Protein 8BGJ (pdb70)

Solvent-accessible surface area: 29282 Å² total; per-residue (Å²): 70,25,90,75,74,128,123,168,62,78,13,170,16,14,14,65,0,17,66,89,78,2,45,139,40,1,89,83,4,26,79,96,0,42,180,69,12,135,10,6,73,7,0,10,0,83,32,144,82,56,48,30,140,51,0,22,76,48,0,99,85,38,4,42,115,25,54,76,6,12,18,0,2,2,94,88,8,10,51,40,4,64,28,114,90,0,15,53,23,0,40,52,86,3,16,41,49,152,2,11,51,56,0,19,127,10,0,55,26,1,13,62,1,0,60,102,128,4,1,0,56,16,2,31,0,0,32,4,0,0,0,2,1,0,20,84,5,0,36,93,2,94,136,58,178,155,4,91,4,1,0,56,25,40,29,0,0,1,1,7,86,64,74,28,77,97,71,0,52,96,52,0,120,127,29,52,1,74,15,18,126,111,98,38,78,87,3,46,113,43,68,55,5,126,0,39,60,65,91,1,88,60,168,240,202,131,106,44,128,21,107,108,106,63,41,124,80,8,86,90,6,44,81,86,0,36,160,71,12,153,12,8,73,6,0,13,0,85,30,139,83,59,48,35,58,51,0,21,99,49,0,95,88,38,4,42,115,27,55,78,6,7,22,0,16,2,70,70,10,13,34,5,3,18,28,115,81,0,15,68,41,0,116,82,94,6,120,65,98,149,3,15,122,66,0,45,131,4,1,94,63,2,16,120,51,6,117,130,72,4,0,2,37,37,2,25,0,1,29,7,1,0,0,4,4,0,24,113,2,1,30,97,3,100,146,61,80,154,4,92,4,2,0,53,26,42,30,0,0,2,1,7,86,63,71,28,52,52,68,0,19,19,30,1,23,93,23,9,0,18,9,42,122,140,45,21,63,90,4,46,107,41,67,52,7,114,0,53,53,78,86,0,83,62,174,121,14,20,36,17,85,20,36,56,99,68,0,97,87,19,32,87,34,70,105,136,103,35,169,66,17,79,80,9,52,95,106,0,41,154,59,11,154,10,8,74,6,0,12,0,68,34,162,85,50,14,0,33,49,0,0,33,48,0,16,71,38,4,53,122,26,56,74,5,12,20,0,5,2,89,81,9,18,44,38,4,56,26,131,84,0,15,60,26,0,141,141,90,9,116,60,92,168,12,8,108,62,0,40,120,3,0,72,80,0,15,118,115,8,98,144,127,3,1,0,60,24,3,5,0,0,29,4,0,0,1,3,2,0,20,100,4,1,34,98,4,99,135,61,168,150,7,95,4,1,0,7,24,40,30,0,0,1,1,4,87,67,71,28,74,106,73,0,83,88,43,1,64,100,27,47,3,100,16,19,121,112,106,47,69,90,3,48,113,44,67,54,5,79,0,17,4,0,21,0,30,73,171

Radius of gyration: 27.97 Å; Cα contacts (8 Å, |Δi|>4): 991; chains: 3; bounding box: 66×74×68 Å

Structure (mmCIF, N/CA/C/O backbone):
data_8BGJ
#
_entry.id   8BGJ
#
_cell.length_a   96.920
_cell.length_b   96.920
_cell.length_c   65.400
_cell.angle_alpha   90.000
_cell.angle_beta   90.000
_cell.angle_gamma   120.000
#
_symmetry.space_group_name_H-M   'P 32'
#
loop_
_entity.id
_entity.type
_entity.pdbx_description
1 polymer 'RNA-directed DNA polymerase'
2 non-polymer 'MAGNESIUM ION'
3 non-polymer 'PENTAETHYLENE GLYCOL'
4 non-polymer 'SODIUM ION'
5 non-polymer 'L(+)-TARTARIC ACID'
6 water water
#
loop_
_atom_site.group_PDB
_atom_site.id
_atom_site.type_symbol
_atom_site.label_atom_id
_atom_site.label_alt_id
_atom_site.label_comp_id
_atom_site.label_asym_id
_atom_site.label_entity_id
_atom_site.label_seq_id
_atom_site.pdbx_PDB_ins_code
_atom_site.Cartn_x
_atom_site.Cartn_y
_atom_site.Cartn_z
_atom_site.occupancy
_atom_site.B_iso_or_equiv
_atom_site.auth_seq_id
_atom_site.auth_comp_id
_atom_site.auth_asym_id
_atom_site.auth_atom_id
_atom_site.pdbx_PDB_model_num
ATOM 1 N N . MET A 1 21 ? -3.46890 47.79973 7.97500 1.000 90.13418 1 MET A N 1
ATOM 2 C CA . MET A 1 21 ? -4.58245 47.08945 8.59829 1.000 97.62756 1 MET A CA 1
ATOM 3 C C . MET A 1 21 ? -4.40720 45.57953 8.47398 1.000 102.02749 1 MET A C 1
ATOM 4 O O . MET A 1 21 ? -4.39533 45.04431 7.36007 1.000 103.25328 1 MET A O 1
ATOM 6 N N . LYS A 1 22 ? -4.29564 44.90643 9.62606 1.000 108.29774 2 LYS A N 1
ATOM 7 C CA . LYS A 1 22 ? -3.97309 43.48300 9.68578 1.000 110.30379 2 LYS A CA 1
ATOM 8 C C . LYS A 1 22 ? -3.75737 42.98372 11.11541 1.000 117.32531 2 LYS A C 1
ATOM 9 O O . LYS A 1 22 ? -2.65497 43.12452 11.65633 1.000 117.06275 2 LYS A O 1
ATOM 11 N N . LYS A 1 23 ? -4.78149 42.38257 11.73395 1.000 132.61592 3 LYS A N 1
ATOM 12 C CA . LYS A 1 23 ? -4.62198 41.76250 13.05170 1.000 138.89458 3 LYS A CA 1
ATOM 13 C C . LYS A 1 23 ? -4.24591 40.30286 12.96622 1.000 141.63042 3 LYS A C 1
ATOM 14 O O . LYS A 1 23 ? -3.06239 39.94823 13.03512 1.000 144.22244 3 LYS A O 1
ATOM 16 N N . TYR A 1 24 ? -5.27188 39.45572 12.88785 1.000 165.69943 4 TYR A N 1
ATOM 17 C CA . TYR A 1 24 ? -5.05404 38.03973 12.65868 1.000 166.02975 4 TYR A CA 1
ATOM 18 C C . TYR A 1 24 ? -6.38605 37.36758 12.37795 1.000 165.98907 4 TYR A C 1
ATOM 19 O O . TYR A 1 24 ? -7.45310 37.88364 12.72422 1.000 166.59337 4 TYR A O 1
ATOM 28 N N . MET A 1 25 ? -6.29921 36.19402 11.76022 1.000 146.11285 5 MET A N 1
ATOM 29 C CA . MET A 1 25 ? -7.46341 35.35867 11.49206 1.000 142.39666 5 MET A CA 1
ATOM 30 C C . MET A 1 25 ? -6.99253 33.91285 11.55304 1.000 146.68865 5 MET A C 1
ATOM 31 O O . MET A 1 25 ? -6.17082 33.50123 10.72782 1.000 148.03356 5 MET A O 1
ATOM 33 N N . ILE A 1 26 ? -7.48200 33.16321 12.54829 1.000 144.24725 6 ILE A N 1
ATOM 34 C CA . ILE A 1 26 ? -7.15817 31.74409 12.66423 1.000 147.12927 6 ILE A CA 1
ATOM 35 C C . ILE A 1 26 ? -7.43151 31.07089 11.32814 1.000 149.22530 6 ILE A C 1
ATOM 36 O O . ILE A 1 26 ? -8.52246 31.20622 10.76437 1.000 150.19809 6 ILE A O 1
ATOM 41 N N . LYS A 1 27 ? -6.42891 30.37300 10.79638 1.000 148.20234 7 LYS A N 1
ATOM 42 C CA . LYS A 1 27 ? -6.55468 29.68670 9.51111 1.000 144.94641 7 LYS A CA 1
ATOM 43 C C . LYS A 1 27 ? -5.96006 28.29423 9.66645 1.000 145.28761 7 LYS A C 1
ATOM 44 O O . LYS A 1 27 ? -4.74534 28.15857 9.84859 1.000 145.32462 7 LYS A O 1
ATOM 50 N N . ASN A 1 28 ? -6.82029 27.26905 9.62011 1.000 147.91392 8 ASN A N 1
ATOM 51 C CA . ASN A 1 28 ? -6.45650 25.87880 9.89701 1.000 149.21323 8 ASN A CA 1
ATOM 52 C C . ASN A 1 28 ? -6.01288 25.70615 11.34632 1.000 152.35793 8 ASN A C 1
ATOM 53 O O . ASN A 1 28 ? -6.42246 24.75661 12.02445 1.000 146.24347 8 ASN A O 1
ATOM 58 N N . LYS A 1 29 ? -5.16390 26.61704 11.81612 1.000 149.07135 9 LYS A N 1
ATOM 59 C CA . LYS A 1 29 ? -4.73341 26.68440 13.20429 1.000 151.52721 9 LYS A CA 1
ATOM 60 C C . LYS A 1 29 ? -4.21994 28.09116 13.47643 1.000 151.84746 9 LYS A C 1
ATOM 61 O O . LYS A 1 29 ? -4.81487 29.06949 13.01415 1.000 150.61421 9 LYS A O 1
ATOM 63 N N . ASN A 1 30 ? -3.10115 28.20302 14.18263 1.000 156.66324 10 ASN A N 1
ATOM 64 C CA . ASN A 1 30 ? -2.54466 29.47940 14.60433 1.000 156.85004 10 ASN A CA 1
ATOM 65 C C . ASN A 1 30 ? -1.31450 29.81520 13.76093 1.000 153.16035 10 ASN A C 1
ATOM 66 O O . ASN A 1 30 ? -0.96013 29.09251 12.82385 1.000 148.27016 10 ASN A O 1
ATOM 71 N N . LYS A 1 31 ? -0.67510 30.93499 14.10333 1.000 155.57129 11 LYS A N 1
ATOM 72 C CA . LYS A 1 31 ? 0.60117 31.39889 13.55691 1.000 151.75513 11 LYS A CA 1
ATOM 73 C C . LYS A 1 31 ? 0.87764 32.77029 14.16606 1.000 154.85230 11 LYS A C 1
ATOM 74 O O . LYS A 1 31 ? 0.00921 33.36289 14.81442 1.000 154.81199 11 LYS A O 1
ATOM 76 N N . PHE A 1 32 ? 2.09852 33.27770 13.94369 1.000 152.14864 12 PHE A N 1
ATOM 77 C CA . PHE A 1 32 ? 2.56097 34.46528 14.66389 1.000 143.96478 12 PHE A CA 1
ATOM 78 C C . PHE A 1 32 ? 3.45674 35.30674 13.76421 1.000 135.97698 12 PHE A C 1
ATOM 79 O O . PHE A 1 32 ? 4.45246 35.88689 14.20982 1.000 135.91519 12 PHE A O 1
ATOM 87 N N . ARG A 1 33 ? 3.09706 35.37524 12.48688 1.000 125.84162 13 ARG A N 1
ATOM 88 C CA . ARG A 1 33 ? 3.71811 36.12678 11.40699 1.000 117.79623 13 ARG A CA 1
ATOM 89 C C . ARG A 1 33 ? 2.87674 35.82542 10.17710 1.000 124.98643 13 ARG A C 1
ATOM 90 O O . ARG A 1 33 ? 2.21249 34.78652 10.11674 1.000 126.71495 13 ARG A O 1
ATOM 98 N N . GLU A 1 34 ? 2.90335 36.74581 9.20594 1.000 135.66919 14 GLU A N 1
ATOM 99 C CA . GLU A 1 34 ? 1.93385 36.78931 8.11015 1.000 132.88190 14 GLU A CA 1
ATOM 100 C C . GLU A 1 34 ? 0.56275 37.16441 8.66052 1.000 141.17593 14 GLU A C 1
ATOM 101 O O . GLU A 1 34 ? 0.24238 36.83724 9.80886 1.000 146.69487 14 GLU A O 1
ATOM 107 N N . VAL A 1 35 ? -0.25837 37.82861 7.84579 1.000 110.68934 15 VAL A N 1
ATOM 108 C CA . VAL A 1 35 ? -1.59002 38.25713 8.25878 1.000 109.49257 15 VAL A CA 1
ATOM 109 C C . VAL A 1 35 ? -2.28553 38.90809 7.06247 1.000 100.63512 15 VAL A C 1
ATOM 110 O O . VAL A 1 35 ? -2.09512 38.46639 5.92255 1.000 91.55098 15 VAL A O 1
ATOM 114 N N . VAL A 1 36 ? -3.09702 39.94791 7.29464 1.000 99.51073 16 VAL A N 1
ATOM 115 C CA . VAL A 1 36 ? -3.66997 40.75811 6.22376 1.000 95.00170 16 VAL A CA 1
ATOM 116 C C . VAL A 1 36 ? -2.55668 41.64888 5.68126 1.000 83.59653 16 VAL A C 1
ATOM 117 O O . VAL A 1 36 ? -2.79256 42.77053 5.21779 1.000 80.58853 16 VAL A O 1
ATOM 121 N N . VAL A 1 37 ? -1.32166 41.16727 5.80674 1.000 80.10093 17 VAL A N 1
ATOM 122 C CA . VAL A 1 37 ? -0.26286 41.55258 4.88763 1.000 68.38530 17 VAL A CA 1
ATOM 123 C C . VAL A 1 37 ? -0.56347 41.00828 3.49867 1.000 64.91167 17 VAL A C 1
ATOM 124 O O . VAL A 1 37 ? -0.51436 41.73611 2.50239 1.000 62.37584 17 VAL A O 1
ATOM 128 N N . TYR A 1 38 ? -0.91155 39.72749 3.41838 1.000 66.78496 18 TYR A N 1
ATOM 129 C CA . TYR A 1 38 ? -1.28247 39.09676 2.15877 1.000 66.00312 18 TYR A CA 1
ATOM 130 C C . TYR A 1 38 ? -2.78855 39.24687 1.95381 1.000 75.15068 18 TYR A C 1
ATOM 131 O O . TYR A 1 38 ? -3.58123 38.71344 2.73771 1.000 71.25652 18 TYR A O 1
ATOM 140 N N . GLU A 1 39 ? -3.18576 39.96658 0.90274 1.000 79.03731 19 GLU A N 1
ATOM 141 C CA . GLU A 1 39 ? -4.60416 40.25559 0.69915 1.000 83.13284 19 GLU A CA 1
ATOM 142 C C . GLU A 1 39 ? -5.08440 40.16711 -0.74646 1.000 86.69795 19 GLU A C 1
ATOM 143 O O . GLU A 1 39 ? -6.28196 39.93519 -0.94807 1.000 94.94524 19 GLU A O 1
ATOM 149 N N . ASP A 1 40 ? -4.21756 40.33744 -1.75146 1.000 93.62645 20 ASP A N 1
ATOM 150 C CA . ASP A 1 40 ? -4.51165 40.05702 -3.15778 1.000 90.36984 20 ASP A CA 1
ATOM 151 C C . ASP A 1 40 ? -3.26109 40.32831 -3.98508 1.000 83.75299 20 ASP A C 1
ATOM 152 O O . ASP A 1 40 ? -2.15471 40.08753 -3.49745 1.000 83.39468 20 ASP A O 1
ATOM 157 N N . ASP A 1 41 ? -3.42275 40.82659 -5.21853 1.000 86.56980 21 ASP A N 1
ATOM 158 C CA . ASP A 1 41 ? -2.31857 41.18097 -6.11871 1.000 82.49192 21 ASP A CA 1
ATOM 159 C C . ASP A 1 41 ? -1.02998 40.39631 -5.88663 1.000 86.16672 21 ASP A C 1
ATOM 160 O O . ASP A 1 41 ? -0.69927 39.49872 -6.66729 1.000 83.22589 21 ASP A O 1
ATOM 165 N N . GLU A 1 42 ? -0.29276 40.73472 -4.81830 1.000 71.33330 22 GLU A N 1
ATOM 166 C CA . GLU A 1 42 ? 0.88338 39.94930 -4.44361 1.000 68.06750 22 GLU A CA 1
ATOM 167 C C . GLU A 1 42 ? 0.52648 38.47497 -4.33947 1.000 62.93112 22 GLU A C 1
ATOM 168 O O . GLU A 1 42 ? 1.37371 37.60668 -4.57763 1.000 63.36832 22 GLU A O 1
ATOM 174 N N . LEU A 1 43 ? -0.73268 38.17770 -3.99588 1.000 66.35067 23 LEU A N 1
ATOM 175 C CA . LEU A 1 43 ? -1.22589 36.80855 -4.03584 1.000 57.28123 23 LEU A CA 1
ATOM 176 C C . LEU A 1 43 ? -1.26820 36.27719 -5.46316 1.000 60.09994 23 LEU A C 1
ATOM 177 O O . LEU A 1 43 ? -0.90964 35.11967 -5.70662 1.000 56.51340 23 LEU A O 1
ATOM 182 N N . ARG A 1 44 ? -1.71770 37.10513 -6.41286 1.000 61.50055 24 ARG A N 1
ATOM 183 C CA . ARG A 1 44 ? -1.76199 36.69746 -7.81576 1.000 61.36137 24 ARG A CA 1
ATOM 184 C C . ARG A 1 44 ? -0.38292 36.32406 -8.32411 1.000 57.39620 24 ARG A C 1
ATOM 185 O O . ARG A 1 44 ? -0.19469 35.26178 -8.92836 1.000 57.04102 24 ARG A O 1
ATOM 193 N N . LEU A 1 45 ? 0.58885 37.21014 -8.13048 1.000 56.93217 25 LEU A N 1
ATOM 194 C CA . LEU A 1 45 ? 1.91856 36.92088 -8.64088 1.000 58.46820 25 LEU A CA 1
ATOM 195 C C . LEU A 1 45 ? 2.46071 35.66063 -7.98200 1.000 56.30045 25 LEU A C 1
ATOM 196 O O . LEU A 1 45 ? 3.04701 34.80030 -8.65078 1.000 50.70374 25 LEU A O 1
ATOM 201 N N . ARG A 1 46 ? 2.15852 35.47911 -6.69250 1.000 53.73031 26 ARG A N 1
ATOM 202 C CA . ARG A 1 46 ? 2.53853 34.25502 -5.99834 1.000 49.89620 26 ARG A CA 1
ATOM 203 C C . ARG A 1 46 ? 1.73311 33.06200 -6.49902 1.000 49.59105 26 ARG A C 1
ATOM 204 O O . ARG A 1 46 ? 2.24714 31.93723 -6.57067 1.000 43.29272 26 ARG A O 1
ATOM 212 N N . LYS A 1 47 ? 0.46614 33.28069 -6.84642 1.000 51.05056 27 LYS A N 1
ATOM 213 C CA . LYS A 1 47 ? -0.34138 32.16795 -7.32382 1.000 50.02816 27 LYS A CA 1
ATOM 214 C C . LYS A 1 47 ? 0.07913 31.77791 -8.73500 1.000 47.55014 27 LYS A C 1
ATOM 215 O O . LYS A 1 47 ? 0.09082 30.59181 -9.08253 1.000 46.27122 27 LYS A O 1
ATOM 221 N N . GLU A 1 48 ? 0.46740 32.76437 -9.54398 1.000 49.02098 28 GLU A N 1
ATOM 222 C CA . GLU A 1 48 ? 0.97281 32.48702 -10.88417 1.000 51.17737 28 GLU A CA 1
ATOM 223 C C . GLU A 1 48 ? 2.29266 31.73373 -10.82686 1.000 47.47728 28 GLU A C 1
ATOM 224 O O . GLU A 1 48 ? 2.49788 30.76258 -11.56645 1.000 43.13119 28 GLU A O 1
ATOM 230 N N . LEU A 1 49 ? 3.20906 32.17505 -9.96099 1.000 44.40427 29 LEU A N 1
ATOM 231 C CA . LEU A 1 49 ? 4.47093 31.46066 -9.82004 1.000 40.67053 29 LEU A CA 1
ATOM 232 C C . LEU A 1 49 ? 4.25208 30.05723 -9.27667 1.000 41.50864 29 LEU A C 1
ATOM 233 O O . LEU A 1 49 ? 4.93802 29.11933 -9.69841 1.000 39.92799 29 LEU A O 1
ATOM 238 N N . LYS A 1 50 ? 3.29808 29.88431 -8.35072 1.000 38.89229 30 LYS A N 1
ATOM 239 C CA . LYS A 1 50 ? 3.01897 28.54848 -7.84330 1.000 37.47232 30 LYS A CA 1
ATOM 240 C C . LYS A 1 50 ? 2.56578 27.62408 -8.96395 1.000 38.10471 30 LYS A C 1
ATOM 241 O O . LYS A 1 50 ? 3.03562 26.48799 -9.06609 1.000 38.06378 30 LYS A O 1
ATOM 247 N N . GLU A 1 51 ? 1.66099 28.09560 -9.82912 1.000 37.30659 31 GLU A N 1
ATOM 248 C CA . GLU A 1 51 ? 1.21273 27.24095 -10.92391 1.000 41.08051 31 GLU A CA 1
ATOM 249 C C . GLU A 1 51 ? 2.34326 26.96328 -11.90221 1.000 40.71652 31 GLU A C 1
ATOM 250 O O . GLU A 1 51 ? 2.44423 25.85882 -12.44859 1.000 40.18254 31 GLU A O 1
ATOM 256 N N . LYS A 1 52 ? 3.19007 27.95773 -12.15143 1.000 37.32711 32 LYS A N 1
ATOM 257 C CA . LYS A 1 52 ? 4.35153 27.72735 -12.99717 1.000 40.54703 32 LYS A CA 1
ATOM 258 C C . LYS A 1 52 ? 5.27683 26.71432 -12.34049 1.000 38.30259 32 LYS A C 1
ATOM 259 O O . LYS A 1 52 ? 5.82065 25.82464 -13.00433 1.000 37.56877 32 LYS A O 1
ATOM 265 N N . LEU A 1 53 ? 5.40822 26.78875 -11.01715 1.000 33.58510 33 LEU A N 1
ATOM 266 C CA . LEU A 1 53 ? 6.39308 25.95624 -10.35096 1.000 33.93112 33 LEU A CA 1
ATOM 267 C C . LEU A 1 53 ? 5.92469 24.51226 -10.28612 1.000 33.73423 33 LEU A C 1
ATOM 268 O O . LEU A 1 53 ? 6.74788 23.59552 -10.33413 1.000 34.91246 33 LEU A O 1
ATOM 273 N N . GLU A 1 54 ? 4.60397 24.29179 -10.24257 1.000 30.87451 34 GLU A N 1
ATOM 274 C CA . GLU A 1 54 ? 4.05687 22.93723 -10.27657 1.000 32.54868 34 GLU A CA 1
ATOM 275 C C . GLU A 1 54 ? 4.51323 22.17110 -11.51480 1.000 33.96525 34 GLU A C 1
ATOM 276 O O . GLU A 1 54 ? 4.60430 20.93845 -11.48408 1.000 38.36964 34 GLU A O 1
ATOM 282 N N . LYS A 1 55 ? 4.79902 22.86796 -12.60445 1.000 34.30599 35 LYS A N 1
ATOM 283 C CA . LYS A 1 55 ? 5.21245 22.18381 -13.82702 1.000 36.28934 35 LYS A CA 1
ATOM 284 C C . LYS A 1 55 ? 6.64885 21.68048 -13.76580 1.000 39.32530 35 LYS A C 1
ATOM 285 O O . LYS A 1 55 ? 7.04813 20.89079 -14.62764 1.000 35.86538 35 LYS A O 1
ATOM 291 N N . TYR A 1 56 ? 7.43076 22.11015 -12.77742 1.000 31.06866 36 TYR A N 1
ATOM 292 C CA . TYR A 1 56 ? 8.82038 21.70202 -12.66431 1.000 32.29690 36 TYR A CA 1
ATOM 293 C C . TYR A 1 56 ? 9.00425 20.51372 -11.74692 1.000 33.25324 36 TYR A C 1
ATOM 294 O O . TYR A 1 56 ? 10.08471 19.91452 -11.73549 1.000 34.51022 36 TYR A O 1
ATOM 303 N N . PHE A 1 57 ? 7.99488 20.18291 -10.95947 1.000 31.82530 37 PHE A N 1
ATOM 304 C CA . PHE A 1 57 ? 8.12968 19.15603 -9.94786 1.000 31.56488 37 PHE A CA 1
ATOM 305 C C . PHE A 1 57 ? 7.05100 18.11334 -10.15726 1.000 34.80968 37 PHE A C 1
ATOM 306 O O . PHE A 1 57 ? 5.92851 18.43858 -10.55731 1.000 33.25815 37 PHE A O 1
ATOM 314 N N . ILE A 1 58 ? 7.41362 16.85695 -9.94682 1.000 26.68371 38 ILE A N 1
ATOM 315 C CA . ILE A 1 58 ? 6.43914 15.81777 -9.69019 1.000 28.95572 38 ILE A CA 1
ATOM 316 C C . ILE A 1 58 ? 6.86368 15.22283 -8.35602 1.000 25.67098 38 ILE A C 1
ATOM 317 O O . ILE A 1 58 ? 7.82022 14.43956 -8.29835 1.000 26.57758 38 ILE A O 1
ATOM 322 N N . PHE A 1 59 ? 6.20163 15.63349 -7.28696 1.000 23.26367 39 PHE A N 1
ATOM 323 C CA . PHE A 1 59 ? 6.55131 15.13724 -5.96327 1.000 18.31825 39 PHE A CA 1
ATOM 324 C C . PHE A 1 59 ? 6.19934 13.65402 -5.83683 1.000 22.90002 39 PHE A C 1
ATOM 325 O O . PHE A 1 59 ? 5.26231 13.17466 -6.48841 1.000 21.27439 39 PHE A O 1
ATOM 333 N N . PRO A 1 60 ? 6.93118 12.90366 -5.01106 1.000 22.70938 40 PRO A N 1
ATOM 334 C CA . PRO A 1 60 ? 6.66323 11.46964 -4.90959 1.000 19.52353 40 PRO A CA 1
ATOM 335 C C . PRO A 1 60 ? 5.24665 11.21257 -4.44733 1.000 17.55014 40 PRO A C 1
ATOM 336 O O . PRO A 1 60 ? 4.64416 12.03571 -3.73270 1.000 17.00205 40 PRO A O 1
ATOM 340 N N . PRO A 1 61 ? 4.64809 10.09240 -4.86769 1.000 19.42280 41 PRO A N 1
ATOM 341 C CA . PRO A 1 61 ? 3.20027 9.92906 -4.69549 1.000 17.08098 41 PRO A CA 1
ATOM 342 C C . PRO A 1 61 ? 2.76154 9.61993 -3.27946 1.000 18.48068 41 PRO A C 1
ATOM 343 O O . PRO A 1 61 ? 1.55970 9.47727 -3.06897 1.000 21.41065 41 PRO A O 1
ATOM 347 N N . CYS A 1 62 ? 3.70048 9.50604 -2.32644 1.000 20.40755 42 CYS A N 1
ATOM 348 C CA . CYS A 1 62 ? 3.45330 9.36226 -0.89526 1.000 18.58676 42 CYS A CA 1
ATOM 349 C C . CYS A 1 62 ? 3.15564 10.69189 -0.20748 1.000 20.22176 42 CYS A C 1
ATOM 350 O O . CYS A 1 62 ? 2.90821 10.69869 1.00383 1.000 19.56590 42 CYS A O 1
ATOM 353 N N . VAL A 1 63 ? 3.17276 11.80307 -0.94932 1.000 16.11986 43 VAL A N 1
ATOM 354 C CA . VAL A 1 63 ? 2.95315 13.15186 -0.42715 1.000 17.83593 43 VAL A CA 1
ATOM 355 C C . VAL A 1 63 ? 1.59172 13.62871 -0.90134 1.000 18.55009 43 VAL A C 1
ATOM 356 O O . VAL A 1 63 ? 1.32448 13.64391 -2.10317 1.000 18.15747 43 VAL A O 1
ATOM 360 N N . PHE A 1 64 ? 0.74796 14.07057 0.03728 1.000 18.44741 44 PHE A N 1
ATOM 361 C CA . PHE A 1 64 ? -0.64409 14.30156 -0.31020 1.000 20.63737 44 PHE A CA 1
ATOM 362 C C . PHE A 1 64 ? -1.12780 15.71247 -0.06831 1.000 19.67510 44 PHE A C 1
ATOM 363 O O . PHE A 1 64 ? -2.29616 15.99176 -0.32874 1.000 21.69454 44 PHE A O 1
ATOM 371 N N . SER A 1 65 ? -0.27174 16.62022 0.38603 1.000 17.33502 45 SER A N 1
ATOM 372 C CA . SER A 1 65 ? -0.71633 17.97359 0.68118 1.000 21.28121 45 SER A CA 1
ATOM 373 C C . SER A 1 65 ? -0.30046 18.94049 -0.41814 1.000 20.65985 45 SER A C 1
ATOM 374 O O . SER A 1 65 ? 0.81693 18.86415 -0.92226 1.000 19.39770 45 SER A O 1
ATOM 377 N N . PHE A 1 66 ? -1.20757 19.85515 -0.77652 1.000 20.61622 46 PHE A N 1
ATOM 378 C CA . PHE A 1 66 ? -0.91750 21.00170 -1.64485 1.000 23.76012 46 PHE A CA 1
ATOM 379 C C . PHE A 1 66 ? -0.62105 20.61454 -3.08914 1.000 23.91556 46 PHE A C 1
ATOM 380 O O . PHE A 1 66 ? 0.04312 21.37585 -3.80666 1.000 21.88896 46 PHE A O 1
ATOM 388 N N . ILE A 1 67 ? -1.11610 19.46555 -3.54067 1.000 21.57636 47 ILE A N 1
ATOM 389 C CA . ILE A 1 67 ? -0.81597 18.92874 -4.86729 1.000 21.60806 47 ILE A CA 1
ATOM 390 C C . ILE A 1 67 ? -2.12635 18.60733 -5.57990 1.000 24.11202 47 ILE A C 1
ATOM 391 O O . ILE A 1 67 ? -2.96837 17.88675 -5.03357 1.000 22.54469 47 ILE A O 1
ATOM 396 N N . LYS A 1 68 ? -2.29709 19.11549 -6.80699 1.000 22.52104 48 LYS A N 1
ATOM 397 C CA . LYS A 1 68 ? -3.53038 18.81260 -7.52699 1.000 22.85094 48 LYS A CA 1
ATOM 398 C C . LYS A 1 68 ? -3.64911 17.31154 -7.75270 1.000 26.59218 48 LYS A C 1
ATOM 399 O O . LYS A 1 68 ? -2.66847 16.63395 -8.07925 1.000 24.78508 48 LYS A O 1
ATOM 405 N N . GLY A 1 69 ? -4.85836 16.78972 -7.55612 1.000 25.07935 49 GLY A N 1
ATOM 406 C CA . GLY A 1 69 ? -5.12017 15.37772 -7.74908 1.000 24.50371 49 GLY A CA 1
ATOM 407 C C . GLY A 1 69 ? -4.82534 14.48973 -6.56452 1.000 24.74086 49 GLY A C 1
ATOM 408 O O . GLY A 1 69 ? -4.93342 13.26699 -6.69018 1.000 24.35713 49 GLY A O 1
ATOM 409 N N . ARG A 1 70 ? -4.45540 15.05846 -5.41512 1.000 21.10977 50 ARG A N 1
ATOM 410 C CA . ARG A 1 70 ? -4.15742 14.27350 -4.23335 1.000 17.99335 50 ARG A CA 1
ATOM 411 C C . ARG A 1 70 ? -4.88366 14.91350 -3.06406 1.000 21.95393 50 ARG A C 1
ATOM 412 O O . ARG A 1 70 ? -5.20669 16.10415 -3.09593 1.000 21.42223 50 ARG A O 1
ATOM 420 N N . SER A 1 71 ? -5.14747 14.12828 -2.02950 1.000 23.01757 51 SER A N 1
ATOM 421 C CA . SER A 1 71 ? -5.85213 14.68981 -0.88698 1.000 21.41144 51 SER A CA 1
ATOM 422 C C . SER A 1 71 ? -5.50810 13.90063 0.36043 1.000 23.01079 51 SER A C 1
ATOM 423 O O . SER A 1 71 ? -4.91396 12.82493 0.29961 1.000 21.30018 51 SER A O 1
ATOM 426 N N . ALA A 1 72 ? -5.87506 14.46588 1.50982 1.000 22.13277 52 ALA A N 1
ATOM 427 C CA . ALA A 1 72 ? -5.68556 13.72507 2.74502 1.000 21.60730 52 ALA A CA 1
ATOM 428 C C . ALA A 1 72 ? -6.46540 12.42144 2.71112 1.000 21.01538 52 ALA A C 1
ATOM 429 O O . ALA A 1 72 ? -6.00517 11.41398 3.25160 1.000 25.11057 52 ALA A O 1
ATOM 431 N N . LYS A 1 73 ? -7.65039 12.41406 2.08323 1.000 21.30277 53 LYS A N 1
ATOM 432 C CA A LYS A 1 73 ? -8.43197 11.17995 2.02438 0.533 23.87957 53 LYS A CA 1
ATOM 433 C CA B LYS A 1 73 ? -8.42526 11.17829 2.03980 0.467 23.87901 53 LYS A CA 1
ATOM 434 C C . LYS A 1 73 ? -7.62757 10.05099 1.39445 1.000 23.06732 53 LYS A C 1
ATOM 435 O O . LYS A 1 73 ? -7.71762 8.89739 1.83241 1.000 22.54484 53 LYS A O 1
ATOM 446 N N . ASP A 1 74 ? -6.82131 10.36254 0.35912 1.000 21.76579 54 ASP A N 1
ATOM 447 C CA . ASP A 1 74 ? -6.02357 9.30839 -0.27102 1.000 21.39619 54 ASP A CA 1
ATOM 448 C C . ASP A 1 74 ? -5.00383 8.74178 0.70589 1.000 21.22285 54 ASP A C 1
ATOM 449 O O . ASP A 1 74 ? -4.78754 7.52516 0.75115 1.000 19.77157 54 ASP A O 1
ATOM 454 N N . ALA A 1 75 ? -4.33150 9.61555 1.45936 1.000 19.49632 55 ALA A N 1
ATOM 455 C CA . ALA A 1 75 ? -3.35129 9.16271 2.43913 1.000 17.48597 55 ALA A CA 1
ATOM 456 C C . ALA A 1 75 ? -3.99040 8.25142 3.47776 1.000 20.11831 55 ALA A C 1
ATOM 457 O O . ALA A 1 75 ? -3.37490 7.28151 3.94948 1.000 19.75244 55 ALA A O 1
ATOM 459 N N . ILE A 1 76 ? -5.21065 8.56842 3.87263 1.000 18.88111 56 ILE A N 1
ATOM 460 C CA . ILE A 1 76 ? -5.88032 7.74916 4.88082 1.000 20.38156 56 ILE A CA 1
ATOM 461 C C . ILE A 1 76 ? -6.20452 6.37990 4.30383 1.000 20.03911 56 ILE A C 1
ATOM 462 O O . ILE A 1 76 ? -6.01678 5.35245 4.95845 1.000 20.27560 56 ILE A O 1
ATOM 467 N N . ILE A 1 77 ? -6.62032 6.33436 3.04106 1.000 21.24058 57 ILE A N 1
ATOM 468 C CA . ILE A 1 77 ? -6.91226 5.04331 2.42814 1.000 21.87833 57 ILE A CA 1
ATOM 469 C C . ILE A 1 77 ? -5.65324 4.19246 2.34792 1.000 19.91714 57 ILE A C 1
ATOM 470 O O . ILE A 1 77 ? -5.67990 2.99366 2.64575 1.000 22.45421 57 ILE A O 1
ATOM 475 N N . LEU A 1 78 ? -4.53255 4.78832 1.93422 1.000 17.57704 58 LEU A N 1
ATOM 476 C CA . LEU A 1 78 ? -3.28872 4.03242 1.88621 1.000 17.27089 58 LEU A CA 1
ATOM 477 C C . LEU A 1 78 ? -2.85518 3.59238 3.27387 1.000 18.64077 58 LEU A C 1
ATOM 478 O O . LEU A 1 78 ? -2.39248 2.46022 3.44902 1.000 18.76255 58 LEU A O 1
ATOM 483 N N . ALA A 1 79 ? -3.01274 4.46373 4.28446 1.000 17.99219 59 ALA A N 1
ATOM 484 C CA . ALA A 1 79 ? -2.60977 4.07605 5.63588 1.000 17.19899 59 ALA A CA 1
ATOM 485 C C . ALA A 1 79 ? -3.41181 2.87815 6.12462 1.000 16.93297 59 ALA A C 1
ATOM 486 O O . ALA A 1 79 ? -2.85762 1.97270 6.76308 1.000 20.48127 59 ALA A O 1
ATOM 488 N N . LYS A 1 80 ? -4.71088 2.85081 5.81124 1.000 18.29591 60 LYS A N 1
ATOM 489 C CA A LYS A 1 80 ? -5.58565 1.75456 6.22167 0.369 20.14915 60 LYS A CA 1
ATOM 490 C CA B LYS A 1 80 ? -5.58044 1.75124 6.22674 0.631 20.12126 60 LYS A CA 1
ATOM 491 C C . LYS A 1 80 ? -5.19599 0.44303 5.55651 1.000 24.91419 60 LYS A C 1
ATOM 492 O O . LYS A 1 80 ? -5.49088 -0.63649 6.09355 1.000 21.48491 60 LYS A O 1
ATOM 503 N N . GLU A 1 81 ? -4.56857 0.51631 4.37158 1.000 20.08967 61 GLU A N 1
ATOM 504 C CA . GLU A 1 81 ? -4.04639 -0.66636 3.69864 1.000 22.22428 61 GLU A CA 1
ATOM 505 C C . GLU A 1 81 ? -2.67878 -1.07013 4.24115 1.000 21.25934 61 GLU A C 1
ATOM 506 O O . GLU A 1 81 ? -2.42707 -2.25565 4.47816 1.000 24.91750 61 GLU A O 1
ATOM 512 N N . TYR A 1 82 ? -1.78528 -0.09852 4.42415 1.000 16.50622 62 TYR A N 1
ATOM 513 C CA . TYR A 1 82 ? -0.40906 -0.41614 4.79011 1.000 16.48026 62 TYR A CA 1
ATOM 514 C C . TYR A 1 82 ? -0.29557 -0.92310 6.21620 1.000 19.43867 62 TYR A C 1
ATOM 515 O O . TYR A 1 82 ? 0.63050 -1.67002 6.53208 1.000 19.96864 62 TYR A O 1
ATOM 524 N N . ILE A 1 83 ? -1.19314 -0.49667 7.09346 1.000 17.33936 63 ILE A N 1
ATOM 525 C CA . ILE A 1 83 ? -1.06725 -0.90802 8.48676 1.000 18.45477 63 ILE A CA 1
ATOM 526 C C . ILE A 1 83 ? -1.17849 -2.42158 8.64667 1.000 19.70500 63 ILE A C 1
ATOM 527 O O . ILE A 1 83 ? -0.68021 -2.98379 9.63206 1.000 21.68543 63 ILE A O 1
ATOM 532 N N . ASN A 1 84 ? -1.81424 -3.09525 7.70355 1.000 21.07377 64 ASN A N 1
ATOM 533 C CA . ASN A 1 84 ? -1.96318 -4.53986 7.79310 1.000 24.15906 64 ASN A CA 1
ATOM 534 C C . ASN A 1 84 ? -0.72937 -5.28479 7.32063 1.000 28.21626 64 ASN A C 1
ATOM 535 O O . ASN A 1 84 ? -0.69631 -6.51701 7.40169 1.000 29.69175 64 ASN A O 1
ATOM 540 N N . GLN A 1 85 ? 0.26408 -4.57720 6.80201 1.000 22.72377 65 GLN A N 1
ATOM 541 C CA . GLN A 1 85 ? 1.32777 -5.20109 6.03059 1.000 22.23703 65 GLN A CA 1
ATOM 542 C C . GLN A 1 85 ? 2.69782 -5.09496 6.68048 1.000 23.62361 65 GLN A C 1
ATOM 543 O O . GLN A 1 85 ? 3.66660 -5.62059 6.11621 1.000 21.45048 65 GLN A O 1
ATOM 549 N N . TYR A 1 86 ? 2.80899 -4.45918 7.85477 1.000 19.74433 66 TYR A N 1
ATOM 550 C CA . TYR A 1 86 ? 4.10539 -4.20550 8.48394 1.000 18.74040 66 TYR A CA 1
ATOM 551 C C . TYR A 1 86 ? 4.06814 -4.47553 9.98730 1.000 21.09923 66 TYR A C 1
ATOM 552 O O . TYR A 1 86 ? 3.02794 -4.35779 10.63435 1.000 20.82306 66 TYR A O 1
ATOM 561 N N . ASP A 1 87 ? 5.23989 -4.80582 10.55070 1.000 20.83717 67 ASP A N 1
ATOM 562 C CA . ASP A 1 87 ? 5.26601 -5.12399 11.97786 1.000 18.65136 67 ASP A CA 1
ATOM 563 C C . ASP A 1 87 ? 5.24455 -3.90209 12.87351 1.000 20.13447 67 ASP A C 1
ATOM 564 O O . ASP A 1 87 ? 4.86294 -4.03454 14.03287 1.000 18.99006 67 ASP A O 1
ATOM 569 N N . TYR A 1 88 ? 5.63255 -2.73134 12.37807 1.000 19.50562 68 TYR A N 1
ATOM 570 C CA . TYR A 1 88 ? 5.69841 -1.53612 13.20025 1.000 18.01081 68 TYR A CA 1
ATOM 571 C C . TYR A 1 88 ? 5.18617 -0.35340 12.40943 1.000 19.17117 68 TYR A C 1
ATOM 572 O O . TYR A 1 88 ? 5.22041 -0.34426 11.17612 1.000 15.98617 68 TYR A O 1
ATOM 581 N N . PHE A 1 89 ? 4.71315 0.64908 13.13040 1.000 19.43965 69 PHE A N 1
ATOM 582 C CA . PHE A 1 89 ? 4.42115 1.92881 12.50514 1.000 17.23865 69 PHE A CA 1
ATOM 583 C C . PHE A 1 89 ? 4.88010 3.02271 13.44798 1.000 18.05195 69 PHE A C 1
ATOM 584 O O . PHE A 1 89 ? 4.95367 2.83466 14.66038 1.000 20.22411 69 PHE A O 1
ATOM 592 N N . PHE A 1 90 ? 5.22477 4.15831 12.86546 1.000 16.74105 70 PHE A N 1
ATOM 593 C CA . PHE A 1 90 ? 5.69868 5.30569 13.62274 1.000 19.43852 70 PHE A CA 1
ATOM 594 C C . PHE A 1 90 ? 4.99658 6.51660 13.03379 1.000 20.28791 70 PHE A C 1
ATOM 595 O O . PHE A 1 90 ? 5.16364 6.79445 11.84826 1.000 18.45730 70 PHE A O 1
ATOM 603 N N . LYS A 1 91 ? 4.18519 7.18958 13.83857 1.000 18.75879 71 LYS A N 1
ATOM 604 C CA . LYS A 1 91 ? 3.45119 8.38669 13.43542 1.000 18.11836 71 LYS A CA 1
ATOM 605 C C . LYS A 1 91 ? 4.07213 9.57780 14.13914 1.000 23.08000 71 LYS A C 1
ATOM 606 O O . LYS A 1 91 ? 4.28467 9.53656 15.35854 1.000 22.97935 71 LYS A O 1
ATOM 612 N N . CYS A 1 92 ? 4.32844 10.64528 13.39362 1.000 19.85095 72 CYS A N 1
ATOM 613 C CA . CYS A 1 92 ? 5.00576 11.78346 13.99312 1.000 24.47143 72 CYS A CA 1
ATOM 614 C C . CYS A 1 92 ? 4.62093 13.04094 13.23458 1.000 27.00419 72 CYS A C 1
ATOM 615 O O . CYS A 1 92 ? 3.91681 12.99800 12.22598 1.000 21.97791 72 CYS A O 1
ATOM 618 N N . ASP A 1 93 ? 5.05584 14.17725 13.75147 1.000 26.71450 73 ASP A N 1
ATOM 619 C CA . ASP A 1 93 ? 4.77738 15.39628 13.01684 1.000 31.48517 73 ASP A CA 1
ATOM 620 C C . ASP A 1 93 ? 5.90879 16.37475 13.24898 1.000 32.80988 73 ASP A C 1
ATOM 621 O O . ASP A 1 93 ? 6.43244 16.48051 14.36595 1.000 30.33193 73 ASP A O 1
ATOM 626 N N . ILE A 1 94 ? 6.27202 17.08898 12.18639 1.000 26.20238 74 ILE A N 1
ATOM 627 C CA . ILE A 1 94 ? 7.30200 18.12225 12.27484 1.000 32.65240 74 ILE A CA 1
ATOM 628 C C . ILE A 1 94 ? 6.81852 19.28366 13.13773 1.000 34.36695 74 ILE A C 1
ATOM 629 O O . ILE A 1 94 ? 5.67988 19.75755 13.00842 1.000 33.50255 74 ILE A O 1
ATOM 634 N N . LYS A 1 95 ? 7.68333 19.73485 14.05000 1.000 32.83607 75 LYS A N 1
ATOM 635 C CA . LYS A 1 95 ? 7.39054 20.86933 14.90755 1.000 34.58566 75 LYS A CA 1
ATOM 636 C C . LYS A 1 95 ? 7.68360 22.16587 14.16664 1.000 32.01111 75 LYS A C 1
ATOM 637 O O . LYS A 1 95 ? 8.76848 22.31867 13.59822 1.000 33.30104 75 LYS A O 1
ATOM 643 N N . ASP A 1 96 ? 6.72974 23.09998 14.19033 1.000 31.99737 76 ASP A N 1
ATOM 644 C CA . ASP A 1 96 ? 6.89327 24.42799 13.59636 1.000 30.84583 76 ASP A CA 1
ATOM 645 C C . ASP A 1 96 ? 7.52851 24.33476 12.21014 1.000 33.17878 76 ASP A C 1
ATOM 646 O O . ASP A 1 96 ? 8.57848 24.91423 11.93758 1.000 31.16606 76 ASP A O 1
ATOM 651 N N . PHE A 1 97 ? 6.87670 23.56175 1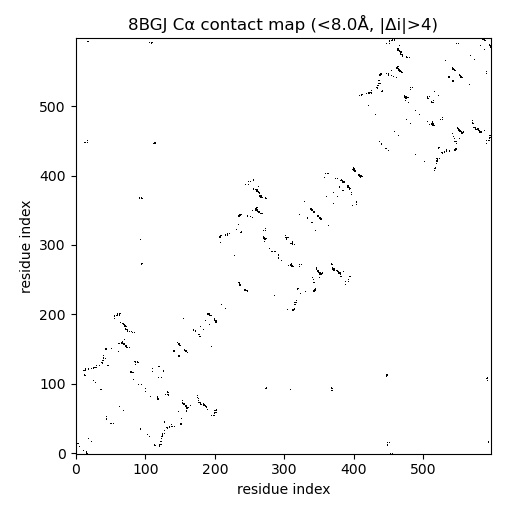1.34322 1.000 27.06873 77 PHE A N 1
ATOM 652 C CA . PHE A 1 97 ? 7.41794 23.22315 10.02850 1.000 26.41881 77 PHE A CA 1
ATOM 653 C C . PHE A 1 97 ? 7.73022 24.46454 9.18480 1.000 27.86887 77 PHE A C 1
ATOM 654 O O . PHE A 1 97 ? 8.89692 24.74084 8.88232 1.000 27.52325 77 PHE A O 1
ATOM 662 N N . PHE A 1 98 ? 6.70737 25.21796 8.78995 1.000 27.96704 78 PHE A N 1
ATOM 663 C CA . PHE A 1 98 ? 6.94449 26.37020 7.91886 1.000 28.39749 78 PHE A CA 1
ATOM 664 C C . PHE A 1 98 ? 7.91676 27.38561 8.52207 1.000 31.27558 78 PHE A C 1
ATOM 665 O O . PHE A 1 98 ? 8.85083 27.80699 7.81562 1.000 27.35432 78 PHE A O 1
ATOM 673 N N . PRO A 1 99 ? 7.80771 27.78679 9.79553 1.000 33.12836 79 PRO A N 1
ATOM 674 C CA . PRO A 1 99 ? 8.81224 28.72218 10.32991 1.000 33.83386 79 PRO A CA 1
ATOM 675 C C . PRO A 1 99 ? 10.22206 28.15223 10.36046 1.000 32.73566 79 PRO A C 1
ATOM 676 O O . PRO A 1 99 ? 11.18462 28.91999 10.47763 1.000 32.83588 79 PRO A O 1
ATOM 680 N N . SER A 1 100 ? 10.37791 26.84045 10.24154 1.000 29.89299 80 SER A N 1
ATOM 681 C CA . SER A 1 100 ? 11.66465 26.18610 10.43324 1.000 30.16058 80 SER A CA 1
ATOM 682 C C . SER A 1 100 ? 12.41823 25.98155 9.12842 1.000 30.70073 80 SER A C 1
ATOM 683 O O . SER A 1 100 ? 13.56556 25.51968 9.15077 1.000 30.22822 80 SER A O 1
ATOM 686 N N . ILE A 1 101 ? 11.79209 26.29166 7.99926 1.000 28.86891 81 ILE A N 1
ATOM 687 C CA . ILE A 1 101 ? 12.38834 26.04513 6.69293 1.000 27.85829 81 ILE A CA 1
ATOM 688 C C . ILE A 1 101 ? 13.59423 26.95758 6.51807 1.000 30.31350 81 ILE A C 1
ATOM 689 O O . ILE A 1 101 ? 13.49268 28.18455 6.64598 1.000 31.80730 81 ILE A O 1
ATOM 694 N N . ASN A 1 102 ? 14.75189 26.36042 6.24494 1.000 29.01720 82 ASN A N 1
ATOM 695 C CA . ASN A 1 102 ? 15.97238 27.11807 5.98735 1.000 32.40307 82 ASN A CA 1
ATOM 696 C C . ASN A 1 102 ? 15.99607 27.67358 4.56244 1.000 30.85746 82 ASN A C 1
ATOM 697 O O . ASN A 1 102 ? 16.01690 26.90706 3.59651 1.000 32.96288 82 ASN A O 1
ATOM 702 N N . ILE A 1 103 ? 16.06567 29.00775 4.43213 1.000 33.38538 83 ILE A N 1
ATOM 703 C CA . ILE A 1 103 ? 15.93840 29.62842 3.10818 1.000 31.36665 83 ILE A CA 1
ATOM 704 C C . ILE A 1 103 ? 17.12579 29.27390 2.22086 1.000 34.41863 83 ILE A C 1
ATOM 705 O O . ILE A 1 103 ? 16.96239 29.00456 1.02291 1.000 35.73671 83 ILE A O 1
ATOM 710 N N . GLU A 1 104 ? 18.33595 29.27976 2.77813 1.000 34.48106 84 GLU A N 1
ATOM 711 C CA . GLU A 1 104 ? 19.49797 28.94926 1.96337 1.000 35.81616 84 GLU A CA 1
ATOM 712 C C . GLU A 1 104 ? 19.40134 27.52618 1.43201 1.000 35.95631 84 GLU A C 1
ATOM 713 O O . GLU A 1 104 ? 19.69950 27.27209 0.25710 1.000 35.95558 84 GLU A O 1
ATOM 719 N N . LYS A 1 105 ? 18.97093 26.58311 2.27638 1.000 35.40785 85 LYS A N 1
ATOM 720 C CA A LYS A 1 105 ? 18.79869 25.22176 1.78966 0.546 35.40606 85 LYS A CA 1
ATOM 721 C CA B LYS A 1 105 ? 18.77159 25.21121 1.81574 0.454 35.40002 85 LYS A CA 1
ATOM 722 C C . LYS A 1 105 ? 17.66766 25.14145 0.77387 1.000 32.36069 85 LYS A C 1
ATOM 723 O O . LYS A 1 105 ? 17.78850 24.43163 -0.22776 1.000 32.60862 85 LYS A O 1
ATOM 734 N N . LEU A 1 106 ? 16.57340 25.87436 0.99821 1.000 28.84823 86 LEU A N 1
ATOM 735 C CA . LEU A 1 106 ? 15.46818 25.84266 0.04828 1.000 27.97828 86 LEU A CA 1
ATOM 736 C C . LEU A 1 106 ? 15.90237 26.37569 -1.31365 1.000 30.58715 86 LEU A C 1
ATOM 737 O O . LEU A 1 106 ? 15.56167 25.80269 -2.35509 1.000 33.37997 86 LEU A O 1
ATOM 742 N N . LEU A 1 107 ? 16.65567 27.47344 -1.32904 1.000 33.87664 87 LEU A N 1
ATOM 743 C CA . LEU A 1 107 ? 17.07783 28.04280 -2.60759 1.000 35.20498 87 LEU A CA 1
ATOM 744 C C . LEU A 1 107 ? 18.07626 27.14206 -3.33036 1.000 37.22077 87 LEU A C 1
ATOM 745 O O . LEU A 1 107 ? 18.06552 27.08499 -4.56718 1.000 39.10266 87 LEU A O 1
ATOM 750 N N . ASN A 1 108 ? 18.90802 26.39391 -2.58959 1.000 36.68163 88 ASN A N 1
ATOM 751 C CA . ASN A 1 108 ? 19.78010 25.40592 -3.22747 1.000 38.13476 88 ASN A CA 1
ATOM 752 C C . ASN A 1 108 ? 18.98622 24.26514 -3.85008 1.000 39.37887 88 ASN A C 1
ATOM 753 O O . ASN A 1 108 ? 19.38624 23.73013 -4.88959 1.000 39.59189 88 ASN A O 1
ATOM 758 N N . LEU A 1 109 ? 17.88326 23.85402 -3.21501 1.000 36.81000 89 LEU A N 1
ATOM 759 C CA . LEU A 1 109 ? 17.05955 22.78245 -3.76816 1.000 33.87038 89 LEU A CA 1
ATOM 760 C C . LEU A 1 109 ? 16.31193 23.25412 -5.01161 1.000 36.31719 89 LEU A C 1
ATOM 761 O O . LEU A 1 109 ? 16.16877 22.50081 -5.98573 1.000 39.26745 89 LEU A O 1
ATOM 766 N N . LEU A 1 110 ? 15.80761 24.49015 -4.98343 1.000 31.85714 90 LEU A N 1
ATOM 767 C CA . LEU A 1 110 ? 15.10017 25.03522 -6.13942 1.000 35.81716 90 LEU A CA 1
ATOM 768 C C . LEU A 1 110 ? 15.99239 25.10627 -7.36634 1.000 41.60085 90 LEU A C 1
ATOM 769 O O . LEU A 1 110 ? 15.57291 24.72500 -8.46793 1.000 43.61345 90 LEU A O 1
ATOM 774 N N . ARG A 1 111 ? 17.22148 25.59803 -7.20139 1.000 40.13105 91 ARG A N 1
ATOM 775 C CA . ARG A 1 111 ? 18.07087 25.85313 -8.35542 1.000 45.71334 91 ARG A CA 1
ATOM 776 C C . ARG A 1 111 ? 18.48504 24.56982 -9.06005 1.000 44.56886 91 ARG A C 1
ATOM 777 O O . ARG A 1 111 ? 18.86795 24.61967 -10.23172 1.000 47.28610 91 ARG A O 1
ATOM 785 N N . LYS A 1 112 ? 18.41266 23.42265 -8.38693 1.000 48.43040 92 LYS A N 1
ATOM 786 C CA . LYS A 1 112 ? 18.71738 22.17248 -9.06836 1.000 50.40091 92 LYS A CA 1
ATOM 787 C C . LYS A 1 112 ? 17.65117 21.79330 -10.08662 1.000 52.17382 92 LYS A C 1
ATOM 788 O O . LYS A 1 112 ? 17.95424 21.05335 -11.02468 1.000 51.42569 92 LYS A O 1
ATOM 794 N N . ARG A 1 113 ? 16.41333 22.27399 -9.93399 1.000 40.88198 93 ARG A N 1
ATOM 795 C CA A ARG A 1 113 ? 15.33816 21.91478 -10.85148 0.370 43.09380 93 ARG A CA 1
ATOM 796 C CA B ARG A 1 113 ? 15.34008 21.91787 -10.85519 0.630 43.06121 93 ARG A CA 1
ATOM 797 C C . ARG A 1 113 ? 14.82102 23.07795 -11.68169 1.000 43.16887 93 ARG A C 1
ATOM 798 O O . ARG A 1 113 ? 14.39864 22.86924 -12.82514 1.000 41.31668 93 ARG A O 1
ATOM 813 N N . VAL A 1 114 ? 14.82771 24.28890 -11.14147 1.000 40.37374 94 VAL A N 1
ATOM 814 C CA . VAL A 1 114 ? 14.32751 25.44162 -11.88024 1.000 39.33669 94 VAL A CA 1
ATOM 815 C C . VAL A 1 114 ? 15.53520 26.02211 -12.60246 1.000 44.66937 94 VAL A C 1
ATOM 816 O O . VAL A 1 114 ? 16.14721 27.00769 -12.18581 1.000 43.00802 94 VAL A O 1
ATOM 820 N N A ASN A 1 115 ? 15.89197 25.38234 -13.71928 0.340 41.16836 95 ASN A N 1
ATOM 821 N N B ASN A 1 115 ? 15.89788 25.38278 -13.71754 0.660 41.20134 95 ASN A N 1
ATOM 822 C CA A ASN A 1 115 ? 17.00427 25.79751 -14.56547 0.340 40.16992 95 ASN A CA 1
ATOM 823 C CA B ASN A 1 115 ? 17.01662 25.83044 -14.54033 0.660 40.06287 95 ASN A CA 1
ATOM 824 C C A ASN A 1 115 ? 16.61212 26.86304 -15.57858 0.340 42.39457 95 ASN A C 1
ATOM 825 C C B ASN A 1 115 ? 16.58747 26.82723 -15.60028 0.660 42.47003 95 ASN A C 1
ATOM 826 O O A ASN A 1 115 ? 17.33781 27.07281 -16.55787 0.340 40.68491 95 ASN A O 1
ATOM 827 O O B ASN A 1 115 ? 17.23903 26.92226 -16.64871 0.660 40.78924 95 ASN A O 1
ATOM 836 N N . ASP A 1 116 ? 15.47676 27.52269 -15.37819 1.000 41.01726 96 ASP A N 1
ATOM 837 C CA . ASP A 1 116 ? 15.08896 28.69489 -16.15388 1.000 43.97793 96 ASP A CA 1
ATOM 838 C C . ASP A 1 116 ? 15.49396 29.88540 -15.28930 1.000 44.74376 96 ASP A C 1
ATOM 839 O O . ASP A 1 116 ? 14.86568 30.14721 -14.26056 1.000 41.46444 96 ASP A O 1
ATOM 844 N N . VAL A 1 117 ? 16.57202 30.57700 -15.67764 1.000 44.90993 97 VAL A N 1
ATOM 845 C CA . VAL A 1 117 ? 17.15488 31.58677 -14.79310 1.000 44.30298 97 VAL A CA 1
ATOM 846 C C . VAL A 1 117 ? 16.17886 32.72666 -14.53141 1.000 42.43539 97 VAL A C 1
ATOM 847 O O . VAL A 1 117 ? 16.17363 33.30575 -13.43656 1.000 41.17844 97 VAL A O 1
ATOM 851 N N . LYS A 1 118 ? 15.34091 33.07323 -15.51392 1.000 42.29723 98 LYS A N 1
ATOM 852 C CA . LYS A 1 118 ? 14.39746 34.16386 -15.30079 1.000 39.21192 98 LYS A CA 1
ATOM 853 C C . LYS A 1 118 ? 13.34780 33.76848 -14.27569 1.000 42.71498 98 LYS A C 1
ATOM 854 O O . LYS A 1 118 ? 13.01151 34.55858 -13.38891 1.000 42.91922 98 LYS A O 1
ATOM 860 N N . PHE A 1 119 ? 12.84462 32.53570 -14.36958 1.000 41.67986 99 PHE A N 1
ATOM 861 C CA . PHE A 1 119 ? 11.87361 32.03886 -13.40243 1.000 40.94190 99 PHE A CA 1
ATOM 862 C C . PHE A 1 119 ? 12.50863 31.82736 -12.03124 1.000 41.37927 99 PHE A C 1
ATOM 863 O O . PHE A 1 119 ? 11.88789 32.12769 -11.00117 1.000 37.70700 99 PHE A O 1
ATOM 871 N N . PHE A 1 120 ? 13.74308 31.31757 -11.98855 1.000 38.41469 100 PHE A N 1
ATOM 872 C CA . PHE A 1 120 ? 14.41584 31.18762 -10.70021 1.000 35.89145 100 PHE A CA 1
ATOM 873 C C . PHE A 1 120 ? 14.62747 32.54383 -10.03842 1.000 37.58815 100 PHE A C 1
ATOM 874 O O . PHE A 1 120 ? 14.44132 32.68004 -8.82010 1.000 37.23735 100 PHE A O 1
ATOM 882 N N . LYS A 1 121 ? 15.04683 33.54839 -10.81573 1.000 35.45193 101 LYS A N 1
ATOM 883 C CA . LYS A 1 121 ? 15.25653 34.88007 -10.25414 1.000 36.25819 101 LYS A CA 1
ATOM 884 C C . LYS A 1 121 ? 13.98206 35.42454 -9.61001 1.000 36.97663 101 LYS A C 1
ATOM 885 O O . LYS A 1 121 ? 14.02032 35.94674 -8.49056 1.000 38.97856 101 LYS A O 1
ATOM 887 N N . GLU A 1 122 ? 12.84434 35.32635 -10.31235 1.000 37.46362 102 GLU A N 1
ATOM 888 C CA . GLU A 1 122 ? 11.56710 35.79893 -9.76494 1.000 37.54236 102 GLU A CA 1
ATOM 889 C C . GLU A 1 122 ? 11.19453 35.05401 -8.49230 1.000 35.93692 102 GLU A C 1
ATOM 890 O O . GLU A 1 122 ? 10.71266 35.65144 -7.52153 1.000 30.90439 102 GLU A O 1
ATOM 896 N N . LEU A 1 123 ? 11.34895 33.72993 -8.50795 1.000 33.79613 103 LEU A N 1
ATOM 897 C CA . LEU A 1 123 ? 11.05346 32.92459 -7.32803 1.000 37.77418 103 LEU A CA 1
ATOM 898 C C . LEU A 1 123 ? 11.93511 33.32590 -6.14706 1.000 33.80231 103 LEU A C 1
ATOM 899 O O . LEU A 1 123 ? 11.45361 33.49145 -5.01669 1.000 32.71369 103 LEU A O 1
ATOM 904 N N . GLU A 1 124 ? 13.23937 33.47033 -6.38896 1.000 34.68949 104 GLU A N 1
ATOM 905 C CA . GLU A 1 124 ? 14.15885 33.82091 -5.31283 1.000 33.99898 104 GLU A CA 1
ATOM 906 C C . GLU A 1 124 ? 13.78617 35.15934 -4.69819 1.000 34.02427 104 GLU A C 1
ATOM 907 O O . GLU A 1 124 ? 13.74988 35.29964 -3.46994 1.000 32.21901 104 GLU A O 1
ATOM 913 N N . LYS A 1 125 ? 13.46698 36.14526 -5.54013 1.000 30.65249 105 LYS A N 1
ATOM 914 C CA . LYS A 1 125 ? 13.09831 37.45835 -5.02915 1.000 33.10227 105 LYS A CA 1
ATOM 915 C C . LYS A 1 125 ? 11.87284 37.36960 -4.12623 1.000 33.76672 105 LYS A C 1
ATOM 916 O O . LYS A 1 125 ? 11.85088 37.95183 -3.03576 1.000 32.48536 105 LYS A O 1
ATOM 922 N N . LEU A 1 126 ? 10.85801 36.61475 -4.54260 1.000 33.32127 106 LEU A N 1
ATOM 923 C CA . LEU A 1 126 ? 9.66037 36.50054 -3.71882 1.000 31.37953 106 LEU A CA 1
ATOM 924 C C . LEU A 1 126 ? 9.90911 35.72819 -2.44174 1.000 30.96226 106 LEU A C 1
ATOM 925 O O . LEU A 1 126 ? 9.29610 36.02155 -1.41162 1.000 30.24447 106 LEU A O 1
ATOM 930 N N . ILE A 1 127 ? 10.69610 34.65944 -2.52130 1.000 28.57177 107 ILE A N 1
ATOM 931 C CA . ILE A 1 127 ? 10.98791 33.88015 -1.32380 1.000 28.69006 107 ILE A CA 1
ATOM 932 C C . ILE A 1 127 ? 11.69642 34.74242 -0.29486 1.000 29.48904 107 ILE A C 1
ATOM 933 O O . ILE A 1 127 ? 11.39236 34.67830 0.90378 1.000 33.56460 107 ILE A O 1
ATOM 938 N N . ILE A 1 128 ? 12.64681 35.56686 -0.74467 1.000 26.43466 108 ILE A N 1
ATOM 939 C CA . ILE A 1 128 ? 13.36645 36.44494 0.17428 1.000 32.00505 108 ILE A CA 1
ATOM 940 C C . ILE A 1 128 ? 12.42650 37.50116 0.75134 1.000 31.16122 108 ILE A C 1
ATOM 941 O O . ILE A 1 128 ? 12.51263 37.84814 1.93670 1.000 32.85218 108 ILE A O 1
ATOM 946 N N . GLU A 1 129 ? 11.50904 38.01892 -0.06660 1.000 29.74057 109 GLU A N 1
ATOM 947 C CA . GLU A 1 129 ? 10.50337 38.94843 0.43925 1.000 30.36577 109 GLU A CA 1
ATOM 948 C C . GLU A 1 129 ? 9.58991 38.27264 1.45419 1.000 31.05670 109 GLU A C 1
ATOM 949 O O . GLU A 1 129 ? 9.28066 38.85515 2.49687 1.000 27.61923 109 GLU A O 1
ATOM 955 N N . ASP A 1 130 ? 9.11798 37.06149 1.13872 1.000 27.65426 110 ASP A N 1
ATOM 956 C CA . ASP A 1 130 ? 8.25585 36.31555 2.06002 1.000 29.08410 110 ASP A CA 1
ATOM 957 C C . ASP A 1 130 ? 8.97247 36.02048 3.37008 1.000 31.32446 110 ASP A C 1
ATOM 958 O O . ASP A 1 130 ? 8.38036 36.12093 4.45257 1.000 27.87755 110 ASP A O 1
ATOM 963 N N . ASN A 1 131 ? 10.24230 35.61552 3.28255 1.000 30.04486 111 ASN A N 1
ATOM 964 C CA . ASN A 1 131 ? 11.02614 35.33528 4.48108 1.000 29.20727 111 ASN A CA 1
ATOM 965 C C . ASN A 1 131 ? 11.18228 36.58205 5.34485 1.000 33.49664 111 ASN A C 1
ATOM 966 O O . ASN A 1 131 ? 11.12758 36.50234 6.57861 1.000 31.66254 111 ASN A O 1
ATOM 971 N N . LYS A 1 132 ? 11.36743 37.74994 4.72294 1.000 29.98605 112 LYS A N 1
ATOM 972 C CA . LYS A 1 132 ? 11.44962 38.98033 5.50974 1.000 29.41986 112 LYS A CA 1
ATOM 973 C C . LYS A 1 132 ? 10.13953 39.24985 6.24023 1.000 30.14359 112 LYS A C 1
ATOM 974 O O . LYS A 1 132 ? 10.13969 39.69466 7.39676 1.000 32.85628 112 LYS A O 1
ATOM 980 N N . ILE A 1 133 ? 9.01341 39.03260 5.55441 1.000 31.71691 113 ILE A N 1
ATOM 981 C CA . ILE A 1 133 ? 7.69525 39.20594 6.15919 1.000 33.37637 113 ILE A CA 1
ATOM 982 C C . ILE A 1 133 ? 7.51001 38.23102 7.30918 1.000 35.28502 113 ILE A C 1
ATOM 983 O O . ILE A 1 133 ? 6.88027 38.55880 8.31886 1.000 33.51310 113 ILE A O 1
ATOM 988 N N . ALA A 1 134 ? 8.07525 37.04102 7.19182 1.000 29.98702 114 ALA A N 1
ATOM 989 C CA . ALA A 1 134 ? 8.07352 36.06293 8.27350 1.000 36.79444 114 ALA A CA 1
ATOM 990 C C . ALA A 1 134 ? 9.09289 36.37731 9.35704 1.000 38.34452 114 ALA A C 1
ATOM 991 O O . ALA A 1 134 ? 9.34692 35.51608 10.20961 1.000 42.11111 114 ALA A O 1
ATOM 993 N N . ASP A 1 135 ? 9.66489 37.58730 9.35780 1.000 32.81006 115 ASP A N 1
ATOM 994 C CA . ASP A 1 135 ? 10.71507 37.96995 10.30700 1.000 37.00973 115 ASP A CA 1
ATOM 995 C C . ASP A 1 135 ? 11.88123 36.98313 10.26696 1.000 39.81062 115 ASP A C 1
ATOM 996 O O . ASP A 1 135 ? 12.45651 36.62208 11.30052 1.000 37.79246 115 ASP A O 1
ATOM 1001 N N . PHE A 1 136 ? 12.20825 36.52340 9.05832 1.000 34.97837 116 PHE A N 1
ATOM 1002 C CA . PHE A 1 136 ? 13.33242 35.64704 8.74271 1.000 39.07727 116 PHE A CA 1
ATOM 1003 C C . PHE A 1 136 ? 13.16771 34.25081 9.32630 1.000 37.29227 116 PHE A C 1
ATOM 1004 O O . PHE A 1 136 ? 14.12765 33.46669 9.33122 1.000 42.92707 116 PHE A O 1
ATOM 1012 N N . LYS A 1 137 ? 11.96378 33.90073 9.77626 1.000 36.33733 117 LYS A N 1
ATOM 1013 C CA . LYS A 1 137 ? 11.66671 32.57544 10.31225 1.000 35.00978 117 LYS A CA 1
ATOM 1014 C C . LYS A 1 137 ? 10.93402 31.78118 9.23289 1.000 35.34782 117 LYS A C 1
ATOM 1015 O O . LYS A 1 137 ? 9.70498 31.69486 9.20452 1.000 31.42502 117 LYS A O 1
ATOM 1021 N N . GLY A 1 138 ? 11.71285 31.19371 8.32711 1.000 33.96171 118 GLY A N 1
ATOM 1022 C CA . GLY A 1 138 ? 11.13697 30.26779 7.36939 1.000 32.05948 118 GLY A CA 1
ATOM 1023 C C . GLY A 1 138 ? 10.17412 30.95103 6.41970 1.000 31.48136 118 GLY A C 1
ATOM 1024 O O . GLY A 1 138 ? 10.41922 32.06292 5.93772 1.000 27.98366 118 GLY A O 1
ATOM 1025 N N . LEU A 1 139 ? 9.05512 30.28087 6.15038 1.000 32.37950 119 LEU A N 1
ATOM 1026 C CA . LEU A 1 139 ? 8.08637 30.73454 5.15690 1.000 28.88606 119 LEU A CA 1
ATOM 1027 C C . LEU A 1 139 ? 6.77251 31.12058 5.82309 1.000 35.95651 119 LEU A C 1
ATOM 1028 O O . LEU A 1 139 ? 6.30494 30.40617 6.71666 1.000 29.81311 119 LEU A O 1
ATOM 1033 N N . PRO A 1 140 ? 6.14686 32.22315 5.40125 1.000 36.06454 120 PRO A N 1
ATOM 1034 C CA . PRO A 1 140 ? 4.88119 32.64580 6.02004 1.000 36.88350 120 PRO A CA 1
ATOM 1035 C C . PRO A 1 140 ? 3.70514 31.79813 5.55808 1.000 42.60288 120 PRO A C 1
ATOM 1036 O O . PRO A 1 140 ? 3.62105 31.39797 4.39494 1.000 36.54696 120 PRO A O 1
ATOM 1040 N N . LEU A 1 141 ? 2.78118 31.51933 6.48939 1.000 44.70657 121 LEU A N 1
ATOM 1041 C CA . LEU A 1 141 ? 1.63386 30.68294 6.14705 1.000 44.91289 121 LEU A CA 1
ATOM 1042 C C . LEU A 1 141 ? 0.67604 31.35484 5.16790 1.000 48.97805 121 LEU A C 1
ATOM 1043 O O . LEU A 1 141 ? -0.09769 30.65941 4.50317 1.000 49.46745 121 LEU A O 1
ATOM 1048 N N . GLY A 1 142 ? 0.71497 32.67165 5.04433 1.000 49.63749 122 GLY A N 1
ATOM 1049 C CA . GLY A 1 142 ? -0.21373 33.35928 4.17326 1.000 51.24820 122 GLY A CA 1
ATOM 1050 C C . GLY A 1 142 ? 0.22731 33.49563 2.74202 1.000 42.93117 122 GLY A C 1
ATOM 1051 O O . GLY A 1 142 ? -0.53014 34.00055 1.91213 1.000 44.18254 122 GLY A O 1
ATOM 1052 N N . SER A 1 143 ? 1.40948 33.05757 2.42361 1.000 37.62447 123 SER A N 1
ATOM 1053 C CA . SER A 1 143 ? 1.85461 33.18480 1.04597 1.000 39.02567 123 SER A CA 1
ATOM 1054 C C . SER A 1 143 ? 1.39585 31.98295 0.23021 1.000 34.92213 123 SER A C 1
ATOM 1055 O O . SER A 1 143 ? 1.59172 30.84106 0.65722 1.000 31.25774 123 SER A O 1
ATOM 1058 N N . PRO A 1 144 ? 0.79083 32.20129 -0.93751 1.000 34.44691 124 PRO A N 1
ATOM 1059 C CA . PRO A 1 144 ? 0.43813 31.06959 -1.80351 1.000 35.62549 124 PRO A CA 1
ATOM 1060 C C . PRO A 1 144 ? 1.62676 30.21712 -2.20660 1.000 28.75795 124 PRO A C 1
ATOM 1061 O O . PRO A 1 144 ? 1.42786 29.07099 -2.61946 1.000 31.52819 124 PRO A O 1
ATOM 1065 N N . LEU A 1 145 ? 2.85026 30.74562 -2.14580 1.000 29.85223 125 LEU A N 1
ATOM 1066 C CA . LEU A 1 145 ? 4.00994 29.94461 -2.51393 1.000 27.55128 125 LEU A CA 1
ATOM 1067 C C . LEU A 1 145 ? 4.45169 28.99657 -1.41617 1.000 27.52153 125 LEU A C 1
ATOM 1068 O O . LEU A 1 145 ? 5.07977 27.97841 -1.71347 1.000 24.67541 125 LEU A O 1
ATOM 1073 N N . SER A 1 146 ? 4.17883 29.32182 -0.15810 1.000 23.70791 126 SER A N 1
ATOM 1074 C CA . SER A 1 146 ? 4.76223 28.52367 0.91920 1.000 23.86347 126 SER A CA 1
ATOM 1075 C C . SER A 1 146 ? 4.41106 27.04838 0.82670 1.000 22.45902 126 SER A C 1
ATOM 1076 O O . SER A 1 146 ? 5.32240 26.21607 0.96452 1.000 22.23510 126 SER A O 1
ATOM 1079 N N . PRO A 1 147 ? 3.15113 26.64771 0.63954 1.000 24.15736 127 PRO A N 1
ATOM 1080 C CA . PRO A 1 147 ? 2.86419 25.20402 0.61449 1.000 23.08163 127 PRO A CA 1
ATOM 1081 C C . PRO A 1 147 ? 3.66235 24.43716 -0.42796 1.000 22.96185 127 PRO A C 1
ATOM 1082 O O . PRO A 1 147 ? 4.29322 23.42713 -0.08464 1.000 21.37456 127 PRO A O 1
ATOM 1086 N N . ILE A 1 148 ? 3.68004 24.88337 -1.69267 1.000 22.06845 128 ILE A N 1
ATOM 1087 C CA . ILE A 1 148 ? 4.44675 24.09919 -2.65867 1.000 21.40256 128 ILE A CA 1
ATOM 1088 C C . ILE A 1 148 ? 5.93214 24.13605 -2.32696 1.000 20.54371 128 ILE A C 1
ATOM 1089 O O . ILE A 1 148 ? 6.63044 23.13079 -2.49481 1.000 20.68721 128 ILE A O 1
ATOM 1094 N N . LEU A 1 149 ? 6.43266 25.24886 -1.79607 1.000 21.20202 129 LEU A N 1
ATOM 1095 C CA . LEU A 1 149 ? 7.84207 25.29577 -1.42385 1.000 18.17300 129 LEU A CA 1
ATOM 1096 C C . LEU A 1 149 ? 8.15858 24.33106 -0.28893 1.000 20.90990 129 LEU A C 1
ATOM 1097 O O . LEU A 1 149 ? 9.28654 23.83228 -0.19837 1.000 20.82471 129 LEU A O 1
ATOM 1102 N N . SER A 1 150 ? 7.19447 24.06499 0.59312 1.000 19.20503 130 SER A N 1
ATOM 1103 C CA . SER A 1 150 ? 7.43999 23.07051 1.63169 1.000 20.38606 130 SER A CA 1
ATOM 1104 C C . SER A 1 150 ? 7.62285 21.68024 1.03661 1.000 19.83818 130 SER A C 1
ATOM 1105 O O . SER A 1 150 ? 8.39967 20.87845 1.56922 1.000 20.85943 130 SER A O 1
ATOM 1108 N N . ASN A 1 151 ? 6.94107 21.38484 -0.07225 1.000 19.08044 131 ASN A N 1
ATOM 1109 C CA . ASN A 1 151 ? 7.13038 20.11066 -0.76488 1.000 20.05685 131 ASN A CA 1
ATOM 1110 C C . ASN A 1 151 ? 8.47978 20.05791 -1.47146 1.000 20.84322 131 ASN A C 1
ATOM 1111 O O . ASN A 1 151 ? 9.12430 18.99941 -1.52229 1.000 22.02765 131 ASN A O 1
ATOM 1116 N N . VAL A 1 152 ? 8.90262 21.17337 -2.07537 1.000 20.98323 132 VAL A N 1
ATOM 1117 C CA . VAL A 1 152 ? 10.26080 21.25271 -2.61057 1.000 19.26733 132 VAL A CA 1
ATOM 1118 C C . VAL A 1 152 ? 11.26899 20.96500 -1.51144 1.000 23.32955 132 VAL A C 1
ATOM 1119 O O . VAL A 1 152 ? 12.24321 20.22721 -1.70708 1.000 26.19713 132 VAL A O 1
ATOM 1123 N N . TYR A 1 153 ? 11.04230 21.54924 -0.33445 1.000 20.82980 133 TYR A N 1
ATOM 1124 C CA . TYR A 1 153 ? 12.01142 21.45354 0.75211 1.000 19.53848 133 TYR A CA 1
ATOM 1125 C C . TYR A 1 153 ? 12.19029 20.01839 1.22124 1.000 19.95064 133 TYR A C 1
ATOM 1126 O O . TYR A 1 153 ? 13.30626 19.60071 1.56664 1.000 21.36927 133 TYR A O 1
ATOM 1135 N N . LEU A 1 154 ? 11.10659 19.25423 1.26042 1.000 18.39898 134 LEU A N 1
ATOM 1136 C CA . LEU A 1 154 ? 11.16126 17.88488 1.74565 1.000 18.20396 134 LEU A CA 1
ATOM 1137 C C . LEU A 1 154 ? 11.27306 16.86131 0.62925 1.000 20.95281 134 LEU A C 1
ATOM 1138 O O . LEU A 1 154 ? 11.25676 15.66721 0.91193 1.000 22.60150 134 LEU A O 1
ATOM 1143 N N . GLU A 1 155 ? 11.38987 17.29219 -0.62365 1.000 23.67618 135 GLU A N 1
ATOM 1144 C CA . GLU A 1 155 ? 11.35962 16.33423 -1.72619 1.000 19.18783 135 GLU A CA 1
ATOM 1145 C C . GLU A 1 155 ? 12.42353 15.25391 -1.57811 1.000 22.07399 135 GLU A C 1
ATOM 1146 O O . GLU A 1 155 ? 12.13580 14.06887 -1.77046 1.000 24.83934 135 GLU A O 1
ATOM 1152 N N . GLU A 1 156 ? 13.67195 15.63053 -1.27004 1.000 24.05803 136 GLU A N 1
ATOM 1153 C CA . GLU A 1 156 ? 14.69066 14.58347 -1.16689 1.000 24.39662 136 GLU A CA 1
ATOM 1154 C C . GLU A 1 156 ? 14.43782 13.69242 0.04505 1.000 23.62753 136 GLU A C 1
ATOM 1155 O O . GLU A 1 156 ? 14.65479 12.47341 -0.01155 1.000 22.31566 136 GLU A O 1
ATOM 1161 N N . PHE A 1 157 ? 14.01646 14.28828 1.15636 1.000 21.25963 137 PHE A N 1
ATOM 1162 C CA . PHE A 1 157 ? 13.59736 13.49891 2.31792 1.000 20.65169 137 PHE A CA 1
ATOM 1163 C C . PHE A 1 157 ? 12.49442 12.51674 1.94275 1.000 20.67902 137 PHE A C 1
ATOM 1164 O O . PHE A 1 157 ? 12.58713 11.31863 2.23331 1.000 20.83723 137 PHE A O 1
ATOM 1172 N N . ASP A 1 158 ? 11.45211 13.00955 1.26193 1.000 17.21144 138 ASP A N 1
ATOM 1173 C CA . ASP A 1 158 ? 10.31857 12.17103 0.89493 1.000 21.41728 138 ASP A CA 1
ATOM 1174 C C . ASP A 1 158 ? 10.75796 11.02988 -0.00821 1.000 20.22964 138 ASP A C 1
ATOM 1175 O O . ASP A 1 158 ? 10.37176 9.87230 0.19504 1.000 18.63908 138 ASP A O 1
ATOM 1180 N N . ASN A 1 159 ? 11.55501 11.34376 -1.03124 1.000 18.98645 139 ASN A N 1
ATOM 1181 C CA . ASN A 1 159 ? 11.99588 10.28422 -1.94209 1.000 18.78298 139 ASN A CA 1
ATOM 1182 C C . ASN A 1 159 ? 12.86778 9.26085 -1.23940 1.000 20.71662 139 ASN A C 1
ATOM 1183 O O . ASN A 1 159 ? 12.82268 8.07150 -1.56833 1.000 20.86764 139 ASN A O 1
ATOM 1188 N N . TYR A 1 160 ? 13.65455 9.69766 -0.26475 1.000 19.22747 140 TYR A N 1
ATOM 1189 C CA . TYR A 1 160 ? 14.52015 8.77408 0.45468 1.000 24.34963 140 TYR A CA 1
ATOM 1190 C C . TYR A 1 160 ? 13.70626 7.66892 1.11703 1.000 24.48038 140 TYR A C 1
ATOM 1191 O O . TYR A 1 160 ? 14.04173 6.47648 1.02348 1.000 23.92162 140 TYR A O 1
ATOM 1200 N N . PHE A 1 161 ? 12.62180 8.04762 1.78463 1.000 18.62805 141 PHE A N 1
ATOM 1201 C CA . PHE A 1 161 ? 11.79074 7.05282 2.44246 1.000 20.26135 141 PHE A CA 1
ATOM 1202 C C . PHE A 1 161 ? 10.82280 6.39370 1.47969 1.000 19.38859 141 PHE A C 1
ATOM 1203 O O . PHE A 1 161 ? 10.53783 5.21234 1.62634 1.000 20.61627 141 PHE A O 1
ATOM 1211 N N . TYR A 1 162 ? 10.34652 7.13449 0.47415 1.000 18.03578 142 TYR A N 1
ATOM 1212 C CA . TYR A 1 162 ? 9.46194 6.55160 -0.53421 1.000 19.26554 142 TYR A CA 1
ATOM 1213 C C . TYR A 1 162 ? 10.12754 5.40020 -1.28762 1.000 19.69903 142 TYR A C 1
ATOM 1214 O O . TYR A 1 162 ? 9.53144 4.33011 -1.47257 1.000 19.83632 142 TYR A O 1
ATOM 1223 N N . LYS A 1 163 ? 11.34112 5.61252 -1.78465 1.000 20.58186 143 LYS A N 1
ATOM 1224 C CA . LYS A 1 163 ? 11.97260 4.62979 -2.65326 1.000 20.81916 143 LYS A CA 1
ATOM 1225 C C . LYS A 1 163 ? 12.52499 3.42454 -1.90385 1.000 23.82812 143 LYS A C 1
ATOM 1226 O O . LYS A 1 163 ? 12.94385 2.45048 -2.54352 1.000 22.52479 143 LYS A O 1
ATOM 1232 N N . ASN A 1 164 ? 12.55459 3.47299 -0.58035 1.000 22.18366 144 ASN A N 1
ATOM 1233 C CA . ASN A 1 164 ? 12.92980 2.30645 0.20301 1.000 22.16089 144 ASN A CA 1
ATOM 1234 C C . ASN A 1 164 ? 11.86668 1.22232 0.04309 1.000 22.56804 144 ASN A C 1
ATOM 1235 O O . ASN A 1 164 ? 10.71160 1.42235 0.41278 1.000 21.63904 144 ASN A O 1
ATOM 1240 N N . LYS A 1 165 ? 12.25762 0.07452 -0.51435 1.000 24.22299 145 LYS A N 1
ATOM 1241 C CA . LYS A 1 165 ? 11.30059 -0.98613 -0.79996 1.000 24.24672 145 LYS A CA 1
ATOM 1242 C C . LYS A 1 165 ? 10.84864 -1.73447 0.44992 1.000 24.86586 145 LYS A C 1
ATOM 1243 O O . LYS A 1 165 ? 9.87073 -2.47882 0.37377 1.000 27.60415 145 LYS A O 1
ATOM 1249 N N . LYS A 1 166 ? 11.51847 -1.54465 1.58908 1.000 23.47261 146 LYS A N 1
ATOM 1250 C CA A LYS A 1 166 ? 11.25331 -2.30438 2.80412 0.401 26.07503 146 LYS A CA 1
ATOM 1251 C CA B LYS A 1 166 ? 11.21855 -2.32248 2.78617 0.599 26.09639 146 LYS A CA 1
ATOM 1252 C C . LYS A 1 166 ? 10.25023 -1.63165 3.72903 1.000 22.85639 146 LYS A C 1
ATOM 1253 O O . LYS A 1 166 ? 9.91110 -2.20734 4.76459 1.000 22.30180 146 LYS A O 1
ATOM 1264 N N . ILE A 1 167 ? 9.78917 -0.42747 3.39084 1.000 18.74007 147 ILE A N 1
ATOM 1265 C CA . ILE A 1 167 ? 8.93573 0.37678 4.24856 1.000 17.00216 147 ILE A CA 1
ATOM 1266 C C . ILE A 1 167 ? 7.86155 1.03035 3.39440 1.000 20.02498 147 ILE A C 1
ATOM 1267 O O . ILE A 1 167 ? 7.91599 1.01579 2.16303 1.000 16.80726 147 ILE A O 1
ATOM 1272 N N . ARG A 1 168 ? 6.87878 1.61571 4.07391 1.000 17.25363 148 ARG A N 1
ATOM 1273 C CA . ARG A 1 168 ? 5.95226 2.53919 3.44873 1.000 13.54355 148 ARG A CA 1
ATOM 1274 C C . ARG A 1 168 ? 5.93412 3.81605 4.27852 1.000 17.71837 148 ARG A C 1
ATOM 1275 O O . ARG A 1 168 ? 6.30193 3.83878 5.45422 1.000 16.76008 148 ARG A O 1
ATOM 1283 N N . TYR A 1 169 ? 5.50815 4.89346 3.64178 1.000 15.24412 149 TYR A N 1
ATOM 1284 C CA . TYR A 1 169 ? 5.67181 6.21786 4.22152 1.000 16.45446 149 TYR A CA 1
ATOM 1285 C C . TYR A 1 169 ? 4.60937 7.09173 3.59305 1.000 19.05766 149 TYR A C 1
ATOM 1286 O O . TYR A 1 169 ? 4.37475 6.98227 2.39864 1.000 18.01845 149 TYR A O 1
ATOM 1295 N N . LEU A 1 170 ? 3.93944 7.91794 4.39810 1.000 15.24425 150 LEU A N 1
ATOM 1296 C CA . LEU A 1 170 ? 2.92120 8.83062 3.90468 1.000 16.00552 150 LEU A CA 1
ATOM 1297 C C . LEU A 1 170 ? 3.12140 10.15665 4.59873 1.000 18.31380 150 LEU A C 1
ATOM 1298 O O . LEU A 1 170 ? 3.41081 10.18778 5.79742 1.000 16.63475 150 LEU A O 1
ATOM 1303 N N . ARG A 1 171 ? 2.93114 11.24623 3.86061 1.000 15.67014 151 ARG A N 1
ATOM 1304 C CA . ARG A 1 171 ? 3.05125 12.56553 4.46674 1.000 16.94645 151 ARG A CA 1
ATOM 1305 C C . ARG A 1 171 ? 1.93064 13.45993 3.98737 1.000 20.73863 151 ARG A C 1
ATOM 1306 O O . ARG A 1 171 ? 1.60086 13.47948 2.79760 1.000 18.99104 151 ARG A O 1
ATOM 1314 N N . PHE A 1 172 ? 1.36087 14.21879 4.92668 1.000 16.28976 152 PHE A N 1
ATOM 1315 C CA . PHE A 1 172 ? 0.44242 15.29713 4.61060 1.000 19.53477 152 PHE A CA 1
ATOM 1316 C C . PHE A 1 172 ? 0.87319 16.49570 5.43655 1.000 23.43875 152 PHE A C 1
ATOM 1317 O O . PHE A 1 172 ? 0.64277 16.53044 6.64966 1.000 21.79749 152 PHE A O 1
ATOM 1325 N N . CYS A 1 173 ? 1.45520 17.48204 4.76171 1.000 17.94938 153 CYS A N 1
ATOM 1326 C CA . CYS A 1 173 ? 2.02841 18.67078 5.38802 1.000 20.74879 153 CYS A CA 1
ATOM 1327 C C . CYS A 1 173 ? 3.03700 18.21851 6.43250 1.000 23.70915 153 CYS A C 1
ATOM 1328 O O . CYS A 1 173 ? 4.02183 17.56245 6.08912 1.000 21.00478 153 CYS A O 1
ATOM 1331 N N . ASP A 1 174 ? 2.82393 18.56310 7.69825 1.000 21.12993 154 ASP A N 1
ATOM 1332 C CA . ASP A 1 174 ? 3.78958 18.20528 8.72740 1.000 20.71026 154 ASP A CA 1
ATOM 1333 C C . ASP A 1 174 ? 3.53718 16.83973 9.34608 1.000 24.34247 154 ASP A C 1
ATOM 1334 O O . ASP A 1 174 ? 4.34986 16.39731 10.16584 1.000 24.98175 154 ASP A O 1
ATOM 1339 N N . ASP A 1 175 ? 2.47258 16.14605 8.96017 1.000 21.15168 155 ASP A N 1
ATOM 1340 C CA . ASP A 1 175 ? 2.09466 14.87234 9.57031 1.000 20.47455 155 ASP A CA 1
ATOM 1341 C C . ASP A 1 175 ? 2.61900 13.70279 8.73452 1.000 20.66373 155 ASP A C 1
ATOM 1342 O O . ASP A 1 175 ? 2.35239 13.63187 7.53459 1.000 21.06219 155 ASP A O 1
ATOM 1347 N N . MET A 1 176 ? 3.32521 12.75669 9.36644 1.000 17.66365 156 MET A N 1
ATOM 1348 C CA . MET A 1 176 ? 3.92131 11.62057 8.66055 1.000 18.33786 156 MET A CA 1
ATOM 1349 C C . MET A 1 176 ? 3.57941 10.31351 9.36757 1.000 20.06623 156 MET A C 1
ATOM 1350 O O . MET A 1 176 ? 3.41114 10.26615 10.59370 1.000 18.10204 156 MET A O 1
ATOM 1355 N N . ILE A 1 177 ? 3.53088 9.23541 8.59885 1.000 17.30604 157 ILE A N 1
ATOM 1356 C CA . ILE A 1 177 ? 3.48732 7.90846 9.21337 1.000 15.93332 157 ILE A CA 1
ATOM 1357 C C . ILE A 1 177 ? 4.36487 6.98095 8.39724 1.000 17.88984 157 ILE A C 1
ATOM 1358 O O . ILE A 1 177 ? 4.40017 7.06871 7.16323 1.000 16.11991 157 ILE A O 1
ATOM 1363 N N . PHE A 1 178 ? 5.10667 6.12795 9.09451 1.000 16.14618 158 PHE A N 1
ATOM 1364 C CA . PHE A 1 178 ? 6.05057 5.18228 8.51652 1.000 16.68140 158 PHE A CA 1
ATOM 1365 C C . PHE A 1 178 ? 5.64359 3.78739 8.95635 1.000 19.38177 158 PHE A C 1
ATOM 1366 O O . PHE A 1 178 ? 5.35134 3.57358 10.13947 1.000 17.80737 158 PHE A O 1
ATOM 1374 N N . PHE A 1 179 ? 5.62316 2.84530 8.01608 1.000 16.95770 159 PHE A N 1
ATOM 1375 C CA . PHE A 1 179 ? 5.30203 1.45036 8.29212 1.000 19.89171 159 PHE A CA 1
ATOM 1376 C C . PHE A 1 179 ? 6.54976 0.65088 7.96043 1.000 19.17598 159 PHE A C 1
ATOM 1377 O O . PHE A 1 179 ? 7.08466 0.77079 6.86420 1.000 17.36063 159 PHE A O 1
ATOM 1385 N N A SER A 1 180 ? 7.03472 -0.14508 8.90741 0.109 17.17202 160 SER A N 1
ATOM 1386 N N B SER A 1 180 ? 7.01188 -0.17287 8.89279 0.891 17.77316 160 SER A N 1
ATOM 1387 C CA A SER A 1 180 ? 8.30052 -0.83028 8.69009 0.109 18.37651 160 SER A CA 1
ATOM 1388 C CA B SER A 1 180 ? 8.27202 -0.85098 8.65893 0.891 17.78228 160 SER A CA 1
ATOM 1389 C C A SER A 1 180 ? 8.32384 -2.11701 9.49709 0.109 19.23509 160 SER A C 1
ATOM 1390 C C B SER A 1 180 ? 8.29283 -2.14569 9.45567 0.891 19.18939 160 SER A C 1
ATOM 1391 O O A SER A 1 180 ? 7.49237 -2.33694 10.38091 0.109 19.17201 160 SER A O 1
ATOM 1392 O O B SER A 1 180 ? 7.43313 -2.39082 10.29836 0.891 18.79805 160 SER A O 1
ATOM 1397 N N . ASN A 1 181 ? 9.28701 -2.97753 9.17517 1.000 18.08380 161 ASN A N 1
ATOM 1398 C CA . ASN A 1 181 ? 9.49713 -4.19753 9.95129 1.000 22.14238 161 ASN A CA 1
ATOM 1399 C C . ASN A 1 181 ? 10.67586 -4.08007 10.88234 1.000 21.41620 161 ASN A C 1
ATOM 1400 O O . ASN A 1 181 ? 10.97449 -5.01556 11.64120 1.000 24.48986 161 ASN A O 1
ATOM 1405 N N . ALA A 1 182 ? 11.34089 -2.94340 10.84334 1.000 21.33723 162 ALA A N 1
ATOM 1406 C CA . ALA A 1 182 ? 12.43986 -2.58397 11.69997 1.000 20.43087 162 ALA A CA 1
ATOM 1407 C C . ALA A 1 182 ? 12.18512 -1.14427 12.09608 1.000 22.45892 162 ALA A C 1
ATOM 1408 O O . ALA A 1 182 ? 11.70139 -0.34922 11.28597 1.000 23.43771 162 ALA A O 1
ATOM 1410 N N . ASN A 1 183 ? 12.49897 -0.79280 13.33381 1.000 26.23959 163 ASN A N 1
ATOM 1411 C CA . ASN A 1 183 ? 12.19319 0.56671 13.76017 1.000 26.43258 163 ASN A CA 1
ATOM 1412 C C . ASN A 1 183 ? 13.24049 1.52390 13.21080 1.000 29.05483 163 ASN A C 1
ATOM 1413 O O . ASN A 1 183 ? 14.43349 1.21030 13.19814 1.000 28.99856 163 ASN A O 1
ATOM 1418 N N . ILE A 1 184 ? 12.76944 2.64792 12.66587 1.000 25.59930 164 ILE A N 1
ATOM 1419 C CA . ILE A 1 184 ? 13.59654 3.56914 11.89245 1.000 31.39884 164 ILE A CA 1
ATOM 1420 C C . ILE A 1 184 ? 13.44773 5.00053 12.39590 1.000 32.09240 164 ILE A C 1
ATOM 1421 O O . ILE A 1 184 ? 13.91030 5.94410 11.73754 1.000 29.68088 164 ILE A O 1
ATOM 1426 N N . TYR A 1 185 ? 12.80017 5.19215 13.55399 1.000 28.91771 165 TYR A N 1
ATOM 1427 C CA . TYR A 1 185 ? 12.53586 6.57104 13.97106 1.000 28.04543 165 TYR A CA 1
ATOM 1428 C C . TYR A 1 185 ? 13.82515 7.32327 14.26783 1.000 30.29045 165 TYR A C 1
ATOM 1429 O O . TYR A 1 185 ? 13.88070 8.54391 14.07257 1.000 31.76294 165 TYR A O 1
ATOM 1438 N N . ASP A 1 186 ? 14.88446 6.62295 14.68277 1.000 33.16215 166 ASP A N 1
ATOM 1439 C CA . ASP A 1 186 ? 16.16313 7.30094 14.88147 1.000 34.31042 166 ASP A CA 1
ATOM 1440 C C . ASP A 1 186 ? 16.70324 7.84534 13.55867 1.000 35.27096 166 ASP A C 1
ATOM 1441 O O . ASP A 1 186 ? 17.21604 8.96806 13.50492 1.000 36.05766 166 ASP A O 1
ATOM 1446 N N . GLU A 1 187 ? 16.55303 7.08479 12.46998 1.000 35.49369 167 GLU A N 1
ATOM 1447 C CA . GLU A 1 187 ? 16.94427 7.58148 11.14983 1.000 32.88668 167 GLU A CA 1
ATOM 1448 C C . GLU A 1 187 ? 16.04554 8.72449 10.67484 1.000 29.29447 167 GLU A C 1
ATOM 1449 O O . GLU A 1 187 ? 16.50489 9.64277 9.97891 1.000 32.47825 167 GLU A O 1
ATOM 1455 N N . ILE A 1 188 ? 14.75384 8.66612 10.99173 1.000 26.12021 168 ILE A N 1
ATOM 1456 C CA . ILE A 1 188 ? 13.86003 9.76423 10.62933 1.000 24.14363 168 ILE A CA 1
ATOM 1457 C C . ILE A 1 188 ? 14.29814 11.04993 11.31919 1.000 30.76873 168 ILE A C 1
ATOM 1458 O O . ILE A 1 188 ? 14.41539 12.10881 10.69481 1.000 26.64324 168 ILE A O 1
ATOM 1463 N N . ILE A 1 189 ? 14.51352 10.97358 12.62793 1.000 30.00645 169 ILE A N 1
ATOM 1464 C CA . ILE A 1 189 ? 14.89903 12.15207 13.40012 1.000 33.02987 169 ILE A CA 1
ATOM 1465 C C . ILE A 1 189 ? 16.19068 12.73984 12.85498 1.000 35.79034 169 ILE A C 1
ATOM 1466 O O . ILE A 1 189 ? 16.34440 13.96334 12.76011 1.000 37.89328 169 ILE A O 1
ATOM 1471 N N . ASN A 1 190 ? 17.13442 11.88014 12.46914 1.000 32.98250 170 ASN A N 1
ATOM 1472 C CA . ASN A 1 190 ? 18.40555 12.37786 11.95305 1.000 38.00780 170 ASN A CA 1
ATOM 1473 C C . ASN A 1 190 ? 18.24602 13.03029 10.58486 1.000 37.34063 170 ASN A C 1
ATOM 1474 O O . ASN A 1 190 ? 18.82158 14.09622 10.33919 1.000 40.54162 170 ASN A O 1
ATOM 1479 N N . LYS A 1 191 ? 17.48148 12.41406 9.67617 1.000 36.08896 171 LYS A N 1
ATOM 1480 C CA . LYS A 1 191 ? 17.30101 13.01034 8.35197 1.000 32.97421 171 LYS A CA 1
ATOM 1481 C C . LYS A 1 191 ? 16.57572 14.34734 8.44630 1.000 35.46358 171 LYS A C 1
ATOM 1482 O O . LYS A 1 191 ? 16.80662 15.25008 7.62743 1.000 32.91898 171 LYS A O 1
ATOM 1488 N N . LEU A 1 192 ? 15.67709 14.47792 9.42225 1.000 32.37581 172 LEU A N 1
ATOM 1489 C CA . LEU A 1 192 ? 15.00483 15.74920 9.64772 1.000 31.17107 172 LEU A CA 1
ATOM 1490 C C . LEU A 1 192 ? 15.99656 16.78716 10.14815 1.000 37.71824 172 LEU A C 1
ATOM 1491 O O . LEU A 1 192 ? 15.97165 17.94073 9.70565 1.000 39.08273 172 LEU A O 1
ATOM 1496 N N . LYS A 1 193 ? 16.90446 16.38068 11.04868 1.000 36.70447 173 LYS A N 1
ATOM 1497 C CA . LYS A 1 193 ? 17.90834 17.30567 11.57462 1.000 37.77578 173 LYS A CA 1
ATOM 1498 C C . LYS A 1 193 ? 18.77842 17.87685 10.46721 1.000 39.20400 173 LYS A C 1
ATOM 1499 O O . LYS A 1 193 ? 19.20993 19.03309 10.54967 1.000 40.82976 173 LYS A O 1
ATOM 1505 N N . GLU A 1 194 ? 19.04193 17.08912 9.42027 1.000 37.60296 174 GLU A N 1
ATOM 1506 C CA . GLU A 1 194 ? 19.81257 17.58389 8.28354 1.000 39.37274 174 GLU A CA 1
ATOM 1507 C C . GLU A 1 194 ? 19.11943 18.74407 7.58431 1.000 41.15392 174 GLU A C 1
ATOM 1508 O O . GLU A 1 194 ? 19.77567 19.51548 6.87439 1.000 43.02626 174 GLU A O 1
ATOM 1514 N N . LEU A 1 195 ? 17.80599 18.87647 7.75721 1.000 41.10215 175 LEU A N 1
ATOM 1515 C CA . LEU A 1 195 ? 17.04132 19.95838 7.16038 1.000 36.39681 175 LEU A CA 1
ATOM 1516 C C . LEU A 1 195 ? 16.69053 21.04966 8.16731 1.000 36.20500 175 LEU A C 1
ATOM 1517 O O . LEU A 1 195 ? 15.93172 21.96745 7.83171 1.000 34.71884 175 LEU A O 1
ATOM 1522 N N . GLY A 1 196 ? 17.23068 20.98180 9.38427 1.000 37.83857 176 GLY A N 1
ATOM 1523 C CA . GLY A 1 196 ? 16.89708 21.95935 10.40457 1.000 37.44259 176 GLY A CA 1
ATOM 1524 C C . GLY A 1 196 ? 15.59007 21.68985 11.11105 1.000 38.68794 176 GLY A C 1
ATOM 1525 O O . GLY A 1 196 ? 15.07017 22.57878 11.79784 1.000 37.23396 176 GLY A O 1
ATOM 1526 N N . LEU A 1 197 ? 15.05263 20.48061 10.98460 1.000 31.33609 177 LEU A N 1
ATOM 1527 C CA . LEU A 1 197 ? 13.69516 20.17513 11.40119 1.000 37.09719 177 LEU A CA 1
ATOM 1528 C C . LEU A 1 197 ? 13.68686 19.24910 12.61628 1.000 37.45314 177 LEU A C 1
ATOM 1529 O O . LEU A 1 197 ? 14.61299 18.46611 12.82722 1.000 45.00177 177 LEU A O 1
ATOM 1534 N N . ASN A 1 198 ? 12.62246 19.35524 13.41231 1.000 37.59226 178 ASN A N 1
ATOM 1535 C CA . ASN A 1 198 ? 12.43026 18.57674 14.62884 1.000 43.18557 178 ASN A CA 1
ATOM 1536 C C . ASN A 1 198 ? 11.01291 18.02896 14.66894 1.000 38.16808 178 ASN A C 1
ATOM 1537 O O . ASN A 1 198 ? 10.09600 18.58578 14.06381 1.000 36.20358 178 ASN A O 1
ATOM 1542 N N . LEU A 1 199 ? 10.83949 16.95157 15.42840 1.000 41.38654 179 LEU A N 1
ATOM 1543 C CA . LEU A 1 199 ? 9.52972 16.37010 15.67309 1.000 39.32416 179 LEU A CA 1
ATOM 1544 C C . LEU A 1 199 ? 8.87027 17.01191 16.89299 1.000 40.55497 179 LEU A C 1
ATOM 1545 O O . LEU A 1 199 ? 9.54411 17.48574 17.81321 1.000 43.43639 179 LEU A O 1
ATOM 1550 N N . ASN A 1 200 ? 7.53832 17.02344 16.89313 1.000 39.60850 180 ASN A N 1
ATOM 1551 C CA . ASN A 1 200 ? 6.75664 17.34308 18.09187 1.000 45.55718 180 ASN A CA 1
ATOM 1552 C C . ASN A 1 200 ? 6.70467 16.10965 18.98617 1.000 52.12605 180 ASN A C 1
ATOM 1553 O O . ASN A 1 200 ? 5.86244 15.22941 18.80164 1.000 45.25375 180 ASN A O 1
ATOM 1558 N N . GLU A 1 201 ? 7.59674 16.05970 19.97862 1.000 65.62685 181 GLU A N 1
ATOM 1559 C CA . GLU A 1 201 ? 7.76772 14.85222 20.78117 1.000 65.12792 181 GLU A CA 1
ATOM 1560 C C . GLU A 1 201 ? 6.48469 14.42365 21.47698 1.000 66.85454 181 GLU A C 1
ATOM 1561 O O . GLU A 1 201 ? 6.34710 13.24679 21.82499 1.000 70.75988 181 GLU A O 1
ATOM 1567 N N . THR A 1 202 ? 5.53307 15.33929 21.65425 1.000 65.34971 182 THR A N 1
ATOM 1568 C CA . THR A 1 202 ? 4.29411 15.00246 22.34520 1.000 65.68728 182 THR A CA 1
ATOM 1569 C C . THR A 1 202 ? 3.34786 14.18986 21.46990 1.000 66.40552 182 THR A C 1
ATOM 1570 O O . THR A 1 202 ? 2.53585 13.42059 21.99490 1.000 69.83954 182 THR A O 1
ATOM 1574 N N . LYS A 1 203 ? 3.43124 14.33409 20.14737 1.000 48.63985 183 LYS A N 1
ATOM 1575 C CA . LYS A 1 203 ? 2.46207 13.72657 19.24855 1.000 48.88172 183 LYS A CA 1
ATOM 1576 C C . LYS A 1 203 ? 3.01349 12.48072 18.57190 1.000 33.07336 183 LYS A C 1
ATOM 1577 O O . LYS A 1 203 ? 2.39951 11.96664 17.63428 1.000 38.96593 183 LYS A O 1
ATOM 1583 N N . THR A 1 204 ? 4.15183 11.98613 19.03949 1.000 33.54259 184 THR A N 1
ATOM 1584 C CA . THR A 1 204 ? 4.79862 10.83144 18.42343 1.000 31.16126 184 THR A CA 1
ATOM 1585 C C . THR A 1 204 ? 4.16598 9.54091 18.93888 1.000 30.58767 184 THR A C 1
ATOM 1586 O O . THR A 1 204 ? 3.91276 9.40314 20.14310 1.000 28.82022 184 THR A O 1
ATOM 1590 N N . ILE A 1 205 ? 3.89866 8.60135 18.02986 1.000 25.76901 185 ILE A N 1
ATOM 1591 C CA . ILE A 1 205 ? 3.22490 7.34636 18.34910 1.000 25.79207 185 ILE A CA 1
ATOM 1592 C C . ILE A 1 205 ? 4.00471 6.20700 17.70655 1.000 22.50500 185 ILE A C 1
ATOM 1593 O O . ILE A 1 205 ? 4.24337 6.23053 16.49640 1.000 21.20130 185 ILE A O 1
ATOM 1598 N N . LEU A 1 206 ? 4.39586 5.21134 18.50607 1.000 21.90616 186 LEU A N 1
ATOM 1599 C CA . LEU A 1 206 ? 4.94587 3.97439 17.97377 1.000 21.23116 186 LEU A CA 1
ATOM 1600 C C . LEU A 1 206 ? 3.90020 2.88321 18.14713 1.000 22.48485 186 LEU A C 1
ATOM 1601 O O . LEU A 1 206 ? 3.18918 2.85263 19.15455 1.000 21.51720 186 LEU A O 1
ATOM 1606 N N . GLY A 1 207 ? 3.80193 1.98529 17.19175 1.000 19.82934 187 GLY A N 1
ATOM 1607 C CA . GLY A 1 207 ? 2.89332 0.87031 17.33429 1.000 20.55696 187 GLY A CA 1
ATOM 1608 C C . GLY A 1 207 ? 3.49979 -0.39319 16.78117 1.000 19.50249 187 GLY A C 1
ATOM 1609 O O . GLY A 1 207 ? 4.33787 -0.36117 15.87467 1.000 19.35748 187 GLY A O 1
ATOM 1610 N N . ALA A 1 208 ? 3.03993 -1.51478 17.31945 1.000 19.86794 188 ALA A N 1
ATOM 1611 C CA . ALA A 1 208 ? 3.35186 -2.82741 16.76237 1.000 20.06118 188 ALA A CA 1
ATOM 1612 C C . ALA A 1 208 ? 2.12263 -3.35906 16.03783 1.000 20.78052 188 ALA A C 1
ATOM 1613 O O . ALA A 1 208 ? 0.99949 -2.98921 16.36419 1.000 20.53376 188 ALA A O 1
ATOM 1615 N N . LYS A 1 209 ? 2.35215 -4.25243 15.07069 1.000 19.69999 189 LYS A N 1
ATOM 1616 C CA . LYS A 1 209 ? 1.26094 -4.85718 14.30157 1.000 21.46277 189 LYS A CA 1
ATOM 1617 C C . LYS A 1 209 ? 0.13020 -5.31282 15.20781 1.000 20.14216 189 LYS A C 1
ATOM 1618 O O . LYS A 1 209 ? 0.35190 -6.04036 16.17442 1.000 20.11137 189 LYS A O 1
ATOM 1624 N N . GLY A 1 210 ? -1.08369 -4.87379 14.89309 1.000 18.94106 190 GLY A N 1
ATOM 1625 C CA . GLY A 1 210 ? -2.25057 -5.08810 15.71577 1.000 20.76254 190 GLY A CA 1
ATOM 1626 C C . GLY A 1 210 ? -2.73153 -3.82791 16.38072 1.000 23.56924 190 GLY A C 1
ATOM 1627 O O . GLY A 1 210 ? -3.91928 -3.72195 16.69779 1.000 21.91715 190 GLY A O 1
ATOM 1628 N N . ASP A 1 211 ? -1.84495 -2.85086 16.55692 1.000 19.42639 191 ASP A N 1
ATOM 1629 C CA . ASP A 1 211 ? -2.21951 -1.60553 17.19420 1.000 20.79281 191 ASP A CA 1
ATOM 1630 C C . ASP A 1 211 ? -2.88601 -0.67687 16.19775 1.000 21.20720 191 ASP A C 1
ATOM 1631 O O . ASP A 1 211 ? -2.61472 -0.70696 14.99379 1.000 20.22074 191 ASP A O 1
ATOM 1636 N N . SER A 1 212 ? -3.72935 0.17887 16.73184 1.000 22.63692 192 SER A N 1
ATOM 1637 C CA . SER A 1 212 ? -4.37744 1.22106 15.96194 1.000 21.68789 192 SER A CA 1
ATOM 1638 C C . SER A 1 212 ? -3.58835 2.51351 16.09895 1.000 24.03820 192 SER A C 1
ATOM 1639 O O . SER A 1 212 ? -2.81461 2.69699 17.03380 1.000 24.21066 192 SER A O 1
ATOM 1642 N N . VAL A 1 213 ? -3.84233 3.44412 15.18514 1.000 23.97229 193 VAL A N 1
ATOM 1643 C CA . VAL A 1 213 ? -3.16401 4.72968 15.20165 1.000 24.90753 193 VAL A CA 1
ATOM 1644 C C . VAL A 1 213 ? -4.13498 5.78914 14.71721 1.000 23.26652 193 VAL A C 1
ATOM 1645 O O . VAL A 1 213 ? -5.01247 5.51421 13.89967 1.000 25.31091 193 VAL A O 1
ATOM 1649 N N . LYS A 1 214 ? -4.00532 6.99436 15.26170 1.000 24.36477 194 LYS A N 1
ATOM 1650 C CA . LYS A 1 214 ? -4.72939 8.14436 14.75141 1.000 23.06111 194 LYS A CA 1
ATOM 1651 C C . LYS A 1 214 ? -3.83431 8.85557 13.73935 1.000 25.86793 194 LYS A C 1
ATOM 1652 O O . LYS A 1 214 ? -2.68507 9.18630 14.03890 1.000 26.61478 194 LYS A O 1
ATOM 1658 N N . PHE A 1 215 ? -4.33630 9.03474 12.52153 1.000 22.91594 195 PHE A N 1
ATOM 1659 C CA . PHE A 1 215 ? -3.54516 9.65907 11.46679 1.000 22.72901 195 PHE A CA 1
ATOM 1660 C C . PHE A 1 215 ? -4.45177 10.61740 10.72482 1.000 21.69611 195 PHE A C 1
ATOM 1661 O O . PHE A 1 215 ? -5.50743 10.20891 10.23086 1.000 22.46953 195 PHE A O 1
ATOM 1669 N N . LEU A 1 216 ? -4.07105 11.89690 10.70405 1.000 22.42589 196 LEU A N 1
ATOM 1670 C CA . LEU A 1 216 ? -4.87171 12.94912 10.08748 1.000 24.26802 196 LEU A CA 1
ATOM 1671 C C . LEU A 1 216 ? -6.27542 12.99333 10.68848 1.000 28.09602 196 LEU A C 1
ATOM 1672 O O . LEU A 1 216 ? -7.26247 13.27739 9.99987 1.000 30.55742 196 LEU A O 1
ATOM 1677 N N . GLY A 1 217 ? -6.37400 12.71062 11.98429 1.000 28.83119 197 GLY A N 1
ATOM 1678 C CA . GLY A 1 217 ? -7.63913 12.75071 12.68428 1.000 30.37009 197 GLY A CA 1
ATOM 1679 C C . GLY A 1 217 ? -8.47249 11.48707 12.61579 1.000 30.25663 197 GLY A C 1
ATOM 1680 O O . GLY A 1 217 ? -9.52422 11.42873 13.26275 1.000 30.63729 197 GLY A O 1
ATOM 1681 N N . ILE A 1 218 ? -8.04746 10.47683 11.86404 1.000 25.68725 198 ILE A N 1
ATOM 1682 C CA . ILE A 1 218 ? -8.81215 9.24944 11.65221 1.000 25.46867 198 ILE A CA 1
ATOM 1683 C C . ILE A 1 218 ? -8.14945 8.12970 12.42839 1.000 24.01964 198 ILE A C 1
ATOM 1684 O O . ILE A 1 218 ? -6.92963 7.97867 12.37127 1.000 24.33264 198 ILE A O 1
ATOM 1689 N N . ILE A 1 219 ? -8.94437 7.32038 13.12133 1.000 24.60220 199 ILE A N 1
ATOM 1690 C CA . ILE A 1 219 ? -8.39825 6.12203 13.74573 1.000 23.38801 199 ILE A CA 1
ATOM 1691 C C . ILE A 1 219 ? -8.26816 5.04363 12.67885 1.000 25.02453 199 ILE A C 1
ATOM 1692 O O . ILE A 1 219 ? -9.25048 4.67237 12.02339 1.000 26.96202 199 ILE A O 1
ATOM 1697 N N . ILE A 1 220 ? -7.06415 4.52311 12.52467 1.000 22.03257 200 ILE A N 1
ATOM 1698 C CA . ILE A 1 220 ? -6.77655 3.47059 11.56554 1.000 22.03887 200 ILE A CA 1
ATOM 1699 C C . ILE A 1 220 ? -6.51145 2.19273 12.34356 1.000 22.47456 200 ILE A C 1
ATOM 1700 O O . ILE A 1 220 ? -5.65525 2.16096 13.23593 1.000 21.78147 200 ILE A O 1
ATOM 1705 N N . ASN A 1 221 ? -7.30590 1.16078 12.06083 1.000 24.05190 201 ASN A N 1
ATOM 1706 C CA . ASN A 1 221 ? -7.26689 -0.09762 12.79163 1.000 23.66045 201 ASN A CA 1
ATOM 1707 C C . ASN A 1 221 ? -6.60735 -1.18466 11.95290 1.000 25.06553 201 ASN A C 1
ATOM 1708 O O . ASN A 1 221 ? -6.74693 -1.21255 10.72289 1.000 25.53017 201 ASN A O 1
ATOM 1713 N N . PHE A 1 222 ? -5.90569 -2.08238 12.64003 1.000 23.54870 202 PHE A N 1
ATOM 1714 C CA . PHE A 1 222 ? -5.40671 -3.31268 12.03814 1.000 26.04262 202 PHE A CA 1
ATOM 1715 C C . PHE A 1 222 ? -6.58771 -4.20146 11.66662 1.000 32.28896 202 PHE A C 1
ATOM 1716 O O . PHE A 1 222 ? -7.48646 -4.43438 12.48598 1.000 32.98236 202 PHE A O 1
ATOM 1724 N N . LYS A 1 223 ? -6.57012 -4.70224 10.43731 1.000 30.53342 203 LYS A N 1
ATOM 1725 C CA . LYS A 1 223 ? -7.66196 -5.46888 9.83468 1.000 41.01733 203 LYS A CA 1
ATOM 1726 C C . LYS A 1 223 ? -8.96594 -4.68169 9.75612 1.000 45.86518 203 LYS A C 1
ATOM 1727 O O . LYS A 1 223 ? -9.76913 -4.69924 10.68632 1.000 55.76154 203 LYS A O 1
ATOM 1733 N N . PHE B 1 32 ? 25.31993 6.64671 -5.68752 1.000 117.34890 12 PHE B N 1
ATOM 1734 C CA . PHE B 1 32 ? 23.97778 6.36575 -6.18332 1.000 118.36323 12 PHE B CA 1
ATOM 1735 C C . PHE B 1 32 ? 23.81786 6.87680 -7.61149 1.000 118.42987 12 PHE B C 1
ATOM 1736 O O . PHE B 1 32 ? 22.70696 7.17818 -8.04790 1.000 118.19557 12 PHE B O 1
ATOM 1744 N N . ARG B 1 33 ? 24.93997 6.97630 -8.32573 1.000 133.93946 13 ARG B N 1
ATOM 1745 C CA . ARG B 1 33 ? 24.92825 7.44987 -9.70598 1.000 135.10895 13 ARG B CA 1
ATOM 1746 C C . ARG B 1 33 ? 24.09730 6.51543 -10.58067 1.000 131.10708 13 ARG B C 1
ATOM 1747 O O . ARG B 1 33 ? 24.09156 5.29651 -10.38355 1.000 132.31647 13 ARG B O 1
ATOM 1755 N N . GLU B 1 34 ? 23.38800 7.09149 -11.55365 1.000 123.78496 14 GLU B N 1
ATOM 1756 C CA . GLU B 1 34 ? 22.39408 6.36080 -12.34404 1.000 118.64981 14 GLU B CA 1
ATOM 1757 C C . GLU B 1 34 ? 22.71935 6.46129 -13.83389 1.000 105.39827 14 GLU B C 1
ATOM 1758 O O . GLU B 1 34 ? 22.36955 7.44955 -14.48739 1.000 98.37649 14 GLU B O 1
ATOM 1764 N N . VAL B 1 35 ? 23.38073 5.43039 -14.36849 1.000 93.83408 15 VAL B N 1
ATOM 1765 C CA . VAL B 1 35 ? 23.50841 5.24940 -15.80906 1.000 85.85219 15 VAL B CA 1
ATOM 1766 C C . VAL B 1 35 ? 22.37753 4.33187 -16.26992 1.000 86.74777 15 VAL B C 1
ATOM 1767 O O . VAL B 1 35 ? 21.82085 3.55532 -15.48851 1.000 88.24152 15 VAL B O 1
ATOM 1771 N N . VAL B 1 36 ? 22.01570 4.42398 -17.55073 1.000 84.17343 16 VAL B N 1
ATOM 1772 C CA . VAL B 1 36 ? 20.76412 3.85115 -18.04008 1.000 82.75553 16 VAL B CA 1
ATOM 1773 C C . VAL B 1 36 ? 21.02173 2.59526 -18.86609 1.000 83.73899 16 VAL B C 1
ATOM 1774 O O . VAL B 1 36 ? 22.01300 2.49447 -19.59972 1.000 82.49870 16 VAL B O 1
ATOM 1778 N N . VAL B 1 37 ? 20.09728 1.64087 -18.75739 1.000 83.22025 17 VAL B N 1
ATOM 1779 C CA . VAL B 1 37 ? 20.09967 0.44871 -19.60128 1.000 80.16526 17 VAL B CA 1
ATOM 1780 C C . VAL B 1 37 ? 19.44749 0.77508 -20.94277 1.000 75.07651 17 VAL B C 1
ATOM 1781 O O . VAL B 1 37 ? 18.30932 1.25738 -20.99941 1.000 76.60299 17 VAL B O 1
ATOM 1785 N N . TYR B 1 38 ? 20.17741 0.52540 -22.02777 1.000 62.90977 18 TYR B N 1
ATOM 1786 C CA . TYR B 1 38 ? 19.67904 0.74503 -23.37702 1.000 54.67195 18 TYR B CA 1
ATOM 1787 C C . TYR B 1 38 ? 19.94398 -0.49551 -24.21250 1.000 53.20778 18 TYR B C 1
ATOM 1788 O O . TYR B 1 38 ? 21.03966 -1.06154 -24.15888 1.000 54.34932 18 TYR B O 1
ATOM 1797 N N . GLU B 1 39 ? 18.95110 -0.90710 -24.99873 1.000 48.24951 19 GLU B N 1
ATOM 1798 C CA A GLU B 1 39 ? 19.15277 -2.00024 -25.93926 0.475 48.06568 19 GLU B CA 1
ATOM 1799 C CA B GLU B 1 39 ? 19.15944 -2.00416 -25.93085 0.525 48.06932 19 GLU B CA 1
ATOM 1800 C C . GLU B 1 39 ? 20.06391 -1.55064 -27.07806 1.000 45.21126 19 GLU B C 1
ATOM 1801 O O . GLU B 1 39 ? 20.22150 -0.35684 -27.34921 1.000 43.02919 19 GLU B O 1
ATOM 1812 N N . ASP B 1 40 ? 20.68089 -2.52538 -27.75043 1.000 46.68646 20 ASP B N 1
ATOM 1813 C CA . ASP B 1 40 ? 21.63890 -2.16895 -28.79486 1.000 47.59991 20 ASP B CA 1
ATOM 1814 C C . ASP B 1 40 ? 20.99291 -1.37625 -29.92397 1.000 42.74675 20 ASP B C 1
ATOM 1815 O O . ASP B 1 40 ? 21.62925 -0.48152 -30.48912 1.000 40.58149 20 ASP B O 1
ATOM 1820 N N . ASP B 1 41 ? 19.73499 -1.67181 -30.26052 1.000 42.12980 21 ASP B N 1
ATOM 1821 C CA . ASP B 1 41 ? 19.06766 -0.90321 -31.30446 1.000 40.46034 21 ASP B CA 1
ATOM 1822 C C . ASP B 1 41 ? 18.81202 0.53251 -30.86039 1.000 37.06405 21 ASP B C 1
ATOM 1823 O O . ASP B 1 41 ? 18.94272 1.46165 -31.66384 1.000 35.52770 21 ASP B O 1
ATOM 1828 N N . GLU B 1 42 ? 18.44714 0.73981 -29.58882 1.000 36.29556 22 GLU B N 1
ATOM 1829 C CA . GLU B 1 42 ? 18.27067 2.10708 -29.09441 1.000 33.68639 22 GLU B CA 1
ATOM 1830 C C . GLU B 1 42 ? 19.58998 2.86344 -29.06617 1.000 32.77136 22 GLU B C 1
ATOM 1831 O O . GLU B 1 42 ? 19.61841 4.08070 -29.28743 1.000 31.26219 22 GLU B O 1
ATOM 1837 N N . LEU B 1 43 ? 20.68109 2.17591 -28.73143 1.000 34.54114 23 LEU B N 1
ATOM 1838 C CA . LEU B 1 43 ? 21.98838 2.82083 -28.76366 1.000 34.34017 23 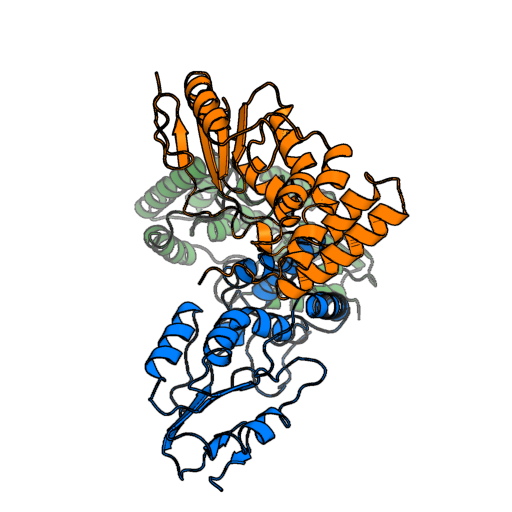LEU B CA 1
ATOM 1839 C C . LEU B 1 43 ? 22.37639 3.17724 -30.19096 1.000 35.55532 23 LEU B C 1
ATOM 1840 O O . LEU B 1 43 ? 22.88391 4.27117 -30.44780 1.000 32.63855 23 LEU B O 1
ATOM 1845 N N . ARG B 1 44 ? 22.13261 2.26390 -31.13655 1.000 35.51379 24 ARG B N 1
ATOM 1846 C CA . ARG B 1 44 ? 22.46163 2.52503 -32.53423 1.000 35.84212 24 ARG B CA 1
ATOM 1847 C C . ARG B 1 44 ? 21.73505 3.76106 -33.04965 1.000 33.34552 24 ARG B C 1
ATOM 1848 O O . ARG B 1 44 ? 22.33025 4.60675 -33.72698 1.000 34.45848 24 ARG B O 1
ATOM 1856 N N . LEU B 1 45 ? 20.43710 3.87183 -32.74919 1.000 32.96572 25 LEU B N 1
ATOM 1857 C CA . LEU B 1 45 ? 19.67207 5.05336 -33.13752 1.000 32.96368 25 LEU B CA 1
ATOM 1858 C C . LEU B 1 45 ? 20.30339 6.33109 -32.60513 1.000 31.09157 25 LEU B C 1
ATOM 1859 O O . LEU B 1 45 ? 20.46454 7.31292 -33.33924 1.000 31.19283 25 LEU B O 1
ATOM 1864 N N . ARG B 1 46 ? 20.65479 6.33988 -31.32397 1.000 28.23779 26 ARG B N 1
ATOM 1865 C CA . ARG B 1 46 ? 21.21936 7.54587 -30.72130 1.000 31.58220 26 ARG B CA 1
ATOM 1866 C C . ARG B 1 46 ? 22.60374 7.86021 -31.28662 1.000 31.15227 26 ARG B C 1
ATOM 1867 O O . ARG B 1 46 ? 22.95097 9.03375 -31.47942 1.000 28.96346 26 ARG B O 1
ATOM 1875 N N . LYS B 1 47 ? 23.41004 6.83427 -31.56268 1.000 29.71293 27 LYS B N 1
ATOM 1876 C CA A LYS B 1 47 ? 24.68533 7.07110 -32.23523 0.360 31.13021 27 LYS B CA 1
ATOM 1877 C CA B LYS B 1 47 ? 24.68478 7.07013 -32.23355 0.640 31.08405 27 LYS B CA 1
ATOM 1878 C C . LYS B 1 47 ? 24.47377 7.64039 -33.63235 1.000 33.55440 27 LYS B C 1
ATOM 1879 O O . LYS B 1 47 ? 25.18797 8.55451 -34.05022 1.000 32.32173 27 LYS B O 1
ATOM 1890 N N . GLU B 1 48 ? 23.50093 7.11051 -34.37501 1.000 30.61359 28 GLU B N 1
ATOM 1891 C CA . GLU B 1 48 ? 23.23190 7.63576 -35.71133 1.000 31.87495 28 GLU B CA 1
ATOM 1892 C C . GLU B 1 48 ? 22.85196 9.11390 -35.66637 1.000 31.30990 28 GLU B C 1
ATOM 1893 O O . GLU B 1 48 ? 23.33498 9.90796 -36.47779 1.000 33.78371 28 GLU B O 1
ATOM 1899 N N . LEU B 1 49 ? 21.96692 9.50654 -34.74240 1.000 30.31085 29 LEU B N 1
ATOM 1900 C CA . LEU B 1 49 ? 21.57859 10.91564 -34.69836 1.000 29.98293 29 LEU B CA 1
ATOM 1901 C C . LEU B 1 49 ? 22.72664 11.78781 -34.22533 1.000 30.31486 29 LEU B C 1
ATOM 1902 O O . LEU B 1 49 ? 22.86132 12.93333 -34.67252 1.000 29.56104 29 LEU B O 1
ATOM 1907 N N . LYS B 1 50 ? 23.52983 11.28462 -33.28126 1.000 28.79147 30 LYS B N 1
ATOM 1908 C CA . LYS B 1 50 ? 24.73879 11.99026 -32.86649 1.000 31.16340 30 LYS B CA 1
ATOM 1909 C C . LYS B 1 50 ? 25.64249 12.29150 -34.05660 1.000 30.77153 30 LYS B C 1
ATOM 1910 O O . LYS B 1 50 ? 26.07169 13.43569 -34.25356 1.000 29.39088 30 LYS B O 1
ATOM 1916 N N . GLU B 1 51 ? 25.95011 11.27149 -34.85793 1.000 31.57282 31 GLU B N 1
ATOM 1917 C CA . GLU B 1 51 ? 26.79667 11.48145 -36.02798 1.000 32.28501 31 GLU B CA 1
ATOM 1918 C C . GLU B 1 51 ? 26.18381 12.47022 -37.01456 1.000 30.67255 31 GLU B C 1
ATOM 1919 O O . GLU B 1 51 ? 26.90288 13.27955 -37.60813 1.000 36.80551 31 GLU B O 1
ATOM 1925 N N . LYS B 1 52 ? 24.86776 12.42249 -37.22374 1.000 32.03236 32 LYS B N 1
ATOM 1926 C CA . LYS B 1 52 ? 24.26442 13.45444 -38.06318 1.000 33.47246 32 LYS B CA 1
ATOM 1927 C C . LYS B 1 52 ? 24.35957 14.82544 -37.40114 1.000 30.61651 32 LYS B C 1
ATOM 1928 O O . LYS B 1 52 ? 24.67487 15.81719 -38.06554 1.000 32.84689 32 LYS B O 1
ATOM 1934 N N . LEU B 1 53 ? 24.17117 14.89837 -36.08409 1.000 28.91434 33 LEU B N 1
ATOM 1935 C CA . LEU B 1 53 ? 24.23617 16.19759 -35.42647 1.000 28.85003 33 LEU B CA 1
ATOM 1936 C C . LEU B 1 53 ? 25.64366 16.78592 -35.46386 1.000 32.06515 33 LEU B C 1
ATOM 1937 O O . LEU B 1 53 ? 25.79778 18.01360 -35.53307 1.000 30.76133 33 LEU B O 1
ATOM 1942 N N . GLU B 1 54 ? 26.68230 15.93239 -35.44459 1.000 29.92693 34 GLU B N 1
ATOM 1943 C CA . GLU B 1 54 ? 28.05789 16.42169 -35.45496 1.000 34.53966 34 GLU B CA 1
ATOM 1944 C C . GLU B 1 54 ? 28.34383 17.28808 -36.66594 1.000 32.32065 34 GLU B C 1
ATOM 1945 O O . GLU B 1 54 ? 29.21287 18.16197 -36.60693 1.000 33.90165 34 GLU B O 1
ATOM 1951 N N . LYS B 1 55 ? 27.62483 17.07238 -37.75943 1.000 32.00936 35 LYS B N 1
ATOM 1952 C CA . LYS B 1 55 ? 27.85829 17.84720 -38.96998 1.000 37.40554 35 LYS B CA 1
ATOM 1953 C C . LYS B 1 55 ? 27.37637 19.29184 -38.84969 1.000 33.03973 35 LYS B C 1
ATOM 1954 O O . LYS B 1 55 ? 27.76500 20.12585 -39.67362 1.000 34.76952 35 LYS B O 1
ATOM 1960 N N . TYR B 1 56 ? 26.57731 19.61444 -37.83500 1.000 31.15784 36 TYR B N 1
ATOM 1961 C CA . TYR B 1 56 ? 26.05894 20.96324 -37.66153 1.000 31.07384 36 TYR B CA 1
ATOM 1962 C C . TYR B 1 56 ? 26.88549 21.81683 -36.71370 1.000 32.14174 36 TYR B C 1
ATOM 1963 O O . TYR B 1 56 ? 26.61728 23.01736 -36.59639 1.000 32.77825 36 TYR B O 1
ATOM 1972 N N . PHE B 1 57 ? 27.86949 21.24462 -36.03150 1.000 28.50322 37 PHE B N 1
ATOM 1973 C CA . PHE B 1 57 ? 28.56199 21.97072 -34.97726 1.000 28.91041 37 PHE B CA 1
ATOM 1974 C C . PHE B 1 57 ? 30.06039 21.79041 -35.10518 1.000 28.82683 37 PHE B C 1
ATOM 1975 O O . PHE B 1 57 ? 30.54070 20.71851 -35.47327 1.000 29.27088 37 PHE B O 1
ATOM 1983 N N . ILE B 1 58 ? 30.79513 22.85494 -34.82429 1.000 28.07787 38 ILE B N 1
ATOM 1984 C CA . ILE B 1 58 ? 32.22112 22.76588 -34.57287 1.000 27.04561 38 ILE B CA 1
ATOM 1985 C C . ILE B 1 58 ? 32.42372 23.52748 -33.27996 1.000 24.99478 38 ILE B C 1
ATOM 1986 O O . ILE B 1 58 ? 32.39892 24.76055 -33.26708 1.000 25.28488 38 ILE B O 1
ATOM 1991 N N . PHE B 1 59 ? 32.57148 22.79872 -32.19009 1.000 22.52511 39 PHE B N 1
ATOM 1992 C CA . PHE B 1 59 ? 32.69465 23.42009 -30.88105 1.000 18.28095 39 PHE B CA 1
ATOM 1993 C C . PHE B 1 59 ? 34.06765 24.06183 -30.73266 1.000 19.27162 39 PHE B C 1
ATOM 1994 O O . PHE B 1 59 ? 35.02191 23.65661 -31.40172 1.000 21.04995 39 PHE B O 1
ATOM 2002 N N . PRO B 1 60 ? 34.18891 25.08416 -29.88757 1.000 19.38786 40 PRO B N 1
ATOM 2003 C CA . PRO B 1 60 ? 35.44438 25.79889 -29.80350 1.000 19.06103 40 PRO B CA 1
ATOM 2004 C C . PRO B 1 60 ? 36.55347 24.88440 -29.31247 1.000 19.57337 40 PRO B C 1
ATOM 2005 O O . PRO B 1 60 ? 36.29600 23.87046 -28.64326 1.000 18.40731 40 PRO B O 1
ATOM 2009 N N . PRO B 1 61 ? 37.80182 25.19089 -29.66911 1.000 18.83017 41 PRO B N 1
ATOM 2010 C CA . PRO B 1 61 ? 38.90792 24.25207 -29.43511 1.000 20.00405 41 PRO B CA 1
ATOM 2011 C C . PRO B 1 61 ? 39.28903 24.08453 -27.96879 1.000 20.45356 41 PRO B C 1
ATOM 2012 O O . PRO B 1 61 ? 40.14399 23.23161 -27.67763 1.000 22.56683 41 PRO B O 1
ATOM 2016 N N . CYS B 1 62 ? 38.70520 24.86968 -27.05951 1.000 21.27823 42 CYS B N 1
ATOM 2017 C CA . CYS B 1 62 ? 38.94032 24.76442 -25.62033 1.000 19.91233 42 CYS B CA 1
ATOM 2018 C C . CYS B 1 62 ? 38.16291 23.61568 -24.98580 1.000 18.05068 42 CYS B C 1
ATOM 2019 O O . CYS B 1 62 ? 38.38470 23.31438 -23.80844 1.000 18.07185 42 CYS B O 1
ATOM 2022 N N . VAL B 1 63 ? 37.30808 22.93113 -25.74959 1.000 17.05724 43 VAL B N 1
ATOM 2023 C CA . VAL B 1 63 ? 36.45801 21.83929 -25.26829 1.000 18.45674 43 VAL B CA 1
ATOM 2024 C C . VAL B 1 63 ? 37.03231 20.51089 -25.72211 1.000 17.21289 43 VAL B C 1
ATOM 2025 O O . VAL B 1 63 ? 37.21500 20.28507 -26.92757 1.000 17.71465 43 VAL B O 1
ATOM 2029 N N . PHE B 1 64 ? 37.26801 19.59445 -24.77228 1.000 19.38381 44 PHE B N 1
ATOM 2030 C CA . PHE B 1 64 ? 37.97709 18.36806 -25.11791 1.000 18.75499 44 PHE B CA 1
ATOM 2031 C C . PHE B 1 64 ? 37.21251 17.08546 -24.86662 1.000 20.28672 44 PHE B C 1
ATOM 2032 O O . PHE B 1 64 ? 37.76257 16.00991 -25.12485 1.000 21.31935 44 PHE B O 1
ATOM 2040 N N . SER B 1 65 ? 35.95161 17.15876 -24.45342 1.000 18.31237 45 SER B N 1
ATOM 2041 C CA . SER B 1 65 ? 35.15347 15.96793 -24.18084 1.000 20.45951 45 SER B CA 1
ATOM 2042 C C . SER B 1 65 ? 34.15794 15.70928 -25.30408 1.000 21.24344 45 SER B C 1
ATOM 2043 O O . SER B 1 65 ? 33.50159 16.63541 -25.78517 1.000 20.58228 45 SER B O 1
ATOM 2046 N N . PHE B 1 66 ? 34.05315 14.43914 -25.70501 1.000 19.97062 46 PHE B N 1
ATOM 2047 C CA . PHE B 1 66 ? 33.00640 13.92969 -26.59517 1.000 21.45394 46 PHE B CA 1
ATOM 2048 C C . PHE B 1 66 ? 33.12718 14.42916 -28.03329 1.000 24.81879 46 PHE B C 1
ATOM 2049 O O . PHE B 1 66 ? 32.12994 14.45076 -28.76219 1.000 20.17718 46 PHE B O 1
ATOM 2057 N N . ILE B 1 67 ? 34.33459 14.78128 -28.47430 1.000 21.58563 47 ILE B N 1
ATOM 2058 C CA . ILE B 1 67 ? 34.55971 15.35929 -29.79845 1.000 22.77975 47 ILE B CA 1
ATOM 2059 C C . ILE B 1 67 ? 35.63513 14.56230 -30.52519 1.000 21.52898 47 ILE B C 1
ATOM 2060 O O . ILE B 1 67 ? 36.73311 14.37224 -29.99805 1.000 21.08304 47 ILE B O 1
ATOM 2065 N N . LYS B 1 68 ? 35.31890 14.09063 -31.73275 1.000 22.00845 48 LYS B N 1
ATOM 2066 C CA . LYS B 1 68 ? 36.30594 13.35411 -32.51310 1.000 24.55387 48 LYS B CA 1
ATOM 2067 C C . LYS B 1 68 ? 37.56226 14.19106 -32.72436 1.000 25.72672 48 LYS B C 1
ATOM 2068 O O . LYS B 1 68 ? 37.48974 15.38272 -33.05505 1.000 25.11095 48 LYS B O 1
ATOM 2074 N N . GLY B 1 69 ? 38.71878 13.56141 -32.50936 1.000 23.45168 49 GLY B N 1
ATOM 2075 C CA . GLY B 1 69 ? 39.99638 14.21921 -32.65633 1.000 23.87169 49 GLY B CA 1
ATOM 2076 C C . GLY B 1 69 ? 40.47173 14.98674 -31.44534 1.000 21.27786 49 GLY B C 1
ATOM 2077 O O . GLY B 1 69 ? 41.51158 15.64670 -31.52154 1.000 23.51784 49 GLY B O 1
ATOM 2078 N N . ARG B 1 70 ? 39.74157 14.95626 -30.32993 1.000 20.29557 50 ARG B N 1
ATOM 2079 C CA . ARG B 1 70 ? 40.15850 15.66349 -29.12495 1.000 18.79575 50 ARG B CA 1
ATOM 2080 C C . ARG B 1 70 ? 40.16114 14.68818 -27.96011 1.000 22.03905 50 ARG B C 1
ATOM 2081 O O . ARG B 1 70 ? 39.46529 13.67359 -27.98900 1.000 21.37731 50 ARG B O 1
ATOM 2089 N N . SER B 1 71 ? 40.96385 14.98082 -26.94172 1.000 22.70203 51 SER B N 1
ATOM 2090 C CA . SER B 1 71 ? 41.03640 14.02818 -25.84455 1.000 23.00958 51 SER B CA 1
ATOM 2091 C C . SER B 1 71 ? 41.38704 14.74727 -24.54712 1.000 20.10696 51 SER B C 1
ATOM 2092 O O . SER B 1 71 ? 41.88443 15.87623 -24.54381 1.000 19.46455 51 SER B O 1
ATOM 2095 N N . ALA B 1 72 ? 41.07266 14.09129 -23.43037 1.000 21.59702 52 ALA B N 1
ATOM 2096 C CA . ALA B 1 72 ? 41.47144 14.63039 -22.13539 1.000 22.80759 52 ALA B CA 1
ATOM 2097 C C . ALA B 1 72 ? 42.96078 14.91396 -22.09663 1.000 20.85505 52 ALA B C 1
ATOM 2098 O O . ALA B 1 72 ? 43.39782 15.88441 -21.46387 1.000 20.88570 52 ALA B O 1
ATOM 2100 N N . LYS B 1 73 ? 43.76282 14.06491 -22.75405 1.000 20.14020 53 LYS B N 1
ATOM 2101 C CA . LYS B 1 73 ? 45.20635 14.26812 -22.73539 1.000 23.63472 53 LYS B CA 1
ATOM 2102 C C . LYS B 1 73 ? 45.57979 15.59888 -23.36331 1.000 21.26195 53 LYS B C 1
ATOM 2103 O O . LYS B 1 73 ? 46.52606 16.24627 -22.90306 1.000 19.18986 53 LYS B O 1
ATOM 2105 N N . ASP B 1 74 ? 44.85329 16.03201 -24.40876 1.000 20.94923 54 ASP B N 1
ATOM 2106 C CA . ASP B 1 74 ? 45.15600 17.32947 -25.01780 1.000 21.71985 54 ASP B CA 1
ATOM 2107 C C . ASP B 1 74 ? 44.92613 18.46336 -24.02618 1.000 19.64905 54 ASP B C 1
ATOM 2108 O O . ASP B 1 74 ? 45.73882 19.39085 -23.92180 1.000 21.42002 54 ASP B O 1
ATOM 2113 N N . ALA B 1 75 ? 43.83330 18.39517 -23.25766 1.000 19.37093 55 ALA B N 1
ATOM 2114 C CA . ALA B 1 75 ? 43.58006 19.44413 -22.27129 1.000 20.37767 55 ALA B CA 1
ATOM 2115 C C . ALA B 1 75 ? 44.67335 19.47764 -21.20498 1.000 19.74525 55 ALA B C 1
ATOM 2116 O O . ALA B 1 75 ? 45.06431 20.55411 -20.73515 1.000 20.55279 55 ALA B O 1
ATOM 2118 N N . ILE B 1 76 ? 45.16529 18.30804 -20.80196 1.000 20.58107 56 ILE B N 1
ATOM 2119 C CA . ILE B 1 76 ? 46.22612 18.25212 -19.78865 1.000 20.94365 56 ILE B CA 1
ATOM 2120 C C . ILE B 1 76 ? 47.48759 18.91678 -20.31431 1.000 20.20157 56 ILE B C 1
ATOM 2121 O O . ILE B 1 76 ? 48.13089 19.71295 -19.62382 1.000 20.18860 56 ILE B O 1
ATOM 2126 N N . ILE B 1 77 ? 47.84049 18.62678 -21.56503 1.000 19.61294 57 ILE B N 1
ATOM 2127 C CA . ILE B 1 77 ? 49.03023 19.22337 -22.16328 1.000 20.53916 57 ILE B CA 1
ATOM 2128 C C . ILE B 1 77 ? 48.88550 20.73934 -22.24461 1.000 21.20771 57 ILE B C 1
ATOM 2129 O O . ILE B 1 77 ? 49.81615 21.47963 -21.92368 1.000 21.92856 57 ILE B O 1
ATOM 2134 N N . LEU B 1 78 ? 47.71929 21.23213 -22.69959 1.000 20.00404 58 LEU B N 1
ATOM 2135 C CA . LEU B 1 78 ? 47.53829 22.68368 -22.75889 1.000 18.72191 58 LEU B CA 1
ATOM 2136 C C . LEU B 1 78 ? 47.56960 23.30712 -21.36228 1.000 18.13696 58 LEU B C 1
ATOM 2137 O O . LEU B 1 78 ? 48.14874 24.38586 -21.16632 1.000 18.42058 58 LEU B O 1
ATOM 2142 N N . ALA B 1 79 ? 46.93395 22.65656 -20.37588 1.000 19.86559 59 ALA B N 1
ATOM 2143 C CA . ALA B 1 79 ? 46.97131 23.20251 -19.01953 1.000 19.41939 59 ALA B CA 1
ATOM 2144 C C . ALA B 1 79 ? 48.40616 23.34560 -18.52497 1.000 20.25888 59 ALA B C 1
ATOM 2145 O O . ALA B 1 79 ? 48.75905 24.36415 -17.92769 1.000 21.84278 59 ALA B O 1
ATOM 2147 N N . LYS B 1 80 ? 49.24864 22.33779 -18.77962 1.000 19.87254 60 LYS B N 1
ATOM 2148 C CA . LYS B 1 80 ? 50.64567 22.40056 -18.35665 1.000 20.90531 60 LYS B CA 1
ATOM 2149 C C . LYS B 1 80 ? 51.40958 23.50449 -19.06955 1.000 21.65138 60 LYS B C 1
ATOM 2150 O O . LYS B 1 80 ? 52.39916 24.01964 -18.54260 1.000 22.81114 60 LYS B O 1
ATOM 2156 N N . GLU B 1 81 ? 50.98780 23.87420 -20.27529 1.000 19.46261 61 GLU B N 1
ATOM 2157 C CA . GLU B 1 81 ? 51.59071 25.02658 -20.92853 1.000 19.72923 61 GLU B CA 1
ATOM 2158 C C . GLU B 1 81 ? 51.01438 26.35113 -20.42285 1.000 21.87219 61 GLU B C 1
ATOM 2159 O O . GLU B 1 81 ? 51.76371 27.30526 -20.17416 1.000 25.63698 61 GLU B O 1
ATOM 2165 N N . TYR B 1 82 ? 49.70004 26.43000 -20.23633 1.000 22.97935 62 TYR B N 1
ATOM 2166 C CA . TYR B 1 82 ? 49.09664 27.71070 -19.87767 1.000 20.51922 62 TYR B CA 1
ATOM 2167 C C . TYR B 1 82 ? 49.42317 28.12624 -18.44929 1.000 21.73308 62 TYR B C 1
ATOM 2168 O O . TYR B 1 82 ? 49.46638 29.32673 -18.14788 1.000 22.34786 62 TYR B O 1
ATOM 2177 N N . ILE B 1 83 ? 49.63656 27.16277 -17.55743 1.000 20.33359 63 ILE B N 1
ATOM 2178 C CA . ILE B 1 83 ? 49.79176 27.51032 -16.15123 1.000 21.81033 63 ILE B CA 1
ATOM 2179 C C . ILE B 1 83 ? 50.99721 28.41682 -15.93525 1.000 21.77248 63 ILE B C 1
ATOM 2180 O O . ILE B 1 83 ? 51.05560 29.15244 -14.93770 1.000 26.84022 63 ILE B O 1
ATOM 2185 N N . ASN B 1 84 ? 51.94461 28.39934 -16.85855 1.000 25.34345 64 ASN B N 1
ATOM 2186 C CA . ASN B 1 84 ? 53.15985 29.17942 -16.72088 1.000 29.44902 64 ASN B CA 1
ATOM 2187 C C . ASN B 1 84 ? 52.99533 30.60818 -17.20039 1.000 27.00453 64 ASN B C 1
ATOM 2188 O O . ASN B 1 84 ? 53.90113 31.41860 -16.99043 1.000 31.28994 64 ASN B O 1
ATOM 2193 N N . GLN B 1 85 ? 51.86890 30.93971 -17.82140 1.000 24.71080 65 GLN B N 1
ATOM 2194 C CA A GLN B 1 85 ? 51.74523 32.20878 -18.52486 0.504 26.54399 65 GLN B CA 1
ATOM 2195 C CA B GLN B 1 85 ? 51.70753 32.18729 -18.55186 0.496 26.55034 65 GLN B CA 1
ATOM 2196 C C . GLN B 1 85 ? 50.73168 33.15689 -17.90456 1.000 26.77402 65 GLN B C 1
ATOM 2197 O O . GLN B 1 85 ? 50.50292 34.23516 -18.45995 1.000 24.71436 65 GLN B O 1
ATOM 2208 N N . TYR B 1 86 ? 50.14195 32.81006 -16.75855 1.000 23.05033 66 TYR B N 1
ATOM 2209 C CA . TYR B 1 86 ? 49.11347 33.65528 -16.16845 1.000 20.96907 66 TYR B CA 1
ATOM 2210 C C . TYR B 1 86 ? 49.32276 33.77231 -14.66997 1.000 22.19258 66 TYR B C 1
ATOM 2211 O O . TYR B 1 86 ? 49.85486 32.86534 -14.03215 1.000 21.18262 66 TYR B O 1
ATOM 2220 N N . ASP B 1 87 ? 48.87936 34.90130 -14.11173 1.000 22.06165 67 ASP B N 1
ATOM 2221 C CA . ASP B 1 87 ? 49.07938 35.11155 -12.68202 1.000 18.28124 67 ASP B CA 1
ATOM 2222 C C . ASP B 1 87 ? 48.11215 34.34102 -11.80943 1.000 20.14082 67 ASP B C 1
ATOM 2223 O O . ASP B 1 87 ? 48.41066 34.14250 -10.62573 1.000 21.29666 67 ASP B O 1
ATOM 2228 N N . TYR B 1 88 ? 46.93853 33.98253 -12.32636 1.000 20.30898 68 TYR B N 1
ATOM 2229 C CA . TYR B 1 88 ? 45.93974 33.27988 -11.53585 1.000 16.84535 68 TYR B CA 1
ATOM 2230 C C . TYR B 1 88 ? 45.36760 32.11150 -12.31280 1.000 19.37947 68 TYR B C 1
ATOM 2231 O O . TYR B 1 88 ? 45.38702 32.08942 -13.54073 1.000 19.94961 68 TYR B O 1
ATOM 2240 N N . PHE B 1 89 ? 44.83065 31.14476 -11.56858 1.000 19.84550 69 PHE B N 1
ATOM 2241 C CA . PHE B 1 89 ? 44.02619 30.10251 -12.18706 1.000 16.64915 69 PHE B CA 1
ATOM 2242 C C . PHE B 1 89 ? 42.88209 29.75134 -11.25116 1.000 18.78930 69 PHE B C 1
ATOM 2243 O O . PHE B 1 89 ? 42.93781 29.96704 -10.03722 1.000 18.70817 69 PHE B O 1
ATOM 2251 N N . PHE B 1 90 ? 41.82073 29.23349 -11.85070 1.000 19.99348 70 PHE B N 1
ATOM 2252 C CA . PHE B 1 90 ? 40.62069 28.86174 -11.11290 1.000 17.56568 70 PHE B CA 1
ATOM 2253 C C . PHE B 1 90 ? 40.13140 27.55985 -11.71338 1.000 20.23382 70 PHE B C 1
ATOM 2254 O O . PHE B 1 90 ? 39.86464 27.49402 -12.91619 1.000 18.96927 70 PHE B O 1
ATOM 2262 N N . LYS B 1 91 ? 40.05740 26.51789 -10.89609 1.000 20.10129 71 LYS B N 1
ATOM 2263 C CA . LYS B 1 91 ? 39.61398 25.20171 -11.33303 1.000 20.63776 71 LYS B CA 1
ATOM 2264 C C . LYS B 1 91 ? 38.27320 24.93672 -10.66942 1.000 22.57158 71 LYS B C 1
ATOM 2265 O O . LYS B 1 91 ? 38.13389 25.12738 -9.46136 1.000 22.47683 71 LYS B O 1
ATOM 2271 N N . CYS B 1 92 ? 37.27690 24.53051 -11.44966 1.000 21.00206 72 CYS B N 1
ATOM 2272 C CA . CYS B 1 92 ? 35.96971 24.29828 -10.85450 1.000 21.22135 72 CYS B CA 1
ATOM 2273 C C . CYS B 1 92 ? 35.27715 23.18389 -11.62916 1.000 21.71682 72 CYS B C 1
ATOM 2274 O O . CYS B 1 92 ? 35.80186 22.66795 -12.61831 1.000 22.17196 72 CYS B O 1
ATOM 2277 N N . ASP B 1 93 ? 34.10657 22.78342 -11.15247 1.000 22.09986 73 ASP B N 1
ATOM 2278 C CA . ASP B 1 93 ? 33.32277 21.83248 -11.92821 1.000 25.39082 73 ASP B CA 1
ATOM 2279 C C . ASP B 1 93 ? 31.84809 22.14191 -11.76297 1.000 28.78788 73 ASP B C 1
ATOM 2280 O O . ASP B 1 93 ? 31.40450 22.58833 -10.70277 1.000 29.77103 73 ASP B O 1
ATOM 2285 N N . ILE B 1 94 ? 31.09928 21.91881 -12.84088 1.000 26.02832 74 ILE B N 1
ATOM 2286 C CA . ILE B 1 94 ? 29.64900 22.07173 -12.80712 1.000 28.84453 74 ILE B CA 1
ATOM 2287 C C . ILE B 1 94 ? 29.04816 20.97572 -11.94081 1.000 30.16571 74 ILE B C 1
ATOM 2288 O O . ILE B 1 94 ? 29.41696 19.80162 -12.05238 1.000 28.83994 74 ILE B O 1
ATOM 2293 N N . LYS B 1 95 ? 28.11914 21.35882 -11.06567 1.000 29.05196 75 LYS B N 1
ATOM 2294 C CA . LYS B 1 95 ? 27.38895 20.40652 -10.23894 1.000 33.31120 75 LYS B CA 1
ATOM 2295 C C . LYS B 1 95 ? 26.27213 19.73928 -11.03476 1.000 30.18504 75 LYS B C 1
ATOM 2296 O O . LYS B 1 95 ? 25.46349 20.42754 -11.66437 1.000 32.77066 75 LYS B O 1
ATOM 2302 N N . ASP B 1 96 ? 26.21680 18.40697 -10.97886 1.000 27.98362 76 ASP B N 1
ATOM 2303 C CA . ASP B 1 96 ? 25.16053 17.60483 -11.60754 1.000 29.48597 76 ASP B CA 1
ATOM 2304 C C . ASP B 1 96 ? 24.83587 18.12689 -13.00083 1.000 27.77658 76 ASP B C 1
ATOM 2305 O O . ASP B 1 96 ? 23.71283 18.52585 -13.30656 1.000 27.01571 76 ASP B O 1
ATOM 2310 N N . PHE B 1 97 ? 25.86790 18.13234 -13.84199 1.000 25.58620 77 PHE B N 1
ATOM 2311 C CA . PHE B 1 97 ? 25.79560 18.80950 -15.13231 1.000 27.11255 77 PHE B CA 1
ATOM 2312 C C . PHE B 1 97 ? 24.66884 18.24875 -16.00995 1.000 25.82104 77 PHE B C 1
ATOM 2313 O O . PHE B 1 97 ? 23.72439 18.96773 -16.35142 1.000 24.84384 77 PHE B O 1
ATOM 2321 N N . PHE B 1 98 ? 24.74544 16.97698 -16.39872 1.000 26.88071 78 PHE B N 1
ATOM 2322 C CA . PHE B 1 98 ? 23.71566 16.44666 -17.29879 1.000 23.90015 78 PHE B CA 1
ATOM 2323 C C . PHE B 1 98 ? 22.30923 16.53457 -16.70003 1.000 23.84266 78 PHE B C 1
ATOM 2324 O O . PHE B 1 98 ? 21.37627 16.92750 -17.42503 1.000 26.58964 78 PHE B O 1
ATOM 2332 N N . PRO B 1 99 ? 22.08284 16.21322 -15.42550 1.000 26.63712 79 PRO B N 1
ATOM 2333 C CA . PRO B 1 99 ? 20.74156 16.40350 -14.84903 1.000 26.93517 79 PRO B CA 1
ATOM 2334 C C . PRO B 1 99 ? 20.23205 17.83572 -14.87608 1.000 26.01919 79 PRO B C 1
ATOM 2335 O O . PRO B 1 99 ? 19.01381 18.04564 -14.79981 1.000 31.68603 79 PRO B O 1
ATOM 2339 N N . SER B 1 100 ? 21.11166 18.82607 -14.91813 1.000 25.10450 80 SER B N 1
ATOM 2340 C CA . SER B 1 100 ? 20.68161 20.21285 -14.79336 1.000 30.34010 80 SER B CA 1
ATOM 2341 C C . SER B 1 100 ? 20.37604 20.88039 -16.12784 1.000 29.98682 80 SER B C 1
ATOM 2342 O O . SER B 1 100 ? 19.91268 22.02058 -16.13491 1.000 28.76788 80 SER B O 1
ATOM 2345 N N . ILE B 1 101 ? 20.61028 20.20147 -17.24995 1.000 24.85247 81 ILE B N 1
ATOM 2346 C CA . ILE B 1 101 ? 20.37952 20.82407 -18.55202 1.000 27.67080 81 ILE B CA 1
ATOM 2347 C C . ILE B 1 101 ? 18.90036 21.11578 -18.75099 1.000 30.49282 81 ILE B C 1
ATOM 2348 O O . ILE B 1 101 ? 18.03858 20.24205 -18.58193 1.000 26.04624 81 ILE B O 1
ATOM 2353 N N . ASN B 1 102 ? 18.59682 22.35795 -19.12018 1.000 26.98362 82 ASN B N 1
ATOM 2354 C CA . ASN B 1 102 ? 17.21785 22.75702 -19.35825 1.000 29.50181 82 ASN B CA 1
ATOM 2355 C C . ASN B 1 102 ? 16.81571 22.34014 -20.76783 1.000 29.01215 82 ASN B C 1
ATOM 2356 O O . ASN B 1 102 ? 17.39337 22.82468 -21.75150 1.000 29.22771 82 ASN B O 1
ATOM 2361 N N . ILE B 1 103 ? 15.80951 21.46705 -20.86950 1.000 27.87312 83 ILE B N 1
ATOM 2362 C CA . ILE B 1 103 ? 15.44999 20.88939 -22.16587 1.000 27.90983 83 ILE B CA 1
ATOM 2363 C C . ILE B 1 103 ? 14.85159 21.93861 -23.08470 1.000 29.27618 83 ILE B C 1
ATOM 2364 O O . ILE B 1 103 ? 15.15039 21.96815 -24.28368 1.000 28.00894 83 ILE B O 1
ATOM 2369 N N . GLU B 1 104 ? 13.98620 22.80165 -22.55616 1.000 27.75741 84 GLU B N 1
ATOM 2370 C CA . GLU B 1 104 ? 13.36200 23.80553 -23.41095 1.000 33.33294 84 GLU B CA 1
ATOM 2371 C C . GLU B 1 104 ? 14.41881 24.66884 -24.07988 1.000 32.26834 84 GLU B C 1
ATOM 2372 O O . GLU B 1 104 ? 14.36244 24.91769 -25.29036 1.000 32.50726 84 GLU B O 1
ATOM 2378 N N . LYS B 1 105 ? 15.40778 25.11312 -23.30037 1.000 28.10473 85 LYS B N 1
ATOM 2379 C CA . LYS B 1 105 ? 16.48663 25.93377 -23.83902 1.000 29.99492 85 LYS B CA 1
ATOM 2380 C C . LYS B 1 105 ? 17.31294 25.14523 -24.84939 1.000 31.96522 85 LYS B C 1
ATOM 2381 O O . LYS B 1 105 ? 17.62025 25.64372 -25.94061 1.000 30.77986 85 LYS B O 1
ATOM 2387 N N . LEU B 1 106 ? 17.67333 23.90203 -24.50651 1.000 26.62581 86 LEU B N 1
ATOM 2388 C CA . LEU B 1 106 ? 18.44004 23.06546 -25.43485 1.000 26.86036 86 LEU B CA 1
ATOM 2389 C C . LEU B 1 106 ? 17.72602 22.93117 -26.77349 1.000 28.76789 86 LEU B C 1
ATOM 2390 O O . LEU B 1 106 ? 18.33856 23.07065 -27.84173 1.000 29.83803 86 LEU B O 1
ATOM 2395 N N . LEU B 1 107 ? 16.42670 22.63601 -26.73475 1.000 24.45850 87 LEU B N 1
ATOM 2396 C CA . LEU B 1 107 ? 15.67366 22.48328 -27.97573 1.000 31.49365 87 LEU B CA 1
ATOM 2397 C C . LEU B 1 107 ? 15.63301 23.78674 -28.76382 1.000 32.80373 87 LEU B C 1
ATOM 2398 O O . LEU B 1 107 ? 15.64235 23.76754 -29.99852 1.000 35.97703 87 LEU B O 1
ATOM 2403 N N . ASN B 1 108 ? 15.57848 24.92673 -28.07125 1.000 32.77406 88 ASN B N 1
ATOM 2404 C CA . ASN B 1 108 ? 15.61844 26.21078 -28.75969 1.000 34.10632 88 ASN B CA 1
ATOM 2405 C C . ASN B 1 108 ? 16.94509 26.40384 -29.48160 1.000 35.19824 88 ASN B C 1
ATOM 2406 O O . ASN B 1 108 ? 16.97449 26.87507 -30.62512 1.000 35.35689 88 ASN B O 1
ATOM 2411 N N . LEU B 1 109 ? 18.05407 26.05836 -28.82127 1.000 30.82940 89 LEU B N 1
ATOM 2412 C CA . LEU B 1 109 ? 19.36615 26.13211 -29.45992 1.000 33.55483 89 LEU B CA 1
ATOM 2413 C C . LEU B 1 109 ? 19.41230 25.25554 -30.70103 1.000 38.80446 89 LEU B C 1
ATOM 2414 O O . LEU B 1 109 ? 19.93651 25.66246 -31.74496 1.000 36.10567 89 LEU B O 1
ATOM 2419 N N . LEU B 1 110 ? 18.85239 24.05025 -30.60667 1.000 33.47826 90 LEU B N 1
ATOM 2420 C CA . LEU B 1 110 ? 18.91097 23.12603 -31.72386 1.000 34.49648 90 LEU B CA 1
ATOM 2421 C C . LEU B 1 110 ? 18.03757 23.60805 -32.86696 1.000 37.16677 90 LEU B C 1
ATOM 2422 O O . LEU B 1 110 ? 18.38585 23.44411 -34.04357 1.000 39.44856 90 LEU B O 1
ATOM 2427 N N . ARG B 1 111 ? 16.87738 24.17052 -32.53627 1.000 33.65405 91 ARG B N 1
ATOM 2428 C CA . ARG B 1 111 ? 15.95564 24.63197 -33.56316 1.000 39.85563 91 ARG B CA 1
ATOM 2429 C C . ARG B 1 111 ? 16.58668 25.71576 -34.41912 1.000 40.18043 91 ARG B C 1
ATOM 2430 O O . ARG B 1 111 ? 16.31707 25.78695 -35.62167 1.000 43.19269 91 ARG B O 1
ATOM 2438 N N . LYS B 1 112 ? 17.43430 26.55475 -33.82530 1.000 39.85885 92 LYS B N 1
ATOM 2439 C CA . LYS B 1 112 ? 18.07722 27.62738 -34.57314 1.000 44.53511 92 LYS B CA 1
ATOM 2440 C C . LYS B 1 112 ? 19.23663 27.13919 -35.43269 1.000 45.63854 92 LYS B C 1
ATOM 2441 O O . LYS B 1 112 ? 19.58800 27.80846 -36.40918 1.000 48.49165 92 LYS B O 1
ATOM 2443 N N . ARG B 1 113 ? 19.83978 26.00071 -35.09956 1.000 40.85411 93 ARG B N 1
ATOM 2444 C CA A ARG B 1 113 ? 20.99963 25.49965 -35.82698 0.534 39.87234 93 ARG B CA 1
ATOM 2445 C CA B ARG B 1 113 ? 20.99724 25.50482 -35.83178 0.466 39.87014 93 ARG B CA 1
ATOM 2446 C C . ARG B 1 113 ? 20.65526 24.43691 -36.85630 1.000 40.69277 93 ARG B C 1
ATOM 2447 O O . ARG B 1 113 ? 21.27655 24.39311 -37.92223 1.000 41.11265 93 ARG B O 1
ATOM 2462 N N . VAL B 1 114 ? 19.68713 23.5736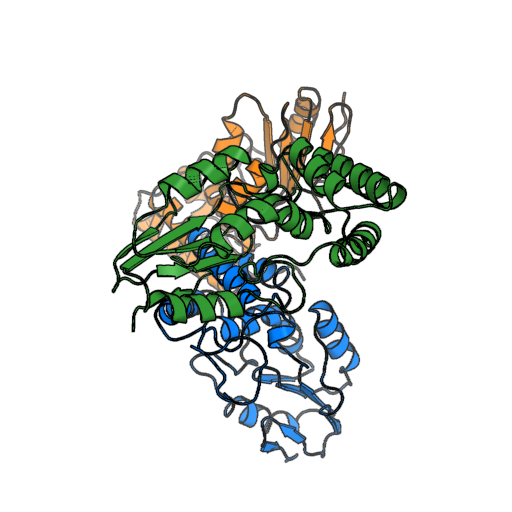8 -36.56614 1.000 41.28163 94 VAL B N 1
ATOM 2463 C CA . VAL B 1 114 ? 19.36766 22.45281 -37.44409 1.000 43.71113 94 VAL B CA 1
ATOM 2464 C C . VAL B 1 114 ? 18.25947 22.88255 -38.39838 1.000 44.96319 94 VAL B C 1
ATOM 2465 O O . VAL B 1 114 ? 17.08674 22.92228 -38.03031 1.000 45.32124 94 VAL B O 1
ATOM 2469 N N . ASN B 1 115 ? 18.64324 23.16756 -39.64296 1.000 41.47653 95 ASN B N 1
ATOM 2470 C CA . ASN B 1 115 ? 17.71223 23.68449 -40.63927 1.000 48.48944 95 ASN B CA 1
ATOM 2471 C C . ASN B 1 115 ? 16.89546 22.58094 -41.29121 1.000 50.62659 95 ASN B C 1
ATOM 2472 O O . ASN B 1 115 ? 15.81078 22.85080 -41.82060 1.000 52.39461 95 ASN B O 1
ATOM 2477 N N . ASP B 1 116 ? 17.41098 21.35458 -41.29551 1.000 46.12562 96 ASP B N 1
ATOM 2478 C CA . ASP B 1 116 ? 16.66159 20.19847 -41.77640 1.000 45.69622 96 ASP B CA 1
ATOM 2479 C C . ASP B 1 116 ? 15.53148 19.92112 -40.78838 1.000 48.29303 96 ASP B C 1
ATOM 2480 O O . ASP B 1 116 ? 15.77383 19.44918 -39.67184 1.000 43.64453 96 ASP B O 1
ATOM 2485 N N . VAL B 1 117 ? 14.29531 20.23105 -41.18905 1.000 44.24165 97 VAL B N 1
ATOM 2486 C CA . VAL B 1 117 ? 13.18053 20.16832 -40.24850 1.000 45.51671 97 VAL B CA 1
ATOM 2487 C C . VAL B 1 117 ? 12.88404 18.72917 -39.84127 1.000 43.97866 97 VAL B C 1
ATOM 2488 O O . VAL B 1 117 ? 12.52440 18.46326 -38.68643 1.000 43.07587 97 VAL B O 1
ATOM 2492 N N . LYS B 1 118 ? 13.03876 17.77333 -40.75949 1.000 42.67115 98 LYS B N 1
ATOM 2493 C CA . LYS B 1 118 ? 12.71801 16.39982 -40.38885 1.000 44.76789 98 LYS B CA 1
ATOM 2494 C C . LYS B 1 118 ? 13.72798 15.86529 -39.37979 1.000 44.22639 98 LYS B C 1
ATOM 2495 O O . LYS B 1 118 ? 13.35201 15.17825 -38.41878 1.000 40.31235 98 LYS B O 1
ATOM 2501 N N . PHE B 1 119 ? 15.00995 16.19995 -39.56209 1.000 40.95518 99 PHE B N 1
ATOM 2502 C CA . PHE B 1 119 ? 16.02535 15.77944 -38.59796 1.000 39.86206 99 PHE B CA 1
ATOM 2503 C C . PHE B 1 119 ? 15.83204 16.47701 -37.25543 1.000 38.69707 99 PHE B C 1
ATOM 2504 O O . PHE B 1 119 ? 15.98187 15.84959 -36.19938 1.000 37.03022 99 PHE B O 1
ATOM 2512 N N . PHE B 1 120 ? 15.47557 17.76350 -37.26260 1.000 34.61884 100 PHE B N 1
ATOM 2513 C CA . PHE B 1 120 ? 15.17874 18.41765 -35.99258 1.000 34.99906 100 PHE B CA 1
ATOM 2514 C C . PHE B 1 120 ? 14.08047 17.68828 -35.23250 1.000 38.25174 100 PHE B C 1
ATOM 2515 O O . PHE B 1 120 ? 14.18734 17.48189 -34.01894 1.000 33.85744 100 PHE B O 1
ATOM 2523 N N . LYS B 1 121 ? 12.99856 17.32287 -35.92009 1.000 35.50977 101 LYS B N 1
ATOM 2524 C CA . LYS B 1 121 ? 11.88053 16.69754 -35.22276 1.000 35.16094 101 LYS B CA 1
ATOM 2525 C C . LYS B 1 121 ? 12.24876 15.30596 -34.71978 1.000 34.64984 101 LYS B C 1
ATOM 2526 O O . LYS B 1 121 ? 11.73359 14.87004 -33.68498 1.000 32.13312 101 LYS B O 1
ATOM 2532 N N . GLU B 1 122 ? 13.14046 14.60096 -35.43044 1.000 32.53620 102 GLU B N 1
ATOM 2533 C CA . GLU B 1 122 ? 13.64874 13.32687 -34.92756 1.000 34.07202 102 GLU B CA 1
ATOM 2534 C C . GLU B 1 122 ? 14.46288 13.52825 -33.66225 1.000 32.80400 102 GLU B C 1
ATOM 2535 O O . GLU B 1 122 ? 14.35832 12.74311 -32.71532 1.000 29.72840 102 GLU B O 1
ATOM 2541 N N . LEU B 1 123 ? 15.30676 14.56098 -33.65214 1.000 32.76120 103 LEU B N 1
ATOM 2542 C CA . LEU B 1 123 ? 16.13937 14.86016 -32.49412 1.000 31.12205 103 LEU B CA 1
ATOM 2543 C C . LEU B 1 123 ? 15.28309 15.26222 -31.30362 1.000 28.74508 103 LEU B C 1
ATOM 2544 O O . LEU B 1 123 ? 15.51011 14.81558 -30.16986 1.000 29.82753 103 LEU B O 1
ATOM 2549 N N . GLU B 1 124 ? 14.29660 16.12946 -31.54895 1.000 28.82860 104 GLU B N 1
ATOM 2550 C CA . GLU B 1 124 ? 13.40296 16.57079 -30.48739 1.000 31.71869 104 GLU B CA 1
ATOM 2551 C C . GLU B 1 124 ? 12.67474 15.38654 -29.86833 1.000 31.48659 104 GLU B C 1
ATOM 2552 O O . GLU B 1 124 ? 12.51880 15.31119 -28.64441 1.000 27.65175 104 GLU B O 1
ATOM 2558 N N . LYS B 1 125 ? 12.24288 14.43737 -30.69967 1.000 31.75141 105 LYS B N 1
ATOM 2559 C CA . LYS B 1 125 ? 11.50014 13.30520 -30.16818 1.000 29.26099 105 LYS B CA 1
ATOM 2560 C C . LYS B 1 125 ? 12.40129 12.44810 -29.29185 1.000 28.34855 105 LYS B C 1
ATOM 2561 O O . LYS B 1 125 ? 11.99863 12.03326 -28.19919 1.000 28.85275 105 LYS B O 1
ATOM 2567 N N . LEU B 1 126 ? 13.64788 12.23100 -29.72573 1.000 25.94450 106 LEU B N 1
ATOM 2568 C CA . LEU B 1 126 ? 14.58577 11.44113 -28.92991 1.000 26.61202 106 LEU B CA 1
ATOM 2569 C C . LEU B 1 126 ? 14.97926 12.16206 -27.64935 1.000 24.50758 106 LEU B C 1
ATOM 2570 O O . LEU B 1 126 ? 15.12623 11.53073 -26.59575 1.000 28.63508 106 LEU B O 1
ATOM 2575 N N . ILE B 1 127 ? 15.17406 13.47784 -27.71822 1.000 25.93334 107 ILE B N 1
ATOM 2576 C CA . ILE B 1 127 ? 15.54187 14.22670 -26.51994 1.000 24.85271 107 ILE B CA 1
ATOM 2577 C C . ILE B 1 127 ? 14.42839 14.16834 -25.48319 1.000 25.57915 107 ILE B C 1
ATOM 2578 O O . ILE B 1 127 ? 14.68133 14.01697 -24.28002 1.000 27.49721 107 ILE B O 1
ATOM 2583 N N . ILE B 1 128 ? 13.17728 14.24943 -25.93132 1.000 24.95025 108 ILE B N 1
ATOM 2584 C CA . ILE B 1 128 ? 12.06278 14.16829 -25.00267 1.000 26.35560 108 ILE B CA 1
ATOM 2585 C C . ILE B 1 128 ? 11.96874 12.76753 -24.41245 1.000 28.78942 108 ILE B C 1
ATOM 2586 O O . ILE B 1 128 ? 11.66734 12.59409 -23.22402 1.000 27.25452 108 ILE B O 1
ATOM 2591 N N . GLU B 1 129 ? 12.26256 11.74559 -25.22154 1.000 26.03779 109 GLU B N 1
ATOM 2592 C CA . GLU B 1 129 ? 12.28652 10.37681 -24.70990 1.000 29.03828 109 GLU B CA 1
ATOM 2593 C C . GLU B 1 129 ? 13.43872 10.17052 -23.73730 1.000 28.30765 109 GLU B C 1
ATOM 2594 O O . GLU B 1 129 ? 13.27211 9.51492 -22.69857 1.000 29.31933 109 GLU B O 1
ATOM 2600 N N . ASP B 1 130 ? 14.61353 10.69337 -24.07612 1.000 25.99410 110 ASP B N 1
ATOM 2601 C CA . ASP B 1 130 ? 15.77560 10.54197 -23.20443 1.000 26.61257 110 ASP B CA 1
ATOM 2602 C C . ASP B 1 130 ? 15.56926 11.29751 -21.89913 1.000 26.77240 110 ASP B C 1
ATOM 2603 O O . ASP B 1 130 ? 15.97629 10.82763 -20.82997 1.000 27.72182 110 ASP B O 1
ATOM 2608 N N . ASN B 1 131 ? 14.92698 12.46459 -21.97136 1.000 25.41321 111 ASN B N 1
ATOM 2609 C CA . ASN B 1 131 ? 14.61586 13.22216 -20.75875 1.000 26.05071 111 ASN B CA 1
ATOM 2610 C C . ASN B 1 131 ? 13.63830 12.45846 -19.86285 1.000 29.68073 111 ASN B C 1
ATOM 2611 O O . ASN B 1 131 ? 13.81189 12.42982 -18.64271 1.000 29.30793 111 ASN B O 1
ATOM 2616 N N . LYS B 1 132 ? 12.60825 11.83249 -20.44603 1.000 29.06406 112 LYS B N 1
ATOM 2617 C CA . LYS B 1 132 ? 11.70860 10.97057 -19.67042 1.000 31.67652 112 LYS B CA 1
ATOM 2618 C C . LYS B 1 132 ? 12.48389 9.85771 -18.97375 1.000 32.99621 112 LYS B C 1
ATOM 2619 O O . LYS B 1 132 ? 12.25067 9.55928 -17.79550 1.000 35.38896 112 LYS B O 1
ATOM 2625 N N . ILE B 1 133 ? 13.37013 9.19264 -19.71749 1.000 32.81795 113 ILE B N 1
ATOM 2626 C CA . ILE B 1 133 ? 14.23717 8.15899 -19.15660 1.000 30.90718 113 ILE B CA 1
ATOM 2627 C C . ILE B 1 133 ? 15.03987 8.70404 -17.98264 1.000 35.36844 113 ILE B C 1
ATOM 2628 O O . ILE B 1 133 ? 15.26763 8.00629 -16.98531 1.000 34.18599 113 ILE B O 1
ATOM 2633 N N . ALA B 1 134 ? 15.49421 9.94651 -18.08383 1.000 31.13450 114 ALA B N 1
ATOM 2634 C CA . ALA B 1 134 ? 16.17492 10.58320 -16.96874 1.000 29.62596 114 ALA B CA 1
ATOM 2635 C C . ALA B 1 134 ? 15.21550 11.06840 -15.89026 1.000 33.40222 114 ALA B C 1
ATOM 2636 O O . ALA B 1 134 ? 15.60843 11.91914 -15.09496 1.000 35.41205 114 ALA B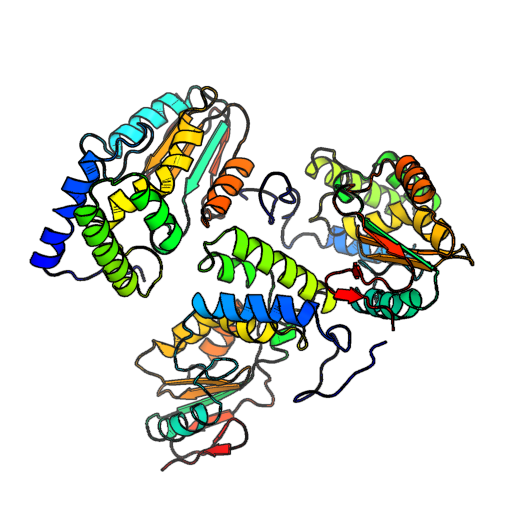 O 1
ATOM 2638 N N . ASP B 1 135 ? 13.98226 10.56888 -15.83766 1.000 34.82491 115 ASP B N 1
ATOM 2639 C CA . ASP B 1 135 ? 12.99852 11.02026 -14.84548 1.000 35.00505 115 ASP B CA 1
ATOM 2640 C C . ASP B 1 135 ? 12.75424 12.52915 -14.92769 1.000 36.96578 115 ASP B C 1
ATOM 2641 O O . ASP B 1 135 ? 12.44248 13.17452 -13.91701 1.000 34.98782 115 ASP B O 1
ATOM 2646 N N . PHE B 1 136 ? 12.89935 13.08917 -16.13458 1.000 31.94179 116 PHE B N 1
ATOM 2647 C CA . PHE B 1 136 ? 12.65032 14.48995 -16.46228 1.000 32.59266 116 PHE B CA 1
ATOM 2648 C C . PHE B 1 136 ? 13.71037 15.42944 -15.91170 1.000 34.01530 116 PHE B C 1
ATOM 2649 O O . PHE B 1 136 ? 13.48946 16.64759 -15.88931 1.000 37.73847 116 PHE B O 1
ATOM 2657 N N . LYS B 1 137 ? 14.86051 14.91046 -15.48660 1.000 31.22754 117 LYS B N 1
ATOM 2658 C CA A LYS B 1 137 ? 15.95939 15.74348 -14.99611 0.420 32.53533 117 LYS B CA 1
ATOM 2659 C CA B LYS B 1 137 ? 15.97197 15.71801 -14.98961 0.580 32.52198 117 LYS B CA 1
ATOM 2660 C C . LYS B 1 137 ? 17.05202 15.75224 -16.06406 1.000 30.53111 117 LYS B C 1
ATOM 2661 O O . LYS B 1 137 ? 17.95735 14.92029 -16.07653 1.000 26.78184 117 LYS B O 1
ATOM 2672 N N . GLY B 1 138 ? 16.94843 16.71281 -16.97877 1.000 31.05996 118 GLY B N 1
ATOM 2673 C CA . GLY B 1 138 ? 18.00190 16.89390 -17.96221 1.000 24.96718 118 GLY B CA 1
ATOM 2674 C C . GLY B 1 138 ? 18.16499 15.69018 -18.86673 1.000 25.46945 118 GLY B C 1
ATOM 2675 O O . GLY B 1 138 ? 17.19164 15.08245 -19.33428 1.000 23.97097 118 GLY B O 1
ATOM 2676 N N . LEU B 1 139 ? 19.42203 15.35111 -19.13154 1.000 27.20351 119 LEU B N 1
ATOM 2677 C CA . LEU B 1 139 ? 19.80172 14.32587 -20.08094 1.000 28.00389 119 LEU B CA 1
ATOM 2678 C C . LEU B 1 139 ? 20.35967 13.11720 -19.34808 1.000 26.99506 119 LEU B C 1
ATOM 2679 O O . LEU B 1 139 ? 21.09498 13.27151 -18.36739 1.000 25.54107 119 LEU B O 1
ATOM 2684 N N . PRO B 1 140 ? 20.03593 11.91134 -19.80095 1.000 29.15721 120 PRO B N 1
ATOM 2685 C CA . PRO B 1 140 ? 20.54616 10.71428 -19.12978 1.000 30.31533 120 PRO B CA 1
ATOM 2686 C C . PRO B 1 140 ? 22.00163 10.45488 -19.47174 1.000 31.67519 120 PRO B C 1
ATOM 2687 O O . PRO B 1 140 ? 22.44789 10.62861 -20.61338 1.000 30.34382 120 PRO B O 1
ATOM 2691 N N . LEU B 1 141 ? 22.74631 10.05147 -18.44883 1.000 36.68687 121 LEU B N 1
ATOM 2692 C CA . LEU B 1 141 ? 24.06040 9.48497 -18.67397 1.000 41.98389 121 LEU B CA 1
ATOM 2693 C C . LEU B 1 141 ? 23.87483 8.11767 -19.30595 1.000 42.84651 121 LEU B C 1
ATOM 2694 O O . LEU B 1 141 ? 22.97470 7.36064 -18.93201 1.000 51.77503 121 LEU B O 1
ATOM 2699 N N . GLY B 1 142 ? 24.70186 7.80886 -20.28503 1.000 41.20325 122 GLY B N 1
ATOM 2700 C CA . GLY B 1 142 ? 24.57010 6.55050 -20.97771 1.000 42.08043 122 GLY B CA 1
ATOM 2701 C C . GLY B 1 142 ? 23.83965 6.62490 -22.29837 1.000 38.18930 122 GLY B C 1
ATOM 2702 O O . GLY B 1 142 ? 23.87722 5.64928 -23.05195 1.000 36.36117 122 GLY B O 1
ATOM 2703 N N . SER B 1 143 ? 23.18050 7.74112 -22.60794 1.000 31.26898 123 SER B N 1
ATOM 2704 C CA . SER B 1 143 ? 22.68553 7.90413 -23.96529 1.000 31.24435 123 SER B CA 1
ATOM 2705 C C . SER B 1 143 ? 23.81765 8.42907 -24.83231 1.000 30.56841 123 SER B C 1
ATOM 2706 O O . SER B 1 143 ? 24.46007 9.41326 -24.45739 1.000 27.76143 123 SER B O 1
ATOM 2709 N N . PRO B 1 144 ? 24.11159 7.79319 -25.97087 1.000 27.00056 124 PRO B N 1
ATOM 2710 C CA . PRO B 1 144 ? 25.14907 8.33013 -26.86095 1.000 27.48881 124 PRO B CA 1
ATOM 2711 C C . PRO B 1 144 ? 24.86186 9.73446 -27.34161 1.000 24.32965 124 PRO B C 1
ATOM 2712 O O . PRO B 1 144 ? 25.78143 10.41638 -27.79915 1.000 30.16067 124 PRO B O 1
ATOM 2716 N N . LEU B 1 145 ? 23.61369 10.19295 -27.24519 1.000 24.55163 125 LEU B N 1
ATOM 2717 C CA . LEU B 1 145 ? 23.26172 11.54008 -27.68077 1.000 25.84493 125 LEU B CA 1
ATOM 2718 C C . LEU B 1 145 ? 23.57355 12.59808 -26.63430 1.000 26.93126 125 LEU B C 1
ATOM 2719 O O . LEU B 1 145 ? 23.82128 13.75690 -26.98786 1.000 24.21733 125 LEU B O 1
ATOM 2724 N N . SER B 1 146 ? 23.53584 12.24153 -25.35303 1.000 22.75896 126 SER B N 1
ATOM 2725 C CA . SER B 1 146 ? 23.66762 13.26266 -24.31343 1.000 23.02376 126 SER B CA 1
ATOM 2726 C C . SER B 1 146 ? 24.98128 14.03105 -24.38459 1.000 24.86071 126 SER B C 1
ATOM 2727 O O . SER B 1 146 ? 24.95053 15.27006 -24.25078 1.000 20.98131 126 SER B O 1
ATOM 2730 N N . PRO B 1 147 ? 26.14141 13.40014 -24.57861 1.000 24.67723 127 PRO B N 1
ATOM 2731 C CA . PRO B 1 147 ? 27.37585 14.19198 -24.55579 1.000 21.80371 127 PRO B CA 1
ATOM 2732 C C . PRO B 1 147 ? 27.41629 15.29521 -25.60515 1.000 23.28794 127 PRO B C 1
ATOM 2733 O O . PRO B 1 147 ? 27.76317 16.43117 -25.25422 1.000 20.98431 127 PRO B O 1
ATOM 2737 N N . ILE B 1 148 ? 27.05061 15.03582 -26.87103 1.000 20.50348 128 ILE B N 1
ATOM 2738 C CA . ILE B 1 148 ? 27.13248 16.13439 -27.83928 1.000 22.41102 128 ILE B CA 1
ATOM 2739 C C . ILE B 1 148 ? 26.13564 17.22269 -27.47454 1.000 21.22680 128 ILE B C 1
ATOM 2740 O O . ILE B 1 148 ? 26.41120 18.41500 -27.62864 1.000 21.27802 128 ILE B O 1
ATOM 2745 N N . LEU B 1 149 ? 24.97579 16.83219 -26.94380 1.000 22.72672 129 LEU B N 1
ATOM 2746 C CA . LEU B 1 149 ? 23.98689 17.82571 -26.54589 1.000 20.11227 129 LEU B CA 1
ATOM 2747 C C . LEU B 1 149 ? 24.51118 18.69561 -25.41515 1.000 18.21427 129 LEU B C 1
ATOM 2748 O O . LEU B 1 149 ? 24.16114 19.87767 -25.31865 1.000 21.22733 129 LEU B O 1
ATOM 2753 N N . SER B 1 150 ? 25.34507 18.13276 -24.55115 1.000 21.40900 130 SER B N 1
ATOM 2754 C CA . SER B 1 150 ? 25.92725 18.96287 -23.50227 1.000 20.64498 130 SER B CA 1
ATOM 2755 C C . SER B 1 150 ? 26.86839 19.99835 -24.09722 1.000 21.48158 130 SER B C 1
ATOM 2756 O O . SER B 1 150 ? 26.95089 21.12122 -23.58408 1.000 20.71059 130 SER B O 1
ATOM 2759 N N . ASN B 1 151 ? 27.53256 19.66784 -25.20528 1.000 20.51820 131 ASN B N 1
ATOM 2760 C CA . ASN B 1 151 ? 28.39785 20.63832 -25.86880 1.000 20.14839 131 ASN B CA 1
ATOM 2761 C C . ASN B 1 151 ? 27.59442 21.69776 -26.61350 1.000 22.39350 131 ASN B C 1
ATOM 2762 O O . ASN B 1 151 ? 28.00003 22.86584 -26.66334 1.000 22.32611 131 ASN B O 1
ATOM 2767 N N . VAL B 1 152 ? 26.46252 21.31078 -27.21191 1.000 21.11447 132 VAL B N 1
ATOM 2768 C CA . VAL B 1 152 ? 25.55303 22.30375 -27.77841 1.000 17.73559 132 VAL B CA 1
ATOM 2769 C C . VAL B 1 152 ? 25.09414 23.27318 -26.70249 1.000 20.92545 132 VAL B C 1
ATOM 2770 O O . VAL B 1 152 ? 25.00741 24.48562 -26.92730 1.000 20.29751 132 VAL B O 1
ATOM 2774 N N . TYR B 1 153 ? 24.78892 22.74799 -25.51489 1.000 19.75430 133 TYR B N 1
ATOM 2775 C CA . TYR B 1 153 ? 24.24292 23.57683 -24.44805 1.000 21.86752 133 TYR B CA 1
ATOM 2776 C C . TYR B 1 153 ? 25.24971 24.61822 -23.97823 1.000 21.49325 133 TYR B C 1
ATOM 2777 O O . TYR B 1 153 ? 24.88046 25.75641 -23.67188 1.000 22.58656 133 TYR B O 1
ATOM 2786 N N . LEU B 1 154 ? 26.52789 24.23711 -23.89352 1.000 19.13792 134 LEU B N 1
ATOM 2787 C CA . LEU B 1 154 ? 27.56959 25.10975 -23.37853 1.000 19.81497 134 LEU B CA 1
ATOM 2788 C C . LEU B 1 154 ? 28.28202 25.88984 -24.47398 1.000 21.49861 134 LEU B C 1
ATOM 2789 O O . LEU B 1 154 ? 29.15569 26.69819 -24.15646 1.000 21.14577 134 LEU B O 1
ATOM 2794 N N . GLU B 1 155 ? 27.92319 25.69114 -25.74552 1.000 19.89405 135 GLU B N 1
ATOM 2795 C CA . GLU B 1 155 ? 28.69667 26.31407 -26.82266 1.000 20.78374 135 GLU B CA 1
ATOM 2796 C C . GLU B 1 155 ? 28.84593 27.82240 -26.63147 1.000 23.40924 135 GLU B C 1
ATOM 2797 O O . GLU B 1 155 ? 29.94142 28.37239 -26.78997 1.000 22.87051 135 GLU B O 1
ATOM 2803 N N . GLU B 1 156 ? 27.74847 28.52217 -26.30907 1.000 24.56552 136 GLU B N 1
ATOM 2804 C CA . GLU B 1 156 ? 27.85159 29.97524 -26.18278 1.000 23.19363 136 GLU B CA 1
ATOM 2805 C C . GLU B 1 156 ? 28.71027 30.34909 -24.98339 1.000 23.66773 136 GLU B C 1
ATOM 2806 O O . GLU B 1 156 ? 29.52447 31.27758 -25.05278 1.000 23.95951 136 GLU B O 1
ATOM 2812 N N . PHE B 1 157 ? 28.52719 29.64203 -23.87177 1.000 24.04297 137 PHE B N 1
ATOM 2813 C CA . PHE B 1 157 ? 29.37972 29.84582 -22.70178 1.000 23.79189 137 PHE B CA 1
ATOM 2814 C C . PHE B 1 157 ? 30.83917 29.55815 -23.04304 1.000 21.88470 137 PHE B C 1
ATOM 2815 O O . PHE B 1 157 ? 31.74265 30.33222 -22.69245 1.000 21.13821 137 PHE B O 1
ATOM 2823 N N . ASP B 1 158 ? 31.09587 28.44753 -23.73657 1.000 18.29296 138 ASP B N 1
ATOM 2824 C CA . ASP B 1 158 ? 32.48173 28.11996 -24.06577 1.000 19.87268 138 ASP B CA 1
ATOM 2825 C C . ASP B 1 158 ? 33.09983 29.18978 -24.95638 1.000 20.77555 138 ASP B C 1
ATOM 2826 O O . ASP B 1 158 ? 34.25400 29.58614 -24.75328 1.000 19.53012 138 ASP B O 1
ATOM 2831 N N . ASN B 1 159 ? 32.35710 29.65816 -25.96427 1.000 19.60946 139 ASN B N 1
ATOM 2832 C CA . ASN B 1 159 ? 32.92454 30.66874 -26.86285 1.000 20.94678 139 ASN B CA 1
ATOM 2833 C C . ASN B 1 159 ? 33.18012 31.98088 -26.14408 1.000 20.60335 139 ASN B C 1
ATOM 2834 O O . ASN B 1 159 ? 34.11728 32.71310 -26.48762 1.000 23.16757 139 ASN B O 1
ATOM 2839 N N . TYR B 1 160 ? 32.35021 32.29675 -25.15732 1.000 20.38396 140 TYR B N 1
ATOM 2840 C CA . TYR B 1 160 ? 32.50243 33.54443 -24.41402 1.000 21.67441 140 TYR B CA 1
ATOM 2841 C C . TYR B 1 160 ? 33.85990 33.59534 -23.72768 1.000 22.56441 140 TYR B C 1
ATOM 2842 O O . TYR B 1 160 ? 34.58678 34.58906 -23.81756 1.000 23.71193 140 TYR B O 1
ATOM 2851 N N . PHE B 1 161 ? 34.23691 32.51661 -23.06441 1.000 20.17063 141 PHE B N 1
ATOM 2852 C CA . PHE B 1 161 ? 35.53497 32.49761 -22.40025 1.000 20.25194 141 PHE B CA 1
ATOM 2853 C C . PHE B 1 161 ? 36.66820 32.20482 -23.37250 1.000 20.84040 141 PHE B C 1
ATOM 2854 O O . PHE B 1 161 ? 37.75754 32.75452 -23.22732 1.000 21.65473 141 PHE B O 1
ATOM 2862 N N . TYR B 1 162 ? 36.41634 31.38726 -24.39250 1.000 18.04024 142 TYR B N 1
ATOM 2863 C CA . TYR B 1 162 ? 37.46467 31.04805 -25.35300 1.000 21.07711 142 TYR B CA 1
ATOM 2864 C C . TYR B 1 162 ? 37.93182 32.27868 -26.11722 1.000 21.35778 142 TYR B C 1
ATOM 2865 O O . TYR B 1 162 ? 39.13765 32.50104 -26.30110 1.000 22.40040 142 TYR B O 1
ATOM 2874 N N . LYS B 1 163 ? 36.98847 33.08741 -26.59985 1.000 20.62838 143 LYS B N 1
ATOM 2875 C CA . LYS B 1 163 ? 37.36786 34.19200 -27.47196 1.000 23.17491 143 LYS B CA 1
ATOM 2876 C C . LYS B 1 163 ? 37.95145 35.37833 -26.71985 1.000 25.50979 143 LYS B C 1
ATOM 2877 O O . LYS B 1 163 ? 38.45419 36.30934 -27.36740 1.000 25.27385 143 LYS B O 1
ATOM 2883 N N . ASN B 1 164 ? 37.88059 35.37600 -25.38773 1.000 22.43247 144 ASN B N 1
ATOM 2884 C CA . ASN B 1 164 ? 38.55581 36.39087 -24.58396 1.000 25.13568 144 ASN B CA 1
ATOM 2885 C C . ASN B 1 164 ? 40.05884 36.19176 -24.70157 1.000 21.08899 144 ASN B C 1
ATOM 2886 O O . ASN B 1 164 ? 40.60853 35.20426 -24.20501 1.000 23.13952 144 ASN B O 1
ATOM 2891 N N . LYS B 1 165 ? 40.72791 37.14771 -25.34238 1.000 25.53200 145 LYS B N 1
ATOM 2892 C CA . LYS B 1 165 ? 42.14631 37.00182 -25.62729 1.000 26.80346 145 LYS B CA 1
ATOM 2893 C C . LYS B 1 165 ? 43.02112 37.15845 -24.38908 1.000 25.69210 145 LYS B C 1
ATOM 2894 O O . LYS B 1 165 ? 44.19765 36.78612 -24.44078 1.000 28.77596 145 LYS B O 1
ATOM 2896 N N . LYS B 1 166 ? 42.48421 37.68224 -23.29242 1.000 23.58060 146 LYS B N 1
ATOM 2897 C CA A LYS B 1 166 ? 43.26189 37.93665 -22.08692 0.449 27.22031 146 LYS B CA 1
ATOM 2898 C CA B LYS B 1 166 ? 43.27972 37.92964 -22.09605 0.551 27.21863 146 LYS B CA 1
ATOM 2899 C C . LYS B 1 166 ? 43.31472 36.74460 -21.14062 1.000 24.98800 146 LYS B C 1
ATOM 2900 O O . LYS B 1 166 ? 43.99125 36.82104 -20.11467 1.000 23.70347 146 LYS B O 1
ATOM 2911 N N . ILE B 1 167 ? 42.61926 35.65606 -21.45104 1.000 20.30203 147 ILE B N 1
ATOM 2912 C CA . ILE B 1 167 ? 42.55525 34.49234 -20.58522 1.000 18.03642 147 ILE B CA 1
ATOM 2913 C C . ILE B 1 167 ? 42.74130 33.23218 -21.41284 1.000 21.27665 147 ILE B C 1
ATOM 2914 O O . ILE B 1 167 ? 42.69687 33.25219 -22.64457 1.000 19.86860 147 ILE B O 1
ATOM 2919 N N . ARG B 1 168 ? 42.90229 32.11946 -20.71092 1.000 17.64790 148 ARG B N 1
ATOM 2920 C CA . ARG B 1 168 ? 42.76502 30.79961 -21.31527 1.000 16.15969 148 ARG B CA 1
ATOM 2921 C C . ARG B 1 168 ? 41.75146 29.99412 -20.51117 1.000 17.32131 148 ARG B C 1
ATOM 2922 O O . ARG B 1 168 ? 41.51657 30.24082 -19.32697 1.000 17.64369 148 ARG B O 1
ATOM 2930 N N . TYR B 1 169 ? 41.16185 29.00754 -21.17231 1.000 18.44263 149 TYR B N 1
ATOM 2931 C CA . TYR B 1 169 ? 40.02805 28.28874 -20.61408 1.000 18.17917 149 TYR B CA 1
ATOM 2932 C C . TYR B 1 169 ? 40.02354 26.90953 -21.23877 1.000 17.49769 149 TYR B C 1
ATOM 2933 O O . TYR B 1 169 ? 40.20506 26.81170 -22.44392 1.000 17.56121 149 TYR B O 1
ATOM 2942 N N . LEU B 1 170 ? 39.85560 25.87102 -20.42821 1.000 16.45004 150 LEU B N 1
ATOM 2943 C CA . LEU B 1 170 ? 39.79437 24.49151 -20.88977 1.000 18.82243 150 LEU B CA 1
ATOM 2944 C C . LEU B 1 170 ? 38.61980 23.81297 -20.20922 1.000 17.65945 150 LEU B C 1
ATOM 2945 O O . LEU B 1 170 ? 38.46298 23.92264 -18.99716 1.000 17.95525 150 LEU B O 1
ATOM 2950 N N . ARG B 1 171 ? 37.83931 23.04636 -20.96587 1.000 16.53976 151 ARG B N 1
ATOM 2951 C CA . ARG B 1 171 ? 36.74444 22.29565 -20.36192 1.000 16.13003 151 ARG B CA 1
ATOM 2952 C C . ARG B 1 171 ? 36.79644 20.85220 -20.83144 1.000 18.00075 151 ARG B C 1
ATOM 2953 O O . ARG B 1 171 ? 37.02974 20.57460 -22.00578 1.000 17.99591 151 ARG B O 1
ATOM 2961 N N . PHE B 1 172 ? 36.59774 19.92890 -19.89848 1.000 19.09127 152 PHE B N 1
ATOM 2962 C CA . PHE B 1 172 ? 36.38811 18.52001 -20.22436 1.000 19.01989 152 PHE B CA 1
ATOM 2963 C C . PHE B 1 172 ? 35.16540 18.06097 -19.44902 1.000 21.83962 152 PHE B C 1
ATOM 2964 O O . PHE B 1 172 ? 35.22216 17.91918 -18.23048 1.000 20.64317 152 PHE B O 1
ATOM 2972 N N . CYS B 1 173 ? 34.05466 17.89986 -20.15804 1.000 20.02263 153 CYS B N 1
ATOM 2973 C CA . CYS B 1 173 ? 32.73304 17.62024 -19.58931 1.000 19.68221 153 CYS B CA 1
ATOM 2974 C C . CYS B 1 173 ? 32.43466 18.65756 -18.50609 1.000 21.12389 153 CYS B C 1
ATOM 2975 O O . CYS B 1 173 ? 32.33331 19.84234 -18.82906 1.000 20.76407 153 CYS B O 1
ATOM 2978 N N . ASP B 1 174 ? 32.30562 18.26514 -17.23244 1.000 22.03526 154 ASP B N 1
ATOM 2979 C CA . ASP B 1 174 ? 31.93009 19.24932 -16.22523 1.000 19.94285 154 ASP B CA 1
ATOM 2980 C C . ASP B 1 174 ? 33.11936 19.97888 -15.62160 1.000 24.39970 154 ASP B C 1
ATOM 2981 O O . ASP B 1 174 ? 32.90832 20.94075 -14.86726 1.000 23.20183 154 ASP B O 1
ATOM 2986 N N . ASP B 1 175 ? 34.34823 19.56743 -15.95315 1.000 20.32510 155 ASP B N 1
ATOM 2987 C CA . ASP B 1 175 ? 35.55881 20.06983 -15.32095 1.000 22.30952 155 ASP B CA 1
ATOM 2988 C C . ASP B 1 175 ? 36.12471 21.22211 -16.13730 1.000 21.41732 155 ASP B C 1
ATOM 2989 O O . ASP B 1 175 ? 36.22236 21.14931 -17.36721 1.000 19.17307 155 ASP B O 1
ATOM 2994 N N . MET B 1 176 ? 36.57014 22.25929 -15.44963 1.000 20.46557 156 MET B N 1
ATOM 2995 C CA . MET B 1 176 ? 36.83447 23.51759 -16.11686 1.000 19.72861 156 MET B CA 1
ATOM 2996 C C . MET B 1 176 ? 38.07266 24.10309 -15.44637 1.000 18.04707 156 MET B C 1
ATOM 2997 O O . MET B 1 176 ? 38.20327 24.01398 -14.22159 1.000 17.75453 156 MET B O 1
ATOM 3002 N N . ILE B 1 177 ? 38.98613 24.67954 -16.21786 1.000 18.57529 157 ILE B N 1
ATOM 3003 C CA . ILE B 1 177 ? 40.04412 25.47592 -15.60511 1.000 18.25507 157 ILE B CA 1
ATOM 3004 C C . ILE B 1 177 ? 40.23757 26.75354 -16.40368 1.000 16.98725 157 ILE B C 1
ATOM 3005 O O . ILE B 1 177 ? 40.17916 26.74751 -17.64073 1.000 17.55870 157 ILE B O 1
ATOM 3010 N N . PHE B 1 178 ? 40.47642 27.85272 -15.68289 1.000 15.03410 158 PHE B N 1
ATOM 3011 C CA . PHE B 1 178 ? 40.59649 29.18479 -16.24684 1.000 17.23390 158 PHE B CA 1
ATOM 3012 C C . PHE B 1 178 ? 41.92578 29.77051 -15.82024 1.000 20.32197 158 PHE B C 1
ATOM 3013 O O . PHE B 1 178 ? 42.26110 29.73597 -14.63569 1.000 19.89523 158 PHE B O 1
ATOM 3021 N N . PHE B 1 179 ? 42.65394 30.34290 -16.76678 1.000 16.30082 159 PHE B N 1
ATOM 3022 C CA . PHE B 1 179 ? 43.92505 30.99801 -16.47812 1.000 18.68813 159 PHE B CA 1
ATOM 3023 C C . PHE B 1 179 ? 43.77664 32.46752 -16.83081 1.000 18.93911 159 PHE B C 1
ATOM 3024 O O . PHE B 1 179 ? 43.34461 32.79888 -17.93655 1.000 17.46358 159 PHE B O 1
ATOM 3032 N N A SER B 1 180 ? 44.11822 33.35288 -15.89937 0.175 18.43626 160 SER B N 1
ATOM 3033 N N B SER B 1 180 ? 44.14092 33.35418 -15.90955 0.825 18.50283 160 SER B N 1
ATOM 3034 C CA A SER B 1 180 ? 43.84423 34.76450 -16.12754 0.175 19.09172 160 SER B CA 1
ATOM 3035 C CA B SER B 1 180 ? 43.87427 34.76334 -16.14551 0.825 19.01160 160 SER B CA 1
ATOM 3036 C C A SER B 1 180 ? 44.78540 35.60404 -15.27969 0.175 21.78947 160 SER B C 1
ATOM 3037 C C B SER B 1 180 ? 44.86145 35.58951 -15.34342 0.825 21.71178 160 SER B C 1
ATOM 3038 O O A SER B 1 180 ? 45.39120 35.11454 -14.32527 0.175 19.42256 160 SER B O 1
ATOM 3039 O O B SER B 1 180 ? 45.55778 35.08066 -14.46488 0.825 19.05433 160 SER B O 1
ATOM 3044 N N . ASN B 1 181 ? 44.90045 36.87966 -15.64125 1.000 19.87102 161 ASN B N 1
ATOM 3045 C CA . ASN B 1 181 ? 45.71889 37.82064 -14.88389 1.000 21.26406 161 ASN B CA 1
ATOM 3046 C C . ASN B 1 181 ? 44.88324 38.67199 -13.94850 1.000 20.03856 161 ASN B C 1
ATOM 3047 O O . ASN B 1 181 ? 45.43227 39.48540 -13.18378 1.000 22.52022 161 ASN B O 1
ATOM 3052 N N . ALA B 1 182 ? 43.56692 38.51177 -14.01706 1.000 20.76156 162 ALA B N 1
ATOM 3053 C CA . ALA B 1 182 ? 42.60886 39.05644 -13.07877 1.000 21.80599 162 ALA B CA 1
ATOM 3054 C C . ALA B 1 182 ? 41.68976 37.91645 -12.67161 1.000 22.05926 162 ALA B C 1
ATOM 3055 O O . ALA B 1 182 ? 41.44601 36.99255 -13.45543 1.000 25.91266 162 ALA B O 1
ATOM 3057 N N . ASN B 1 183 ? 41.19540 37.94581 -11.43668 1.000 23.61588 163 ASN B N 1
ATOM 3058 C CA . ASN B 1 183 ? 40.34922 36.83241 -11.02014 1.000 26.88353 163 ASN B CA 1
ATOM 3059 C C . ASN B 1 183 ? 38.93859 37.02031 -11.54833 1.000 25.36765 163 ASN B C 1
ATOM 3060 O O . ASN B 1 183 ? 38.39579 38.12674 -11.53069 1.000 27.80506 163 ASN B O 1
ATOM 3065 N N . ILE B 1 184 ? 38.34475 35.92497 -12.01715 1.000 25.04473 164 ILE B N 1
ATOM 3066 C CA . ILE B 1 184 ? 37.12762 36.01399 -12.81080 1.000 26.19673 164 ILE B CA 1
ATOM 3067 C C . ILE B 1 184 ? 36.10994 34.96693 -12.37858 1.000 28.37729 164 ILE B C 1
ATOM 3068 O O . ILE B 1 184 ? 35.14390 34.69581 -13.09879 1.000 27.26555 164 ILE B O 1
ATOM 3073 N N . TYR B 1 185 ? 36.30850 34.37680 -11.20132 1.000 26.87782 165 TYR B N 1
ATOM 3074 C CA . TYR B 1 185 ? 35.39668 33.31684 -10.78776 1.000 27.34274 165 TYR B CA 1
ATOM 3075 C C . TYR B 1 185 ? 34.00433 33.86100 -10.50270 1.000 30.87917 165 TYR B C 1
ATOM 3076 O O . TYR B 1 185 ? 33.01998 33.13724 -10.67053 1.000 30.17731 165 TYR B O 1
ATOM 3085 N N . ASP B 1 186 ? 33.88830 35.13148 -10.10323 1.000 35.78527 166 ASP B N 1
ATOM 3086 C CA . ASP B 1 186 ? 32.56432 35.71623 -9.91171 1.000 37.31931 166 ASP B CA 1
ATOM 3087 C C . ASP B 1 186 ? 31.79155 35.75856 -11.22735 1.000 39.66601 166 ASP B C 1
ATOM 3088 O O . ASP B 1 186 ? 30.59420 35.44541 -11.26775 1.000 38.30003 166 ASP B O 1
ATOM 3093 N N . GLU B 1 187 ? 32.46694 36.14350 -12.31283 1.000 30.69030 167 GLU B N 1
ATOM 3094 C CA . GLU B 1 187 ? 31.84061 36.17992 -13.63161 1.000 34.92952 167 GLU B CA 1
ATOM 3095 C C . GLU B 1 187 ? 31.54225 34.77790 -14.15524 1.000 30.67121 167 GLU B C 1
ATOM 3096 O O . GLU B 1 187 ? 30.52710 34.56641 -14.82722 1.000 32.60495 167 GLU B O 1
ATOM 3102 N N . ILE B 1 188 ? 32.44266 33.82209 -13.90874 1.000 25.93645 168 ILE B N 1
ATOM 3103 C CA . ILE B 1 188 ? 32.16809 32.43251 -14.27625 1.000 24.55230 168 ILE B CA 1
ATOM 3104 C C . ILE B 1 188 ? 30.88607 31.96418 -13.60542 1.000 30.28700 168 ILE B C 1
ATOM 3105 O O . ILE B 1 188 ? 29.98498 31.41186 -14.25153 1.000 27.58435 168 ILE B O 1
ATOM 3110 N N . ILE B 1 189 ? 30.77919 32.20377 -12.29578 1.000 30.41274 169 ILE B N 1
ATOM 3111 C CA . ILE B 1 189 ? 29.59378 31.77924 -11.55252 1.000 30.42591 169 ILE B CA 1
ATOM 3112 C C . ILE B 1 189 ? 28.34829 32.43887 -12.12331 1.000 33.82684 169 ILE B C 1
ATOM 3113 O O . ILE B 1 189 ? 27.30320 31.79718 -12.28507 1.000 37.18876 169 ILE B O 1
ATOM 3118 N N . ASN B 1 190 ? 28.45149 33.71710 -12.48004 1.000 33.86178 170 ASN B N 1
ATOM 3119 C CA . ASN B 1 190 ? 27.30297 34.43044 -13.02786 1.000 43.49617 170 ASN B CA 1
ATOM 3120 C C . ASN B 1 190 ? 26.89898 33.89134 -14.39549 1.000 40.89046 170 ASN B C 1
ATOM 3121 O O . ASN B 1 190 ? 25.70457 33.78017 -14.69008 1.000 38.47524 170 ASN B O 1
ATOM 3126 N N . LYS B 1 191 ? 27.87503 33.54975 -15.24488 1.000 32.58881 171 LYS B N 1
ATOM 3127 C CA . LYS B 1 191 ? 27.54703 33.05734 -16.57941 1.000 34.71147 171 LYS B CA 1
ATOM 3128 C C . LYS B 1 191 ? 26.93490 31.66239 -16.52038 1.000 33.39648 171 LYS B C 1
ATOM 3129 O O . LYS B 1 191 ? 26.03176 31.34258 -17.30209 1.000 33.65893 171 LYS B O 1
ATOM 3135 N N . LEU B 1 192 ? 27.41258 30.82233 -15.59857 1.000 30.00754 172 LEU B N 1
ATOM 3136 C CA . LEU B 1 192 ? 26.80284 29.51141 -15.38749 1.000 32.96332 172 LEU B CA 1
ATOM 3137 C C . LEU B 1 192 ? 25.37797 29.64459 -14.87623 1.000 36.82923 172 LEU B C 1
ATOM 3138 O O . LEU B 1 192 ? 24.49203 28.87516 -15.26679 1.000 36.62012 172 LEU B O 1
ATOM 3143 N N . LYS B 1 193 ? 25.13974 30.61055 -13.98963 1.000 36.63389 173 LYS B N 1
ATOM 3144 C CA . LYS B 1 193 ? 23.79528 30.77497 -13.45293 1.000 41.71186 173 LYS B CA 1
ATOM 3145 C C . LYS B 1 193 ? 22.81051 31.19074 -14.53930 1.000 42.62698 173 LYS B C 1
ATOM 3146 O O . LYS B 1 193 ? 21.65384 30.76054 -14.51143 1.000 39.28823 173 LYS B O 1
ATOM 3152 N N . GLU B 1 194 ? 23.25532 31.98973 -15.52261 1.000 39.72031 174 GLU B N 1
ATOM 3153 C CA . GLU B 1 194 ? 22.39767 32.29060 -16.66899 1.000 38.87192 174 GLU B CA 1
ATOM 3154 C C . GLU B 1 194 ? 21.94507 31.02650 -17.37775 1.000 36.45896 174 GLU B C 1
ATOM 3155 O O . GLU B 1 194 ? 20.87042 31.01504 -17.98059 1.000 39.14640 174 GLU B O 1
ATOM 3161 N N . LEU B 1 195 ? 22.74365 29.95943 -17.32406 1.000 37.01210 175 LEU B N 1
ATOM 3162 C CA . LEU B 1 195 ? 22.39056 28.68294 -17.93442 1.000 37.03883 175 LEU B CA 1
ATOM 3163 C C . LEU B 1 195 ? 21.66659 27.75122 -16.97451 1.000 38.02123 175 LEU B C 1
ATOM 3164 O O . LEU B 1 195 ? 21.47860 26.57585 -17.30247 1.000 35.94436 175 LEU B O 1
ATOM 3169 N N . GLY B 1 196 ? 21.26699 28.24086 -15.80238 1.000 36.04237 176 GLY B N 1
ATOM 3170 C CA . GLY B 1 196 ? 20.69447 27.35606 -14.80557 1.000 38.88678 176 GLY B CA 1
ATOM 3171 C C . GLY B 1 196 ? 21.68013 26.34073 -14.27788 1.000 38.70476 176 GLY B C 1
ATOM 3172 O O . GLY B 1 196 ? 21.27984 25.24155 -13.88243 1.000 37.17338 176 GLY B O 1
ATOM 3173 N N . LEU B 1 197 ? 22.96913 26.67743 -14.26919 1.000 32.08494 177 LEU B N 1
ATOM 3174 C CA . LEU B 1 197 ? 24.01672 25.77414 -13.82313 1.000 34.49374 177 LEU B CA 1
ATOM 3175 C C . LEU B 1 197 ? 24.70426 26.34351 -12.58897 1.000 37.65387 177 LEU B C 1
ATOM 3176 O O . LEU B 1 197 ? 24.70141 27.55622 -12.35046 1.000 39.51472 177 LEU B O 1
ATOM 3181 N N A ASN B 1 198 ? 25.27607 25.44012 -11.79646 0.654 36.14415 178 ASN B N 1
ATOM 3182 N N B ASN B 1 198 ? 25.31674 25.45047 -11.81245 0.346 36.15362 178 ASN B N 1
ATOM 3183 C CA A ASN B 1 198 ? 25.97271 25.78169 -10.56577 0.654 36.65839 178 ASN B CA 1
ATOM 3184 C CA B ASN B 1 198 ? 25.96338 25.82152 -10.56237 0.346 36.69791 178 ASN B CA 1
ATOM 3185 C C A ASN B 1 198 ? 27.30008 25.03998 -10.51021 0.654 35.53140 178 ASN B C 1
ATOM 3186 C C B ASN B 1 198 ? 27.23532 25.00017 -10.39036 0.346 35.52102 178 ASN B C 1
ATOM 3187 O O A ASN B 1 198 ? 27.46374 23.96916 -11.10715 0.654 33.73605 178 ASN B O 1
ATOM 3188 O O B ASN B 1 198 ? 27.31289 23.84473 -10.82058 0.346 33.75063 178 ASN B O 1
ATOM 3197 N N . LEU B 1 199 ? 28.24555 25.62666 -9.79070 1.000 35.36113 179 LEU B N 1
ATOM 3198 C CA . LEU B 1 199 ? 29.50287 24.97135 -9.47325 1.000 31.78664 179 LEU B CA 1
ATOM 3199 C C . LEU B 1 199 ? 29.35497 24.10711 -8.21982 1.000 36.70389 179 LEU B C 1
ATOM 3200 O O . LEU B 1 199 ? 28.48130 24.33463 -7.37996 1.000 38.19278 179 LEU B O 1
ATOM 3205 N N . ASN B 1 200 ? 30.22413 23.10603 -8.09571 1.000 34.20905 180 ASN B N 1
ATOM 3206 C CA . ASN B 1 200 ? 30.41178 22.41442 -6.82099 1.000 40.09184 180 ASN B CA 1
ATOM 3207 C C . ASN B 1 200 ? 31.27085 23.32577 -5.96070 1.000 40.97341 180 ASN B C 1
ATOM 3208 O O . ASN B 1 200 ? 32.49593 23.34262 -6.06594 1.000 38.50605 180 ASN B O 1
ATOM 3213 N N . GLU B 1 201 ? 30.60605 24.10321 -5.10301 1.000 40.46515 181 GLU B N 1
ATOM 3214 C CA . GLU B 1 201 ? 31.26579 25.20687 -4.41006 1.000 49.45522 181 GLU B CA 1
ATOM 3215 C C . GLU B 1 201 ? 32.38230 24.74589 -3.48194 1.000 52.18858 181 GLU B C 1
ATOM 3216 O O . GLU B 1 201 ? 33.29550 25.53049 -3.19906 1.000 55.54648 181 GLU B O 1
ATOM 3222 N N . THR B 1 202 ? 32.33850 23.50213 -3.00365 1.000 51.66576 182 THR B N 1
ATOM 3223 C CA . THR B 1 202 ? 33.36648 22.98306 -2.10698 1.000 51.67479 182 THR B CA 1
ATOM 3224 C C . THR B 1 202 ? 34.55298 22.38982 -2.84970 1.000 47.78636 182 THR B C 1
ATOM 3225 O O . THR B 1 202 ? 35.55167 22.02779 -2.21800 1.000 50.61717 182 THR B O 1
ATOM 3229 N N . LYS B 1 203 ? 34.47911 22.29153 -4.16897 1.000 43.38325 183 LYS B N 1
ATOM 3230 C CA . LYS B 1 203 ? 35.52434 21.64863 -4.94016 1.000 37.57472 183 LYS B CA 1
ATOM 3231 C C . LYS B 1 203 ? 36.26825 22.63675 -5.83597 1.000 33.99090 183 LYS B C 1
ATOM 3232 O O . LYS B 1 203 ? 37.02656 22.21470 -6.71009 1.000 35.76727 183 LYS B O 1
ATOM 3234 N N . THR B 1 204 ? 36.07890 23.93850 -5.63789 1.000 30.07606 184 THR B N 1
ATOM 3235 C CA . THR B 1 204 ? 36.81383 24.89131 -6.45917 1.000 28.14054 184 THR B CA 1
ATOM 3236 C C . THR B 1 204 ? 38.20683 25.09643 -5.87965 1.000 25.81567 184 THR B C 1
ATOM 3237 O O . THR B 1 204 ? 38.44655 24.85590 -4.69002 1.000 24.79530 184 THR B O 1
ATOM 3241 N N . ILE B 1 205 ? 39.13260 25.50511 -6.74275 1.000 25.83930 185 ILE B N 1
ATOM 3242 C CA . ILE B 1 205 ? 40.51236 25.77724 -6.36675 1.000 23.72922 185 ILE B CA 1
ATOM 3243 C C . ILE B 1 205 ? 40.92221 27.08782 -7.01602 1.000 21.08070 185 ILE B C 1
ATOM 3244 O O . ILE B 1 205 ? 40.76487 27.26248 -8.22744 1.000 21.06203 185 ILE B O 1
ATOM 3249 N N . LEU B 1 206 ? 41.45638 28.00137 -6.21666 1.000 21.81389 186 LEU B N 1
ATOM 3250 C CA . LEU B 1 206 ? 42.07483 29.20908 -6.72282 1.000 21.15651 186 LEU B CA 1
ATOM 3251 C C . LEU B 1 206 ? 43.58586 29.07991 -6.56424 1.000 22.59466 186 LEU B C 1
ATOM 3252 O O . LEU B 1 206 ? 44.06732 28.57865 -5.53941 1.000 23.61196 186 LEU B O 1
ATOM 3257 N N . GLY B 1 207 ? 44.33859 29.56223 -7.53696 1.000 19.82723 187 GLY B N 1
ATOM 3258 C CA . GLY B 1 207 ? 45.78466 29.53244 -7.43516 1.000 21.07529 187 GLY B CA 1
ATOM 3259 C C . GLY B 1 207 ? 46.38661 30.82172 -7.93780 1.000 22.63258 187 GLY B C 1
ATOM 3260 O O . GLY B 1 207 ? 45.81266 31.50911 -8.78850 1.000 19.67423 187 GLY B O 1
ATOM 3261 N N . ALA B 1 208 ? 47.56192 31.14384 -7.40083 1.000 20.22878 188 ALA B N 1
ATOM 3262 C CA . ALA B 1 208 ? 48.40254 32.20908 -7.92760 1.000 20.78612 188 ALA B CA 1
ATOM 3263 C C . ALA B 1 208 ? 49.57808 31.57170 -8.65641 1.000 22.76688 188 ALA B C 1
ATOM 3264 O O . ALA B 1 208 ? 49.98600 30.45267 -8.33652 1.000 19.96182 188 ALA B O 1
ATOM 3266 N N . LYS B 1 209 ? 50.10585 32.29090 -9.64303 1.000 20.83115 189 LYS B N 1
ATOM 3267 C CA . LYS B 1 209 ? 51.27275 31.82713 -10.39696 1.000 20.94766 189 LYS B CA 1
ATOM 3268 C C . LYS B 1 209 ? 52.36703 31.27190 -9.48914 1.000 22.46425 189 LYS B C 1
ATOM 3269 O O . LYS B 1 209 ? 52.81836 31.93580 -8.55017 1.000 24.75688 189 LYS B O 1
ATOM 3275 N N . GLY B 1 210 ? 52.80031 30.04314 -9.78973 1.000 22.36325 190 GLY B N 1
ATOM 3276 C CA . GLY B 1 210 ? 53.69813 29.28442 -8.94227 1.000 25.88177 190 GLY B CA 1
ATOM 3277 C C . GLY B 1 210 ? 53.02181 28.12054 -8.25214 1.000 28.73575 190 GLY B C 1
ATOM 3278 O O . GLY B 1 210 ? 53.69067 27.13706 -7.91746 1.000 24.80389 190 GLY B O 1
ATOM 3279 N N . ASP B 1 211 ? 51.70917 28.21100 -8.04040 1.000 23.14273 191 ASP B N 1
ATOM 3280 C CA . ASP B 1 211 ? 50.94048 27.12637 -7.44981 1.000 20.24041 191 ASP B CA 1
ATOM 3281 C C . ASP B 1 211 ? 50.65088 26.03652 -8.47342 1.000 24.92429 191 ASP B C 1
ATOM 3282 O O . ASP B 1 211 ? 50.53688 26.29677 -9.67904 1.000 23.67483 191 ASP B O 1
ATOM 3287 N N . SER B 1 212 ? 50.51018 24.81177 -7.97284 1.000 24.38535 192 SER B N 1
ATOM 3288 C CA . SER B 1 212 ? 50.08702 23.67466 -8.78033 1.000 24.92860 192 SER B CA 1
ATOM 3289 C C . SER B 1 212 ? 48.61332 23.38376 -8.51688 1.000 24.88037 192 SER B C 1
ATOM 3290 O O . SER B 1 212 ? 48.04164 23.82346 -7.52265 1.000 25.30224 192 SER B O 1
ATOM 3293 N N . VAL B 1 213 ? 47.99892 22.59423 -9.39921 1.000 25.66298 193 VAL B N 1
ATOM 3294 C CA . VAL B 1 213 ? 46.58988 22.25621 -9.23124 1.000 24.98562 193 VAL B CA 1
ATOM 3295 C C . VAL B 1 213 ? 46.31098 20.92478 -9.91191 1.000 26.22800 193 VAL B C 1
ATOM 3296 O O . VAL B 1 213 ? 46.96052 20.56794 -10.90203 1.000 27.16440 193 VAL B O 1
ATOM 3300 N N . LYS B 1 214 ? 45.35352 20.17473 -9.35226 1.000 27.24380 194 LYS B N 1
ATOM 3301 C CA . LYS B 1 214 ? 44.84657 18.95398 -9.97738 1.000 28.18470 194 LYS B CA 1
ATOM 3302 C C . LYS B 1 214 ? 43.82042 19.29468 -11.04522 1.000 29.80074 194 LYS B C 1
ATOM 3303 O O . LYS B 1 214 ? 42.86242 20.02718 -10.78716 1.000 28.09320 194 LYS B O 1
ATOM 3309 N N . PHE B 1 215 ? 43.98440 18.72155 -12.22865 1.000 29.66391 195 PHE B N 1
ATOM 3310 C CA . PHE B 1 215 ? 42.97993 18.86912 -13.27549 1.000 29.35632 195 PHE B CA 1
ATOM 3311 C C . PHE B 1 215 ? 42.79948 17.49209 -13.88061 1.000 30.55836 195 PHE B C 1
ATOM 3312 O O . PHE B 1 215 ? 43.76345 16.90856 -14.38850 1.000 29.89300 195 PHE B O 1
ATOM 3320 N N . LEU B 1 216 ? 41.59048 16.94693 -13.76872 1.000 28.69561 196 LEU B N 1
ATOM 3321 C CA . LEU B 1 216 ? 41.31497 15.59347 -14.24114 1.000 35.14417 196 LEU B CA 1
ATOM 3322 C C . LEU B 1 216 ? 42.17974 14.58405 -13.50037 1.000 35.50757 196 LEU B C 1
ATOM 3323 O O . LEU B 1 216 ? 42.54246 13.53956 -14.04256 1.000 36.68964 196 LEU B O 1
ATOM 3328 N N . GLY B 1 217 ? 42.54029 14.90244 -12.25720 1.000 38.04359 197 GLY B N 1
ATOM 3329 C CA . GLY B 1 217 ? 43.33635 14.00835 -11.44697 1.000 41.63974 197 GLY B CA 1
ATOM 3330 C C . GLY B 1 217 ? 44.82972 14.09689 -11.66442 1.000 44.98640 197 GLY B C 1
ATOM 3331 O O . GLY B 1 217 ? 45.57684 13.37073 -11.00263 1.000 45.90548 197 GLY B O 1
ATOM 3332 N N . ILE B 1 218 ? 45.29107 14.96073 -12.56224 1.000 36.81444 198 ILE B N 1
ATOM 3333 C CA . ILE B 1 218 ? 46.70854 15.11582 -12.86605 1.000 40.11651 198 ILE B CA 1
ATOM 3334 C C . ILE B 1 218 ? 47.18270 16.41718 -12.25020 1.000 36.43821 198 ILE B C 1
ATOM 3335 O O . ILE B 1 218 ? 46.53955 17.45198 -12.43054 1.000 31.64217 198 ILE B O 1
ATOM 3340 N N . ILE B 1 219 ? 48.31239 16.37837 -11.54519 1.000 34.29647 199 ILE B N 1
ATOM 3341 C CA . ILE B 1 219 ? 48.89810 17.61891 -11.04233 1.000 31.38931 199 ILE B CA 1
ATOM 3342 C C . ILE B 1 219 ? 49.49353 18.39670 -12.20278 1.000 33.91966 199 ILE B C 1
ATOM 3343 O O . ILE B 1 219 ? 50.34321 17.88504 -12.94162 1.000 36.33983 199 ILE B O 1
ATOM 3348 N N A ILE B 1 220 ? 49.05740 19.63881 -12.37905 0.000 30.22839 200 ILE B N 1
ATOM 3349 N N B ILE B 1 220 ? 49.04998 19.62989 -12.35112 1.000 30.22872 200 ILE B N 1
ATOM 3350 C CA A ILE B 1 220 ? 49.68440 20.54831 -13.33326 0.000 30.32136 200 ILE B CA 1
ATOM 3351 C CA B ILE B 1 220 ? 49.61976 20.59938 -13.27431 1.000 30.42570 200 ILE B CA 1
ATOM 3352 C C A ILE B 1 220 ? 50.59293 21.48239 -12.54741 0.000 29.09334 200 ILE B C 1
ATOM 3353 C C B ILE B 1 220 ? 50.59858 21.44175 -12.46939 1.000 28.91007 200 ILE B C 1
ATOM 3354 O O A ILE B 1 220 ? 50.12881 22.29186 -11.73842 0.000 28.98260 200 ILE B O 1
ATOM 3355 O O B ILE B 1 220 ? 50.18237 22.16379 -11.55815 1.000 28.72521 200 ILE B O 1
ATOM 3364 N N . ASN B 1 221 ? 51.89204 21.36475 -12.79069 1.000 30.11457 201 ASN B N 1
ATOM 3365 C CA . ASN B 1 221 ? 52.91760 22.06829 -12.02964 1.000 30.52707 201 ASN B CA 1
ATOM 3366 C C . ASN B 1 221 ? 53.39392 23.31742 -12.75277 1.000 31.94362 201 ASN B C 1
ATOM 3367 O O . ASN B 1 221 ? 53.54487 23.32130 -13.97940 1.000 30.46780 201 ASN B O 1
ATOM 3372 N N . PHE B 1 222 ? 53.61693 24.37784 -11.98688 1.000 28.82560 202 PHE B N 1
ATOM 3373 C CA . PHE B 1 222 ? 54.30639 25.54037 -12.51529 1.000 34.71507 202 PHE B CA 1
ATOM 3374 C C . PHE B 1 222 ? 55.73373 25.15308 -12.86847 1.000 36.86568 202 PHE B C 1
ATOM 3375 O O . PHE B 1 222 ? 56.45244 24.58462 -12.03908 1.000 37.06287 202 PHE B O 1
ATOM 3383 N N . LYS B 1 223 ? 56.13524 25.48514 -14.09209 1.000 37.90745 203 LYS B N 1
ATOM 3384 C CA . LYS B 1 223 ? 57.44487 25.14259 -14.64848 1.000 44.84180 203 LYS B CA 1
ATOM 3385 C C . LYS B 1 223 ? 57.68063 23.63401 -14.66585 1.000 49.08315 203 LYS B C 1
ATOM 3386 O O . LYS B 1 223 ? 58.11746 23.04178 -13.67720 1.000 54.09321 203 LYS B O 1
ATOM 3392 N N . MET C 1 21 ? 36.57429 29.48513 0.05358 1.000 95.67675 1 MET C N 1
ATOM 3393 C CA . MET C 1 21 ? 35.28317 29.40903 -0.62591 1.000 98.15198 1 MET C CA 1
ATOM 3394 C C . MET C 1 21 ? 35.43842 29.44636 -2.14508 1.000 99.92955 1 MET C C 1
ATOM 3395 O O . MET C 1 21 ? 36.48061 29.07447 -2.69071 1.000 99.31875 1 MET C O 1
ATOM 3397 N N . LYS C 1 22 ? 34.37716 29.88388 -2.82189 1.000 113.14091 2 LYS C N 1
ATOM 3398 C CA . LYS C 1 22 ? 34.42110 30.15567 -4.25366 1.000 113.53036 2 LYS C CA 1
ATOM 3399 C C . LYS C 1 22 ? 34.18002 31.63098 -4.53353 1.000 121.31026 2 LYS C C 1
ATOM 3400 O O . LYS C 1 22 ? 35.05071 32.29000 -5.10490 1.000 116.88310 2 LYS C O 1
ATOM 3402 N N . LYS C 1 23 ? 33.03438 32.17437 -4.12238 1.000 121.16454 3 LYS C N 1
ATOM 3403 C CA . LYS C 1 23 ? 32.73801 33.58970 -4.30405 1.000 126.87272 3 LYS C CA 1
ATOM 3404 C C . LYS C 1 23 ? 32.15654 34.18976 -3.03161 1.000 140.07896 3 LYS C C 1
ATOM 3405 O O . LYS C 1 23 ? 32.17135 33.55277 -1.97351 1.000 140.95188 3 LYS C O 1
ATOM 3407 N N . TYR C 1 24 ? 31.63297 35.41422 -3.12544 1.000 148.59770 4 TYR C N 1
ATOM 3408 C CA . TYR C 1 24 ? 31.01380 36.07005 -1.98070 1.000 155.43275 4 TYR C CA 1
ATOM 3409 C C . TYR C 1 24 ? 29.61147 36.57811 -2.30165 1.000 161.94170 4 TYR C C 1
ATOM 3410 O O . TYR C 1 24 ? 29.09369 37.43513 -1.58020 1.000 162.81611 4 TYR C O 1
ATOM 3412 N N . MET C 1 25 ? 28.98134 36.06758 -3.35838 1.000 165.79887 5 MET C N 1
ATOM 3413 C CA . MET C 1 25 ? 27.65005 36.50073 -3.75672 1.000 171.71065 5 MET C CA 1
ATOM 3414 C C . MET C 1 25 ? 26.65559 35.34870 -3.67523 1.000 172.13635 5 MET C C 1
ATOM 3415 O O . MET C 1 25 ? 27.02751 34.17181 -3.69799 1.000 169.27068 5 MET C O 1
ATOM 3420 N N . ILE C 1 26 ? 25.37292 35.70593 -3.57517 1.000 169.35192 6 ILE C N 1
ATOM 3421 C CA . ILE C 1 26 ? 24.29671 34.71948 -3.56537 1.000 166.85875 6 ILE C CA 1
ATOM 3422 C C . ILE C 1 26 ? 23.21868 35.12393 -4.56323 1.000 163.91029 6 ILE C C 1
ATOM 3423 O O . ILE C 1 26 ? 22.28012 34.36090 -4.81809 1.000 154.08775 6 ILE C O 1
ATOM 3428 N N . LYS C 1 27 ? 23.33945 36.32314 -5.13457 1.000 171.79360 7 LYS C N 1
ATOM 3429 C CA . LYS C 1 27 ? 22.38240 36.77057 -6.14068 1.000 174.57738 7 LYS C CA 1
ATOM 3430 C C . LYS C 1 27 ? 22.83169 36.34465 -7.53390 1.000 178.94674 7 LYS C C 1
ATOM 3431 O O . LYS C 1 27 ? 23.12367 35.16528 -7.75689 1.000 170.62573 7 LYS C O 1
ATOM 3433 N N . ASN C 1 28 ? 22.89361 37.28516 -8.47633 1.000 184.69889 8 ASN C N 1
ATOM 3434 C CA . ASN C 1 28 ? 23.26227 36.94875 -9.84645 1.000 183.42758 8 ASN C CA 1
ATOM 3435 C C . ASN C 1 28 ? 23.71076 38.20376 -10.58528 1.000 187.07655 8 ASN C C 1
ATOM 3436 O O . ASN C 1 28 ? 23.38414 39.32820 -10.19419 1.000 193.79771 8 ASN C O 1
ATOM 3441 N N . LYS C 1 29 ? 24.47655 37.98615 -11.66005 1.000 188.21391 9 LYS C N 1
ATOM 3442 C CA . LYS C 1 29 ? 24.92266 39.03464 -12.57713 1.000 192.80072 9 LYS C CA 1
ATOM 3443 C C . LYS C 1 29 ? 25.79473 40.08171 -11.89165 1.000 194.80598 9 LYS C C 1
ATOM 3444 O O . LYS C 1 29 ? 26.40165 39.81093 -10.85071 1.000 191.24544 9 LYS C O 1
ATOM 3446 N N . ASN C 1 30 ? 25.87635 41.27863 -12.48232 1.000 197.11741 10 ASN C N 1
ATOM 3447 C CA . ASN C 1 30 ? 26.67057 42.34717 -11.88345 1.000 199.97076 10 ASN C CA 1
ATOM 3448 C C . ASN C 1 30 ? 26.09808 42.78587 -10.54279 1.000 199.78278 10 ASN C C 1
ATOM 3449 O O . ASN C 1 30 ? 26.84534 43.23021 -9.66389 1.000 196.55730 10 ASN C O 1
ATOM 3451 N N . LYS C 1 31 ? 24.78090 42.66662 -10.36563 1.000 204.90162 11 LYS C N 1
ATOM 3452 C CA . LYS C 1 31 ? 24.14484 43.02877 -9.10560 1.000 203.47253 11 LYS C CA 1
ATOM 3453 C C . LYS C 1 31 ? 24.37708 42.00061 -8.00534 1.000 199.35503 11 LYS C C 1
ATOM 3454 O O . LYS C 1 31 ? 24.03456 42.27458 -6.85126 1.000 197.32289 11 LYS C O 1
ATOM 3456 N N . PHE C 1 32 ? 24.95705 40.84319 -8.32890 1.000 201.96055 12 PHE C N 1
ATOM 3457 C CA . PHE C 1 32 ? 25.11930 39.73817 -7.38769 1.000 196.72654 12 PHE C CA 1
ATOM 3458 C C . PHE C 1 32 ? 25.89360 40.11826 -6.13406 1.000 192.67568 12 PHE C C 1
ATOM 3459 O O . PHE C 1 32 ? 27.12163 40.03585 -6.13227 1.000 192.01294 12 PHE C O 1
ATOM 3461 N N . ARG C 1 33 ? 25.17738 40.49482 -5.06871 1.000 186.49850 13 ARG C N 1
ATOM 3462 C CA . ARG C 1 33 ? 25.70161 40.85774 -3.74806 1.000 179.92296 13 ARG C CA 1
ATOM 3463 C C . ARG C 1 33 ? 27.21008 41.11496 -3.68006 1.000 177.59181 13 ARG C C 1
ATOM 3464 O O . ARG C 1 33 ? 27.63174 42.25540 -3.46238 1.000 177.85552 13 ARG C O 1
ATOM 3472 N N . GLU C 1 34 ? 28.01924 40.06312 -3.86062 1.000 170.93486 14 GLU C N 1
ATOM 3473 C CA . GLU C 1 34 ? 29.48710 40.04381 -3.78718 1.000 165.55875 14 GLU C CA 1
ATOM 3474 C C . GLU C 1 34 ? 30.04326 40.14233 -2.37303 1.000 160.21282 14 GLU C C 1
ATOM 3475 O O . GLU C 1 34 ? 31.25820 40.32628 -2.21583 1.000 155.91657 14 GLU C O 1
ATOM 3481 N N . VAL C 1 35 ? 29.20913 40.05667 -1.33404 1.000 161.64710 15 VAL C N 1
ATOM 3482 C CA . VAL C 1 35 ? 29.72061 40.26133 0.02185 1.000 150.74099 15 VAL C CA 1
ATOM 3483 C C . VAL C 1 35 ? 29.08517 39.32704 1.05075 1.000 141.07258 15 VAL C C 1
ATOM 3484 O O . VAL C 1 35 ? 29.39388 39.41354 2.24667 1.000 127.34465 15 VAL C O 1
ATOM 3488 N N . VAL C 1 36 ? 28.21555 38.41519 0.60736 1.000 154.56421 16 VAL C N 1
ATOM 3489 C CA . VAL C 1 36 ? 27.72727 37.35796 1.49280 1.000 151.09160 16 VAL C CA 1
ATOM 3490 C C . VAL C 1 36 ? 28.87267 36.38767 1.76921 1.000 152.60946 16 VAL C C 1
ATOM 3491 O O . VAL C 1 36 ? 29.92931 36.46582 1.12794 1.000 153.70098 16 VAL C O 1
ATOM 3495 N N . VAL C 1 37 ? 28.66967 35.48502 2.73612 1.000 137.47396 17 VAL C N 1
ATOM 3496 C CA . VAL C 1 37 ? 29.67299 34.53685 3.22846 1.000 129.38803 17 VAL C CA 1
ATOM 3497 C C . VAL C 1 37 ? 30.69237 35.28040 4.08544 1.000 122.74518 17 VAL C C 1
ATOM 3498 O O . VAL C 1 37 ? 31.23147 36.31770 3.68201 1.000 124.08894 17 VAL C O 1
ATOM 3502 N N . TYR C 1 38 ? 30.95318 34.75390 5.28278 1.000 113.58885 18 TYR C N 1
ATOM 3503 C CA . TYR C 1 38 ? 31.89609 35.36623 6.21140 1.000 106.59710 18 TYR C CA 1
ATOM 3504 C C . TYR C 1 38 ? 32.78158 34.31150 6.86040 1.000 111.87386 18 TYR C C 1
ATOM 3505 O O . TYR C 1 38 ? 33.04919 33.26393 6.26277 1.000 110.00841 18 TYR C O 1
ATOM 3514 N N . GLU C 1 39 ? 33.23297 34.57500 8.08959 1.000 139.11073 19 GLU C N 1
ATOM 3515 C CA . GLU C 1 39 ? 34.04638 33.61956 8.83590 1.000 139.05984 19 GLU C CA 1
ATOM 3516 C C . GLU C 1 39 ? 33.19919 32.45877 9.34621 1.000 151.01837 19 GLU C C 1
ATOM 3517 O O . GLU C 1 39 ? 33.59529 31.78033 10.29929 1.000 152.11218 19 GLU C O 1
ATOM 3523 N N . ASP C 1 40 ? 32.03548 32.24875 8.71396 1.000 140.74082 20 ASP C N 1
ATOM 3524 C CA . ASP C 1 40 ? 31.09390 31.14249 8.90073 1.000 143.97852 20 ASP C CA 1
ATOM 3525 C C . ASP C 1 40 ? 31.14843 30.44234 10.25783 1.000 146.33268 20 ASP C C 1
ATOM 3526 O O . ASP C 1 40 ? 32.09119 29.69823 10.54957 1.000 146.36184 20 ASP C O 1
ATOM 3531 N N . ASP C 1 41 ? 30.10586 30.66783 11.06737 1.000 129.90585 21 ASP C N 1
ATOM 3532 C CA . ASP C 1 41 ? 29.91527 30.13145 12.41650 1.000 125.31924 21 ASP C CA 1
ATOM 3533 C C . ASP C 1 41 ? 30.73303 30.89715 13.45022 1.000 123.00535 21 ASP C C 1
ATOM 3534 O O . ASP C 1 41 ? 30.15939 31.50341 14.36088 1.000 119.57312 21 ASP C O 1
ATOM 3539 N N . GLU C 1 42 ? 32.05812 30.88127 13.34067 1.000 127.55563 22 GLU C N 1
ATOM 3540 C CA . GLU C 1 42 ? 32.86194 31.72760 14.21257 1.000 125.12149 22 GLU C CA 1
ATOM 3541 C C . GLU C 1 42 ? 32.66678 33.18117 13.80552 1.000 123.53201 22 GLU C C 1
ATOM 3542 O O . GLU C 1 42 ? 33.02525 33.57771 12.69258 1.000 125.94313 22 GLU C O 1
ATOM 3548 N N . LEU C 1 43 ? 32.10985 33.96683 14.72469 1.000 116.98439 23 LEU C N 1
ATOM 3549 C CA . LEU C 1 43 ? 31.72423 35.35430 14.51195 1.000 111.65811 23 LEU C CA 1
ATOM 3550 C C . LEU C 1 43 ? 31.07438 35.86741 15.78875 1.000 105.21917 23 LEU C C 1
ATOM 3551 O O . LEU C 1 43 ? 30.60520 37.00854 15.83819 1.000 100.17125 23 LEU C O 1
ATOM 3556 N N . ARG C 1 44 ? 31.05523 35.02085 16.82609 1.000 132.39004 24 ARG C N 1
ATOM 3557 C CA . ARG C 1 44 ? 30.36725 35.37170 18.06354 1.000 123.54437 24 ARG C CA 1
ATOM 3558 C C . ARG C 1 44 ? 30.92526 36.64216 18.68119 1.000 114.20431 24 ARG C C 1
ATOM 3559 O O . ARG C 1 44 ? 30.20723 37.34305 19.40431 1.000 112.09280 24 ARG C O 1
ATOM 3567 N N . LEU C 1 45 ? 32.19689 36.95386 18.42396 1.000 90.90806 25 LEU C N 1
ATOM 3568 C CA . LEU C 1 45 ? 32.72692 38.24843 18.83382 1.000 83.35225 25 LEU C CA 1
ATOM 3569 C C . LEU C 1 45 ? 31.82526 39.36232 18.31657 1.000 85.02169 25 LEU C C 1
ATOM 3570 O O . LEU C 1 45 ? 31.14496 40.03788 19.09281 1.000 83.76765 25 LEU C O 1
ATOM 3575 N N . ARG C 1 46 ? 31.72688 39.48836 16.99098 1.000 83.33113 26 ARG C N 1
ATOM 3576 C CA . ARG C 1 46 ? 30.89742 40.52846 16.39028 1.000 76.97304 26 ARG C CA 1
ATOM 3577 C C . ARG C 1 46 ? 29.44849 40.45270 16.86541 1.000 75.29293 26 ARG C C 1
ATOM 3578 O O . ARG C 1 46 ? 28.78595 41.48974 16.99280 1.000 73.10253 26 ARG C O 1
ATOM 3586 N N . LYS C 1 47 ? 28.93607 39.24247 17.12218 1.000 79.88746 27 LYS C N 1
ATOM 3587 C CA . LYS C 1 47 ? 27.64158 39.10994 17.78811 1.000 80.20315 27 LYS C CA 1
ATOM 3588 C C . LYS C 1 47 ? 27.65898 39.77668 19.15380 1.000 76.39680 27 LYS C C 1
ATOM 3589 O O . LYS C 1 47 ? 26.72342 40.50224 19.50887 1.000 71.51733 27 LYS C O 1
ATOM 3595 N N . GLU C 1 48 ? 28.72293 39.55006 19.92605 1.000 79.08279 28 GLU C N 1
ATOM 3596 C CA . GLU C 1 48 ? 28.81784 40.12587 21.26361 1.000 80.42804 28 GLU C CA 1
ATOM 3597 C C . GLU C 1 48 ? 28.83143 41.64827 21.21511 1.000 74.13381 28 GLU C C 1
ATOM 3598 O O . GLU C 1 48 ? 28.17909 42.30492 22.03489 1.000 72.04638 28 GLU C O 1
ATOM 3604 N N . LEU C 1 49 ? 29.57729 42.23935 20.27406 1.000 71.00778 29 LEU C N 1
ATOM 3605 C CA . LEU C 1 49 ? 29.57038 43.69749 20.24032 1.000 66.76914 29 LEU C CA 1
ATOM 3606 C C . LEU C 1 49 ? 28.31679 44.25609 19.59187 1.000 57.74604 29 LEU C C 1
ATOM 3607 O O . LEU C 1 49 ? 27.96743 45.40667 19.86360 1.000 60.50249 29 LEU C O 1
ATOM 3612 N N . LYS C 1 50 ? 27.63149 43.48831 18.73914 1.000 58.34438 30 LYS C N 1
ATOM 3613 C CA . LYS C 1 50 ? 26.32367 43.93193 18.27049 1.000 57.98530 30 LYS C CA 1
ATOM 3614 C C . LYS C 1 50 ? 25.35766 44.05346 19.44041 1.000 59.74076 30 LYS C C 1
ATOM 3615 O O . LYS C 1 50 ? 24.64879 45.05748 19.57891 1.000 55.12979 30 LYS C O 1
ATOM 3621 N N . GLU C 1 51 ? 25.33326 43.03335 20.30438 1.000 60.54711 31 GLU C N 1
ATOM 3622 C CA . GLU C 1 51 ? 24.48034 43.06645 21.48742 1.000 59.89346 31 GLU C CA 1
ATOM 3623 C C . GLU C 1 51 ? 24.83091 44.23798 22.39132 1.000 57.67077 31 GLU C C 1
ATOM 3624 O O . GLU C 1 51 ? 23.94248 44.87869 22.96294 1.000 55.49767 31 GLU C O 1
ATOM 3630 N N . LYS C 1 52 ? 26.11975 44.53296 22.54067 1.000 57.02625 32 LYS C N 1
ATOM 3631 C CA . LYS C 1 52 ? 26.49994 45.63903 23.40903 1.000 60.84851 32 LYS C CA 1
ATOM 3632 C C . LYS C 1 52 ? 26.23724 46.98604 22.75096 1.000 55.35197 32 LYS C C 1
ATOM 3633 O O . LYS C 1 52 ? 25.86454 47.94317 23.43744 1.000 54.44809 32 LYS C O 1
ATOM 3639 N N . LEU C 1 53 ? 26.40747 47.08008 21.42818 1.000 54.31997 33 LEU C N 1
ATOM 3640 C CA . LEU C 1 53 ? 26.09194 48.32720 20.74130 1.000 52.02630 33 LEU C CA 1
ATOM 3641 C C . LEU C 1 53 ? 24.59670 48.60280 20.75162 1.000 48.59492 33 LEU C C 1
ATOM 3642 O O . LEU C 1 53 ? 24.18156 49.76657 20.70091 1.000 49.72225 33 LEU C O 1
ATOM 3647 N N . GLU C 1 54 ? 23.77662 47.54881 20.79980 1.000 45.31260 34 GLU C N 1
ATOM 3648 C CA . GLU C 1 54 ? 22.32856 47.72740 20.76263 1.000 50.64141 34 GLU C CA 1
ATOM 3649 C C . GLU C 1 54 ? 21.83286 48.50062 21.97411 1.000 49.92780 34 GLU C C 1
ATOM 3650 O O . GLU C 1 54 ? 20.78917 49.15668 21.90881 1.000 49.43617 34 GLU C O 1
ATOM 3656 N N . LYS C 1 55 ? 22.57222 48.44345 23.07906 1.000 50.60375 35 LYS C N 1
ATOM 3657 C CA . LYS C 1 55 ? 22.18369 49.16032 24.28312 1.000 51.10357 35 LYS C CA 1
ATOM 3658 C C . LYS C 1 55 ? 22.42711 50.65822 24.16740 1.000 50.98227 35 LYS C C 1
ATOM 3659 O O . LYS C 1 55 ? 21.83070 51.42567 24.93036 1.000 50.86117 35 LYS C O 1
ATOM 3665 N N . TYR C 1 56 ? 23.26832 51.09401 23.22397 1.000 45.77025 36 TYR C N 1
ATOM 3666 C CA . TYR C 1 56 ? 23.60444 52.50647 23.08261 1.000 46.19697 36 TYR C CA 1
ATOM 3667 C C . TYR C 1 56 ? 22.64262 53.26186 22.18280 1.000 43.53424 36 TYR C C 1
ATOM 3668 O O . TYR C 1 56 ? 22.69324 54.49547 22.13893 1.000 44.33881 36 TYR C O 1
ATOM 3677 N N . PHE C 1 57 ? 21.78014 52.56432 21.46494 1.000 41.86751 37 PHE C N 1
ATOM 3678 C CA . PHE C 1 57 ? 20.95951 53.19510 20.44818 1.000 37.16119 37 PHE C CA 1
ATOM 3679 C C . PHE C 1 57 ? 19.50857 52.80243 20.64183 1.000 35.73767 37 PHE C C 1
ATOM 3680 O O . PHE C 1 57 ? 19.20779 51.65860 20.99299 1.000 39.92012 37 PHE C O 1
ATOM 3688 N N . ILE C 1 58 ? 18.61579 53.76233 20.42805 1.000 34.64495 38 ILE C N 1
ATOM 3689 C CA . ILE C 1 58 ? 17.18997 53.50009 20.28256 1.000 28.37721 38 ILE C CA 1
ATOM 3690 C C . ILE C 1 58 ? 16.81396 54.20865 18.99230 1.000 30.16200 38 ILE C C 1
ATOM 3691 O O . ILE C 1 58 ? 16.65205 55.43418 18.97048 1.000 30.98292 38 ILE C O 1
ATOM 3696 N N . PHE C 1 59 ? 16.72737 53.45045 17.90763 1.000 25.01278 39 PHE C N 1
ATOM 3697 C CA . PHE C 1 59 ? 16.48858 54.03969 16.60771 1.000 24.54462 39 PHE C CA 1
ATOM 3698 C C . PHE C 1 59 ? 15.03179 54.48721 16.48848 1.000 21.91618 39 PHE C C 1
ATOM 3699 O O . PHE C 1 59 ? 14.15275 53.96686 17.19395 1.000 21.94033 39 PHE C O 1
ATOM 3707 N N . PRO C 1 60 ? 14.74971 55.47724 15.63566 1.000 21.78718 40 PRO C N 1
ATOM 3708 C CA . PRO C 1 60 ? 13.38884 55.99749 15.56553 1.000 22.96843 40 PRO C CA 1
ATOM 3709 C C . PRO C 1 60 ? 12.42819 54.91077 15.13016 1.000 19.79644 40 PRO C C 1
ATOM 3710 O O . PRO C 1 60 ? 12.81005 53.96944 14.41446 1.000 20.70948 40 PRO C O 1
ATOM 3714 N N . PRO C 1 61 ? 11.17213 54.97839 15.57799 1.000 21.85407 41 PRO C N 1
ATOM 3715 C CA . PRO C 1 61 ? 10.25855 53.84751 15.38307 1.000 19.90501 41 PRO C CA 1
ATOM 3716 C C . PRO C 1 61 ? 9.84581 53.64155 13.94691 1.000 21.03709 41 PRO C C 1
ATOM 3717 O O . PRO C 1 61 ? 9.14103 52.67144 13.66817 1.000 23.29141 41 PRO C O 1
ATOM 3721 N N . CYS C 1 62 ? 10.27561 54.51306 13.02684 1.000 21.05394 42 CYS C N 1
ATOM 3722 C CA . CYS C 1 62 ? 9.95105 54.35168 11.61829 1.000 21.44589 42 CYS C CA 1
ATOM 3723 C C . CYS C 1 62 ? 10.90346 53.39470 10.92187 1.000 21.33075 42 CYS C C 1
ATOM 3724 O O . CYS C 1 62 ? 10.77206 53.18521 9.71082 1.000 20.30118 42 CYS C O 1
ATOM 3727 N N . VAL C 1 63 ? 11.87159 52.83496 11.65679 1.000 18.62506 43 VAL C N 1
ATOM 3728 C CA . VAL C 1 63 ? 12.90462 51.95572 11.12316 1.000 20.77443 43 VAL C CA 1
ATOM 3729 C C . VAL C 1 63 ? 12.58573 50.55043 11.59253 1.000 21.00610 43 VAL C C 1
ATOM 3730 O O . VAL C 1 63 ? 12.41686 50.32162 12.79273 1.000 21.06478 43 VAL C O 1
ATOM 3734 N N . PHE C 1 64 ? 12.53458 49.60036 10.66018 1.000 19.76154 44 PHE C N 1
ATOM 3735 C CA . PHE C 1 64 ? 12.02478 48.28414 11.01042 1.000 22.68702 44 PHE C CA 1
ATOM 3736 C C . PHE C 1 64 ? 12.98296 47.14153 10.75858 1.000 23.06389 44 PHE C C 1
ATOM 3737 O O . PHE C 1 64 ? 12.63035 46.00196 11.05497 1.000 26.06100 44 PHE C O 1
ATOM 3745 N N . SER C 1 65 ? 14.20216 47.41156 10.30874 1.000 23.14700 45 SER C N 1
ATOM 3746 C CA . SER C 1 65 ? 15.16940 46.37100 9.98138 1.000 27.58920 45 SER C CA 1
ATOM 3747 C C . SER C 1 65 ? 16.22778 46.25575 11.06440 1.000 26.94059 45 SER C C 1
ATOM 3748 O O . SER C 1 65 ? 16.75954 47.27362 11.52626 1.000 26.31740 45 SER C O 1
ATOM 3751 N N . PHE C 1 66 ? 16.51335 45.01312 11.47490 1.000 25.85631 46 PHE C N 1
ATOM 3752 C CA . PHE C 1 66 ? 17.65355 44.66288 12.32656 1.000 31.25546 46 PHE C CA 1
ATOM 3753 C C . PHE C 1 66 ? 17.49668 45.14767 13.76370 1.000 30.76640 46 PHE C C 1
ATOM 3754 O O . PHE C 1 66 ? 18.49047 45.36043 14.46235 1.000 29.09240 46 PHE C O 1
ATOM 3762 N N . ILE C 1 67 ? 16.26191 45.29377 14.23394 1.000 26.97880 47 ILE C N 1
ATOM 3763 C CA . ILE C 1 67 ? 15.99305 45.78388 15.58575 1.000 27.83615 47 ILE C CA 1
ATOM 3764 C C . ILE C 1 67 ? 15.04725 44.82038 16.29270 1.000 28.78519 47 ILE C C 1
ATOM 3765 O O . ILE C 1 67 ? 13.99117 44.48310 15.75078 1.000 27.47413 47 ILE C O 1
ATOM 3770 N N . LYS C 1 68 ? 15.39912 44.39900 17.50808 1.000 31.58958 48 LYS C N 1
ATOM 3771 C CA . LYS C 1 68 ? 14.49921 43.49242 18.22183 1.000 28.61812 48 LYS C CA 1
ATOM 3772 C C . LYS C 1 68 ? 13.15002 44.15714 18.46804 1.000 32.77387 48 LYS C C 1
ATOM 3773 O O . LYS C 1 68 ? 13.06029 45.35897 18.74694 1.000 30.00567 48 LYS C O 1
ATOM 3779 N N . GLY C 1 69 ? 12.09173 43.36375 18.33045 1.000 31.58144 49 GLY C N 1
ATOM 3780 C CA . GLY C 1 69 ? 10.74544 43.86247 18.49968 1.000 29.49538 49 GLY C CA 1
ATOM 3781 C C . GLY C 1 69 ? 10.16385 44.60105 17.31821 1.000 29.52741 49 GLY C C 1
ATOM 3782 O O . GLY C 1 69 ? 9.08215 45.18135 17.45648 1.000 29.30498 49 GLY C O 1
ATOM 3783 N N . ARG C 1 70 ? 10.84757 44.62175 16.15738 1.000 23.54458 50 ARG C N 1
ATOM 3784 C CA . ARG C 1 70 ? 10.32079 45.24718 14.95264 1.000 23.62841 50 ARG C CA 1
ATOM 3785 C C . ARG C 1 70 ? 10.51250 44.30363 13.77839 1.000 26.52074 50 ARG C C 1
ATOM 3786 O O . ARG C 1 70 ? 11.41928 43.47321 13.77872 1.000 25.17267 50 ARG C O 1
ATOM 3794 N N . SER C 1 71 ? 9.65426 44.43406 12.77883 1.000 24.43408 51 SER C N 1
ATOM 3795 C CA . SER C 1 71 ? 9.74228 43.53801 11.63098 1.000 22.95563 51 SER C CA 1
ATOM 3796 C C . SER C 1 71 ? 9.19165 44.20913 10.38405 1.000 24.63979 51 SER C C 1
ATOM 3797 O O . SER C 1 71 ? 8.53132 45.24455 10.44567 1.000 22.86264 51 SER C O 1
ATOM 3800 N N . ALA C 1 72 ? 9.49220 43.59558 9.22923 1.000 21.16742 52 ALA C N 1
ATOM 3801 C CA . ALA C 1 72 ? 8.97803 44.12549 7.97052 1.000 25.19391 52 ALA C CA 1
ATOM 3802 C C . ALA C 1 72 ? 7.45432 44.14370 7.95473 1.000 20.56980 52 ALA C C 1
ATOM 3803 O O . ALA C 1 72 ? 6.85111 45.00990 7.31460 1.000 23.09756 52 ALA C O 1
ATOM 3805 N N . LYS C 1 73 ? 6.82144 43.18173 8.63269 1.000 21.03410 53 LYS C N 1
ATOM 3806 C CA . LYS C 1 73 ? 5.36658 43.16063 8.73482 1.000 24.64501 53 LYS C CA 1
ATOM 3807 C C . LYS C 1 73 ? 4.82383 44.44799 9.33419 1.000 25.43466 53 LYS C C 1
ATOM 3808 O O . LYS C 1 73 ? 3.78989 44.95878 8.88727 1.000 23.08244 53 LYS C O 1
ATOM 3814 N N . ASP C 1 74 ? 5.47452 44.96043 10.38650 1.000 24.74232 54 ASP C N 1
ATOM 3815 C CA . ASP C 1 74 ? 5.02871 46.21642 10.98395 1.000 22.25927 54 ASP C CA 1
ATOM 3816 C C . ASP C 1 74 ? 5.03346 47.33670 9.96305 1.000 20.69659 54 ASP C C 1
ATOM 3817 O O . ASP C 1 74 ? 4.10174 48.14008 9.89860 1.000 22.76173 54 ASP C O 1
ATOM 3822 N N . ALA C 1 75 ? 6.11265 47.44091 9.18503 1.000 19.46370 55 ALA C N 1
ATOM 3823 C CA . ALA C 1 75 ? 6.21250 48.54329 8.22853 1.000 19.66027 55 ALA C CA 1
ATOM 3824 C C . ALA C 1 75 ? 5.14698 48.43046 7.14456 1.000 21.92387 55 ALA C C 1
ATOM 3825 O O . ALA C 1 75 ? 4.59218 49.43899 6.68819 1.000 19.92779 55 ALA C O 1
ATOM 3827 N N . ILE C 1 76 ? 4.85731 47.21088 6.71481 1.000 18.58465 56 ILE C N 1
ATOM 3828 C CA . ILE C 1 76 ? 3.82741 47.01383 5.69352 1.000 23.80628 56 ILE C CA 1
ATOM 3829 C C . ILE C 1 76 ? 2.46755 47.42868 6.23773 1.000 20.60903 56 ILE C C 1
ATOM 3830 O O . ILE C 1 76 ? 1.69550 48.13299 5.57040 1.000 20.87601 56 ILE C O 1
ATOM 3835 N N . ILE C 1 77 ? 2.16009 47.01062 7.46285 1.000 21.04459 57 ILE C N 1
ATOM 3836 C CA . ILE C 1 77 ? 0.89914 47.38785 8.09413 1.000 22.88463 57 ILE C CA 1
ATOM 3837 C C . ILE C 1 77 ? 0.78698 48.90421 8.20156 1.000 23.30414 57 ILE C C 1
ATOM 3838 O O . ILE C 1 77 ? -0.26831 49.48787 7.92273 1.000 21.20737 57 ILE C O 1
ATOM 3843 N N . LEU C 1 78 ? 1.86171 49.57155 8.64456 1.000 21.04679 58 LEU C N 1
ATOM 3844 C CA . LEU C 1 78 ? 1.79713 51.02552 8.74167 1.000 20.08799 58 LEU C CA 1
ATOM 3845 C C . LEU C 1 78 ? 1.65124 51.66014 7.36067 1.000 18.90499 58 LEU C C 1
ATOM 3846 O O . LEU C 1 78 ? 0.92301 52.64544 7.20844 1.000 18.61845 58 LEU C O 1
ATOM 3851 N N . ALA C 1 79 ? 2.33958 51.12839 6.35420 1.000 19.40732 59 ALA C N 1
ATOM 3852 C CA . ALA C 1 79 ? 2.19334 51.68782 5.00985 1.000 19.31346 59 ALA C CA 1
ATOM 3853 C C . ALA C 1 79 ? 0.74774 51.59142 4.53922 1.000 19.79094 59 ALA C C 1
ATOM 3854 O O . ALA C 1 79 ? 0.21994 52.52749 3.92617 1.000 20.66508 59 ALA C O 1
ATOM 3856 N N . LYS C 1 80 ? 0.08315 50.47452 4.83452 1.000 19.22049 60 LYS C N 1
ATOM 3857 C CA . LYS C 1 80 ? -1.31536 50.31200 4.44402 1.000 18.44856 60 LYS C CA 1
ATOM 3858 C C . LYS C 1 80 ? -2.21772 51.28899 5.16697 1.000 22.29913 60 LYS C C 1
ATOM 3859 O O . LYS C 1 80 ? -3.30839 51.60421 4.68379 1.000 20.65800 60 LYS C O 1
ATOM 3865 N N . GLU C 1 81 ? -1.78193 51.78864 6.31869 1.000 22.33402 61 GLU C N 1
ATOM 3866 C CA . GLU C 1 81 ? -2.56885 52.79422 6.99461 1.000 20.70357 61 GLU C CA 1
ATOM 3867 C C . GLU C 1 81 ? -2.25156 54.19010 6.48980 1.000 22.27667 61 GLU C C 1
ATOM 3868 O O . GLU C 1 81 ? -3.16549 54.99321 6.28986 1.000 22.84556 61 GLU C O 1
ATOM 3874 N N . TYR C 1 82 ? -0.96549 54.49160 6.28634 1.000 19.73562 62 TYR C N 1
ATOM 3875 C CA . TYR C 1 82 ? -0.57811 55.85164 5.93986 1.000 19.16552 62 TYR C CA 1
ATOM 3876 C C . TYR C 1 82 ? -0.99140 56.21210 4.51824 1.000 19.31849 62 TYR C C 1
ATOM 3877 O O . TYR C 1 82 ? -1.17888 57.39358 4.21434 1.000 21.88117 62 TYR C O 1
ATOM 3886 N N . ILE C 1 83 ? -1.10818 55.22132 3.63553 1.000 20.24012 63 ILE C N 1
ATOM 3887 C CA . ILE C 1 83 ? -1.36747 55.53314 2.22929 1.000 22.68152 63 ILE C CA 1
ATOM 3888 C C . ILE C 1 83 ? -2.70687 56.24200 2.06214 1.000 24.40909 63 ILE C C 1
ATOM 3889 O O . ILE C 1 83 ? -2.90294 57.01407 1.11179 1.000 25.25095 63 ILE C O 1
ATOM 3894 N N . ASN C 1 84 ? -3.63709 56.02413 2.98454 1.000 25.40032 64 ASN C N 1
ATOM 3895 C CA . ASN C 1 84 ? -4.95852 56.62705 2.88409 1.000 26.07770 64 ASN C CA 1
ATOM 3896 C C . ASN C 1 84 ? -4.99919 58.05575 3.38825 1.000 27.63876 64 ASN C C 1
ATOM 3897 O O . ASN C 1 84 ? -6.06363 58.67888 3.34941 1.000 29.35647 64 ASN C O 1
ATOM 3902 N N . GLN C 1 85 ? -3.88557 58.58297 3.87535 1.000 24.52066 65 GLN C N 1
ATOM 3903 C CA . GLN C 1 85 ? -3.90712 59.82371 4.62205 1.000 22.78270 65 GLN C CA 1
ATOM 3904 C C . GLN C 1 85 ? -3.12511 60.94494 3.96920 1.000 23.02514 65 GLN C C 1
ATOM 3905 O O . GLN C 1 85 ? -3.08393 62.04649 4.52123 1.000 25.65805 65 GLN C O 1
ATOM 3911 N N . TYR C 1 86 ? -2.51405 60.70625 2.81334 1.000 21.05717 66 TYR C N 1
ATOM 3912 C CA . TYR C 1 86 ? -1.64286 61.68541 2.19063 1.000 20.70297 66 TYR C CA 1
ATOM 3913 C C . TYR C 1 86 ? -1.93766 61.75756 0.70099 1.000 20.50100 66 TYR C C 1
ATOM 3914 O O . TYR C 1 86 ? -2.37296 60.77500 0.09196 1.000 20.77555 66 TYR C O 1
ATOM 3923 N N . ASP C 1 87 ? -1.65323 62.92350 0.11781 1.000 21.37709 67 ASP C N 1
ATOM 3924 C CA . ASP C 1 87 ? -1.93827 63.11466 -1.30099 1.000 19.16491 67 ASP C CA 1
ATOM 3925 C C . ASP C 1 87 ? -0.90702 62.46801 -2.20363 1.000 22.56798 67 ASP C C 1
ATOM 3926 O O . ASP C 1 87 ? -1.21295 62.23588 -3.38424 1.000 21.66565 67 ASP C O 1
ATOM 3931 N N . TYR C 1 88 ? 0.30247 62.21414 -1.70053 1.000 19.65478 68 TYR C N 1
ATOM 3932 C CA . TYR C 1 88 ? 1.38644 61.66773 -2.50985 1.000 20.90597 68 TYR C CA 1
ATOM 3933 C C . TYR C 1 88 ? 2.13367 60.60932 -1.72321 1.000 20.20933 68 TYR C C 1
ATOM 3934 O O . TYR C 1 88 ? 2.17573 60.62827 -0.48824 1.000 19.24066 68 TYR C O 1
ATOM 3943 N N . PHE C 1 89 ? 2.77047 59.70283 -2.45963 1.000 18.65705 69 PHE C N 1
ATOM 3944 C CA . PHE C 1 89 ? 3.76910 58.84741 -1.84508 1.000 20.36642 69 PHE C CA 1
ATOM 3945 C C . PHE C 1 89 ? 4.94602 58.73089 -2.78581 1.000 19.35900 69 PHE C C 1
ATOM 3946 O O . PHE C 1 89 ? 4.82905 58.94822 -3.99257 1.000 21.88315 69 PHE C O 1
ATOM 3954 N N . PHE C 1 90 ? 6.09924 58.43413 -2.19445 1.000 19.94177 70 PHE C N 1
ATOM 3955 C CA . PHE C 1 90 ? 7.34217 58.2616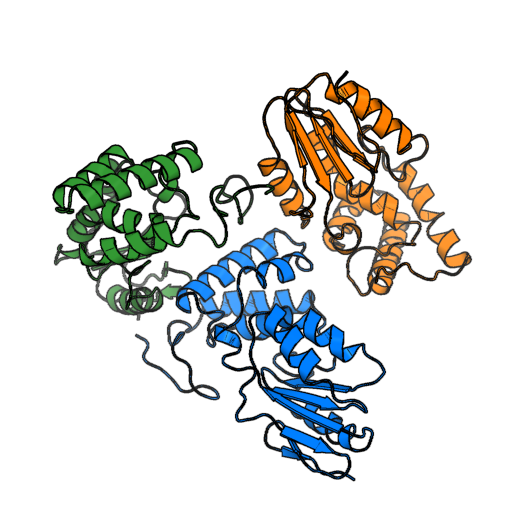2 -2.93313 1.000 20.70115 70 PHE C CA 1
ATOM 3956 C C . PHE C 1 90 ? 8.01240 57.02465 -2.36478 1.000 23.01683 70 PHE C C 1
ATOM 3957 O O . PHE C 1 90 ? 8.36509 57.01071 -1.18359 1.000 22.60718 70 PHE C O 1
ATOM 3965 N N . LYS C 1 91 ? 8.17263 55.98748 -3.18044 1.000 20.52347 71 LYS C N 1
ATOM 3966 C CA . LYS C 1 91 ? 8.83915 54.75714 -2.77240 1.000 19.13816 71 LYS C CA 1
ATOM 3967 C C . LYS C 1 91 ? 10.18217 54.68319 -3.48435 1.000 24.85228 71 LYS C C 1
ATOM 3968 O O . LYS C 1 91 ? 10.25883 54.90709 -4.68781 1.000 23.65543 71 LYS C O 1
ATOM 3974 N N . CYS C 1 92 ? 11.24559 54.37970 -2.74415 1.000 25.60437 72 CYS C N 1
ATOM 3975 C CA . CYS C 1 92 ? 12.57085 54.39581 -3.34604 1.000 22.91413 72 CYS C CA 1
ATOM 3976 C C . CYS C 1 92 ? 13.46109 53.44016 -2.57215 1.000 27.79572 72 CYS C C 1
ATOM 3977 O O . CYS C 1 92 ? 13.07143 52.88589 -1.54493 1.000 24.60953 72 CYS C O 1
ATOM 3980 N N . ASP C 1 93 ? 14.66185 53.22614 -3.08297 1.000 28.22441 73 ASP C N 1
ATOM 3981 C CA . ASP C 1 93 ? 15.62113 52.44136 -2.32362 1.000 27.42030 73 ASP C CA 1
ATOM 3982 C C . ASP C 1 93 ? 17.00843 53.00245 -2.55915 1.000 32.52752 73 ASP C C 1
ATOM 3983 O O . ASP C 1 93 ? 17.31617 53.50258 -3.64758 1.000 34.82506 73 ASP C O 1
ATOM 3988 N N . ILE C 1 94 ? 17.83574 52.92600 -1.51755 1.000 29.68910 74 ILE C N 1
ATOM 3989 C CA . ILE C 1 94 ? 19.22483 53.33722 -1.63198 1.000 32.72811 74 ILE C CA 1
ATOM 3990 C C . ILE C 1 94 ? 19.95585 52.35277 -2.53524 1.000 30.77430 74 ILE C C 1
ATOM 3991 O O . ILE C 1 94 ? 19.83576 51.12947 -2.37557 1.000 30.95550 74 ILE C O 1
ATOM 3996 N N . LYS C 1 95 ? 20.69261 52.87906 -3.50990 1.000 33.49268 75 LYS C N 1
ATOM 3997 C CA . LYS C 1 95 ? 21.47962 52.03529 -4.39230 1.000 34.69695 75 LYS C CA 1
ATOM 3998 C C . LYS C 1 95 ? 22.76753 51.62401 -3.69866 1.000 28.15260 75 LYS C C 1
ATOM 3999 O O . LYS C 1 95 ? 23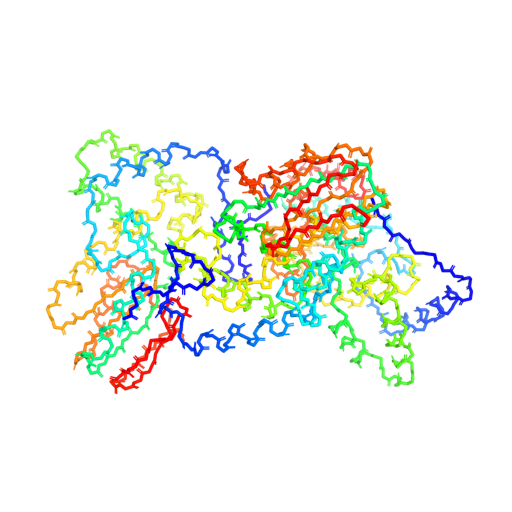.49492 52.48022 -3.18855 1.000 32.88939 75 LYS C O 1
ATOM 4005 N N . ASP C 1 96 ? 23.06620 50.32692 -3.72874 1.000 29.97973 76 ASP C N 1
ATOM 4006 C CA . ASP C 1 96 ? 24.28862 49.76848 -3.14665 1.000 31.79001 76 ASP C CA 1
ATOM 4007 C C . ASP C 1 96 ? 24.52747 50.35632 -1.75548 1.000 28.50583 76 ASP C C 1
ATOM 4008 O O . ASP C 1 96 ? 25.53564 51.01331 -1.49391 1.000 29.71712 76 ASP C O 1
ATOM 4013 N N . PHE C 1 97 ? 23.53936 50.15932 -0.88291 1.000 28.88986 77 PHE C N 1
ATOM 4014 C CA . PHE C 1 97 ? 23.54809 50.77834 0.43992 1.000 29.01808 77 PHE C CA 1
ATOM 4015 C C . PHE C 1 97 ? 24.79129 50.42328 1.24978 1.000 27.38901 77 PHE C C 1
ATOM 4016 O O . PHE C 1 97 ? 25.58377 51.30095 1.60133 1.000 25.49289 77 PHE C O 1
ATOM 4024 N N . PHE C 1 98 ? 24.93864 49.14840 1.59615 1.000 23.71437 78 PHE C N 1
ATOM 4025 C CA . PHE C 1 98 ? 26.06586 48.74529 2.43593 1.000 29.23978 78 PHE C CA 1
ATOM 4026 C C . PHE C 1 98 ? 27.40484 49.08478 1.79582 1.000 30.46196 78 PHE C C 1
ATOM 4027 O O . PHE C 1 98 ? 28.27018 49.64295 2.49439 1.000 28.58392 78 PHE C O 1
ATOM 4035 N N . PRO C 1 99 ? 27.64252 48.82145 0.50255 1.000 30.35008 79 PRO C N 1
ATOM 4036 C CA . PRO C 1 99 ? 28.92885 49.22916 -0.09324 1.000 28.26448 79 PRO C CA 1
ATOM 4037 C C . PRO C 1 99 ? 29.16980 50.73324 -0.10692 1.000 32.21108 79 PRO C C 1
ATOM 4038 O O . PRO C 1 99 ? 30.32386 51.14708 -0.27953 1.000 31.98008 79 PRO C O 1
ATOM 4042 N N . SER C 1 100 ? 28.13813 51.56771 0.06294 1.000 30.19975 80 SER C N 1
ATOM 4043 C CA . SER C 1 100 ? 28.31136 53.01513 -0.00776 1.000 31.51971 80 SER C CA 1
ATOM 4044 C C . SER C 1 100 ? 28.47469 53.69209 1.34808 1.000 30.24716 80 SER C C 1
ATOM 4045 O O . SER C 1 100 ? 28.71204 54.90080 1.38357 1.000 32.93998 80 SER C O 1
ATOM 4048 N N . ILE C 1 101 ? 28.36575 52.95953 2.45228 1.000 30.07594 81 ILE C N 1
ATOM 4049 C CA . ILE C 1 101 ? 28.56893 53.57387 3.76306 1.000 26.64238 81 ILE C CA 1
ATOM 4050 C C . ILE C 1 101 ? 29.99178 54.10176 3.86688 1.000 32.99884 81 ILE C C 1
ATOM 4051 O O . ILE C 1 101 ? 30.96852 53.36919 3.64779 1.000 30.91478 81 ILE C O 1
ATOM 4056 N N . ASN C 1 102 ? 30.11494 55.39185 4.18442 1.000 32.06448 82 ASN C N 1
ATOM 4057 C CA . ASN C 1 102 ? 31.41606 56.02229 4.38352 1.000 36.28142 82 ASN C CA 1
ATOM 4058 C C . ASN C 1 102 ? 31.92646 55.71378 5.79023 1.000 37.57221 82 ASN C C 1
ATOM 4059 O O . ASN C 1 102 ? 31.29816 56.09280 6.78571 1.000 36.22235 82 ASN C O 1
ATOM 4064 N N . ILE C 1 103 ? 33.07691 55.03499 5.87342 1.000 38.83867 83 ILE C N 1
ATOM 4065 C CA . ILE C 1 103 ? 33.58684 54.58951 7.16669 1.000 34.96658 83 ILE C CA 1
ATOM 4066 C C . ILE C 1 103 ? 33.99075 55.76977 8.03827 1.000 41.78118 83 ILE C C 1
ATOM 4067 O O . ILE C 1 103 ? 33.83220 55.71979 9.26565 1.000 42.35209 83 ILE C O 1
ATOM 4072 N N . GLU C 1 104 ? 34.52864 56.83555 7.43571 1.000 39.22869 84 GLU C N 1
ATOM 4073 C CA . GLU C 1 104 ? 34.90522 58.00784 8.21841 1.000 43.03729 84 GLU C CA 1
ATOM 4074 C C . GLU C 1 104 ? 33.68739 58.62544 8.88955 1.000 47.45692 84 GLU C C 1
ATOM 4075 O O . GLU C 1 104 ? 33.72102 58.96136 10.08010 1.000 51.17251 84 GLU C O 1
ATOM 4081 N N . LYS C 1 105 ? 32.60191 58.78562 8.13579 1.000 44.09067 85 LYS C N 1
ATOM 4082 C CA . LYS C 1 105 ? 31.37678 59.31971 8.71776 1.000 45.26336 85 LYS C CA 1
ATOM 4083 C C . LYS C 1 105 ? 30.79298 58.36348 9.74998 1.000 45.46409 85 LYS C C 1
ATOM 4084 O O . LYS C 1 105 ? 30.31753 58.79937 10.80443 1.000 46.44857 85 LYS C O 1
ATOM 4090 N N . LEU C 1 106 ? 30.81860 57.05881 9.46657 1.000 42.79567 86 LEU C N 1
ATOM 4091 C CA . LEU C 1 106 ? 30.30313 56.08594 10.42465 1.000 41.33224 86 LEU C CA 1
ATOM 4092 C C . LEU C 1 106 ? 31.06841 56.14729 11.74131 1.000 45.52841 86 LEU C C 1
ATOM 4093 O O . LEU C 1 106 ? 30.46389 56.13201 12.82290 1.000 48.27871 86 LEU C O 1
ATOM 4098 N N . LEU C 1 107 ? 32.40360 56.21366 11.67483 1.000 46.59634 87 LEU C N 1
ATOM 4099 C CA . LEU C 1 107 ? 33.19199 56.20097 12.90121 1.000 46.85830 87 LEU C CA 1
ATOM 4100 C C . LEU C 1 107 ? 32.96679 57.45744 13.73192 1.000 57.43649 87 LEU C C 1
ATOM 4101 O O . LEU C 1 107 ? 33.00229 57.39179 14.96438 1.000 59.29030 87 LEU C O 1
ATOM 4106 N N . ASN C 1 108 ? 32.72047 58.59852 13.08309 1.000 56.17729 88 ASN C N 1
ATOM 4107 C CA . ASN C 1 108 ? 32.37836 59.81832 13.81524 1.000 59.28710 88 ASN C CA 1
ATOM 4108 C C . ASN C 1 108 ? 31.04321 59.67259 14.53464 1.000 61.43332 88 ASN C C 1
ATOM 4109 O O . ASN C 1 108 ? 30.94876 59.90629 15.74648 1.000 68.30011 88 ASN C O 1
ATOM 4114 N N . LEU C 1 109 ? 29.99321 59.30394 13.79212 1.000 53.01490 89 LEU C N 1
ATOM 4115 C CA . LEU C 1 109 ? 28.68077 59.06820 14.38685 1.000 58.43147 89 LEU C CA 1
ATOM 4116 C C . LEU C 1 109 ? 28.76072 58.09184 15.55022 1.000 61.98062 89 LEU C C 1
ATOM 4117 O O . LEU C 1 109 ? 27.95642 58.16832 16.48646 1.000 67.07332 89 LEU C O 1
ATOM 4122 N N . LEU C 1 110 ? 29.72496 57.17223 15.51197 1.000 58.30474 90 LEU C N 1
ATOM 4123 C CA . LEU C 1 110 ? 29.92504 56.25111 16.61853 1.000 58.37746 90 LEU C CA 1
ATOM 4124 C C . LEU C 1 110 ? 30.72893 56.89790 17.73760 1.000 71.58094 90 LEU C C 1
ATOM 4125 O O . LEU C 1 110 ? 30.57647 56.51487 18.90298 1.000 73.59775 90 LEU C O 1
ATOM 4130 N N . ARG C 1 111 ? 31.58750 57.86727 17.40033 1.000 88.17845 91 ARG C N 1
ATOM 4131 C CA . ARG C 1 111 ? 32.30555 58.62758 18.41971 1.000 90.21807 91 ARG C CA 1
ATOM 4132 C C . ARG C 1 111 ? 31.33129 59.36165 19.32997 1.000 93.70469 91 ARG C C 1
ATOM 4133 O O . ARG C 1 111 ? 31.36002 59.20415 20.55551 1.000 96.92612 91 ARG C O 1
ATOM 4141 N N . LYS C 1 112 ? 30.44796 60.16694 18.73432 1.000 82.43246 92 LYS C N 1
ATOM 4142 C CA . LYS C 1 112 ? 29.52196 61.00620 19.48506 1.000 83.44016 92 LYS C CA 1
ATOM 4143 C C . LYS C 1 112 ? 28.63832 60.22062 20.44670 1.000 83.47411 92 LYS C C 1
ATOM 4144 O O . LYS C 1 112 ? 28.01670 60.83316 21.32296 1.000 85.04185 92 LYS C O 1
ATOM 4150 N N . ARG C 1 113 ? 28.57800 58.89066 20.32603 1.000 77.90362 93 ARG C N 1
ATOM 4151 C CA . ARG C 1 113 ? 27.57453 58.10721 21.03040 1.000 74.44640 93 ARG C CA 1
ATOM 4152 C C . ARG C 1 113 ? 28.12300 57.02665 21.95116 1.000 73.90940 93 ARG C C 1
ATOM 4153 O O . ARG C 1 113 ? 27.41481 56.62085 22.87780 1.000 74.62849 93 ARG C O 1
ATOM 4161 N N . VAL C 1 114 ? 29.33460 56.53995 21.73120 1.000 70.35739 94 VAL C N 1
ATOM 4162 C CA . VAL C 1 114 ? 29.88041 55.44618 22.52358 1.000 71.93364 94 VAL C CA 1
ATOM 4163 C C . VAL C 1 114 ? 30.89517 56.03215 23.49637 1.000 83.10555 94 VAL C C 1
ATOM 4164 O O . VAL C 1 114 ? 31.95636 56.51722 23.08639 1.000 82.41744 94 VAL C O 1
ATOM 4168 N N . ASN C 1 115 ? 30.56507 55.98765 24.79077 1.000 95.21678 95 ASN C N 1
ATOM 4169 C CA . ASN C 1 115 ? 31.45017 56.53223 25.81485 1.000 91.01099 95 ASN C CA 1
ATOM 4170 C C . ASN C 1 115 ? 32.63263 55.60578 26.07334 1.000 94.55524 95 ASN C C 1
ATOM 4171 O O . ASN C 1 115 ? 33.79106 56.03008 25.99679 1.000 99.11029 95 ASN C O 1
ATOM 4176 N N . ASP C 1 116 ? 32.35481 54.33814 26.39751 1.000 88.48550 96 ASP C N 1
ATOM 4177 C CA . ASP C 1 116 ? 33.40594 53.37159 26.70099 1.000 88.28766 96 ASP C CA 1
ATOM 4178 C C . ASP C 1 116 ? 34.41941 53.34142 25.56375 1.000 90.83720 96 ASP C C 1
ATOM 4179 O O . ASP C 1 116 ? 34.20697 52.66938 24.54680 1.000 83.63027 96 ASP C O 1
ATOM 4184 N N . VAL C 1 117 ? 35.51462 54.09025 25.72288 1.000 95.65191 97 VAL C N 1
ATOM 4185 C CA . VAL C 1 117 ? 36.47599 54.24229 24.63364 1.000 96.61492 97 VAL C CA 1
ATOM 4186 C C . VAL C 1 117 ? 37.10058 52.89585 24.28522 1.000 91.41999 97 VAL C C 1
ATOM 4187 O O . VAL C 1 117 ? 37.38585 52.61234 23.11463 1.000 87.01509 97 VAL C O 1
ATOM 4191 N N . LYS C 1 118 ? 37.30827 52.04184 25.29291 1.000 84.98002 98 LYS C N 1
ATOM 4192 C CA . LYS C 1 118 ? 37.68248 50.65153 25.04778 1.000 77.82362 98 LYS C CA 1
ATOM 4193 C C . LYS C 1 118 ? 36.72095 49.98353 24.07007 1.000 74.95082 98 LYS C C 1
ATOM 4194 O O . LYS C 1 118 ? 37.12990 49.48045 23.01562 1.000 71.19778 98 LYS C O 1
ATOM 4200 N N . PHE C 1 119 ? 35.42910 49.96908 24.41432 1.000 76.05721 99 PHE C N 1
ATOM 4201 C CA . PHE C 1 119 ? 34.43132 49.35865 23.53926 1.000 72.03896 99 PHE C CA 1
ATOM 4202 C C . PHE C 1 119 ? 34.42861 50.01494 22.16295 1.000 67.99332 99 PHE C C 1
ATOM 4203 O O . PHE C 1 119 ? 34.34117 49.32281 21.14086 1.000 63.88544 99 PHE C O 1
ATOM 4211 N N . PHE C 1 120 ? 34.53395 51.34786 22.11448 1.000 67.06638 100 PHE C N 1
ATOM 4212 C CA . PHE C 1 120 ? 34.66734 52.03134 20.83066 1.000 66.73098 100 PHE C CA 1
ATOM 4213 C C . PHE C 1 120 ? 35.85693 51.49734 20.04311 1.000 65.37138 100 PHE C C 1
ATOM 4214 O O . PHE C 1 120 ? 35.72812 51.13878 18.86538 1.000 61.77762 100 PHE C O 1
ATOM 4222 N N . LYS C 1 121 ? 37.03256 51.45129 20.67926 1.000 66.25975 101 LYS C N 1
ATOM 4223 C CA . LYS C 1 121 ? 38.24137 51.02209 19.98222 1.000 64.37662 101 LYS C CA 1
ATOM 4224 C C . LYS C 1 121 ? 38.10273 49.61126 19.42734 1.000 62.49506 101 LYS C C 1
ATOM 4225 O O . LYS C 1 121 ? 38.54655 49.33558 18.30570 1.000 60.16358 101 LYS C O 1
ATOM 4231 N N . GLU C 1 122 ? 37.49769 48.69608 20.18779 1.000 58.79433 102 GLU C N 1
ATOM 4232 C CA . GLU C 1 122 ? 37.32181 47.35500 19.63844 1.000 65.40735 102 GLU C CA 1
ATOM 4233 C C . GLU C 1 122 ? 36.31082 47.36385 18.49717 1.000 60.80502 102 GLU C C 1
ATOM 4234 O O . GLU C 1 122 ? 36.51597 46.70261 17.46945 1.000 59.52374 102 GLU C O 1
ATOM 4240 N N . LEU C 1 123 ? 35.21035 48.10287 18.66482 1.000 55.95898 103 LEU C N 1
ATOM 4241 C CA . LEU C 1 123 ? 34.27512 48.31507 17.56465 1.000 53.80548 103 LEU C CA 1
ATOM 4242 C C . LEU C 1 123 ? 34.99394 48.84272 16.33374 1.000 52.30567 103 LEU C C 1
ATOM 4243 O O . LEU C 1 123 ? 34.82387 48.32227 15.22554 1.000 50.06971 103 LEU C O 1
ATOM 4248 N N . GLU C 1 124 ? 35.80290 49.88813 16.51744 1.000 52.59709 104 GLU C N 1
ATOM 4249 C CA . GLU C 1 124 ? 36.51723 50.48758 15.39688 1.000 53.13972 104 GLU C CA 1
ATOM 4250 C C . GLU C 1 124 ? 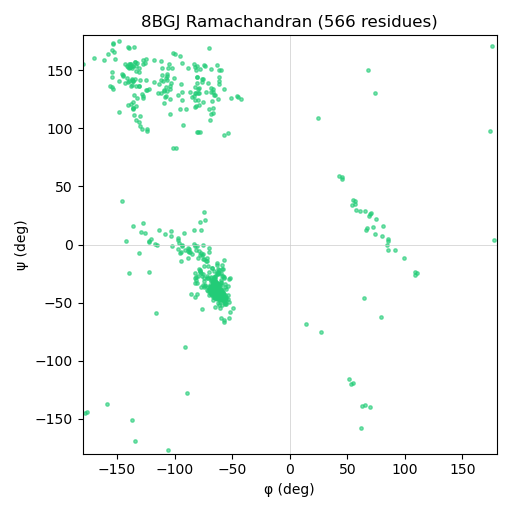37.40167 49.46598 14.68974 1.000 52.12291 104 GLU C C 1
ATOM 4251 O O . GLU C 1 124 ? 37.41841 49.40116 13.45640 1.000 46.45055 104 GLU C O 1
ATOM 4257 N N . LYS C 1 125 ? 38.13255 48.64675 15.45195 1.000 49.59554 105 LYS C N 1
ATOM 4258 C CA . LYS C 1 125 ? 39.05580 47.71282 14.81638 1.000 52.64634 105 LYS C CA 1
ATOM 4259 C C . LYS C 1 125 ? 38.30873 46.66462 14.00029 1.000 49.64417 105 LYS C C 1
ATOM 4260 O O . LYS C 1 125 ? 38.78241 46.26172 12.92824 1.000 45.04369 105 LYS C O 1
ATOM 4266 N N . LEU C 1 126 ? 37.11871 46.25433 14.44423 1.000 50.46222 106 LEU C N 1
ATOM 4267 C CA . LEU C 1 126 ? 36.35225 45.31979 13.63469 1.000 50.00106 106 LEU C CA 1
ATOM 4268 C C . LEU C 1 126 ? 35.72310 45.99316 12.42369 1.000 43.20810 106 LEU C C 1
ATOM 4269 O O . LEU C 1 126 ? 35.57308 45.34709 11.38210 1.000 41.07593 106 LEU C O 1
ATOM 4274 N N . ILE C 1 127 ? 35.35824 47.27286 12.52898 1.000 42.89703 107 ILE C N 1
ATOM 4275 C CA . ILE C 1 127 ? 34.82293 47.97693 11.36504 1.000 42.35930 107 ILE C CA 1
ATOM 4276 C C . ILE C 1 127 ? 35.89224 48.11570 10.28539 1.000 39.94310 107 ILE C C 1
ATOM 4277 O O . ILE C 1 127 ? 35.60441 47.98168 9.08758 1.000 36.19938 107 ILE C O 1
ATOM 4282 N N . ILE C 1 128 ? 37.13880 48.37848 10.68971 1.000 37.74194 108 ILE C N 1
ATOM 4283 C CA . ILE C 1 128 ? 38.23745 48.48030 9.73302 1.000 41.24038 108 ILE C CA 1
ATOM 4284 C C . ILE C 1 128 ? 38.48410 47.14353 9.04443 1.000 41.32968 108 ILE C C 1
ATOM 4285 O O . ILE C 1 128 ? 38.72442 47.09677 7.83156 1.000 40.00400 108 ILE C O 1
ATOM 4290 N N . GLU C 1 129 ? 38.44448 46.04137 9.80492 1.000 39.78174 109 GLU C N 1
ATOM 4291 C CA . GLU C 1 129 ? 38.56636 44.70961 9.21285 1.000 38.95220 109 GLU C CA 1
ATOM 4292 C C . GLU C 1 129 ? 37.40959 44.42103 8.25816 1.000 39.34998 109 GLU C C 1
ATOM 4293 O O . GLU C 1 129 ? 37.61184 43.91415 7.14633 1.000 39.38851 109 GLU C O 1
ATOM 4299 N N . ASP C 1 130 ? 36.18368 44.71548 8.69292 1.000 37.24787 110 ASP C N 1
ATOM 4300 C CA . ASP C 1 130 ? 35.00919 44.51334 7.84995 1.000 37.44685 110 ASP C CA 1
ATOM 4301 C C . ASP C 1 130 ? 35.12559 45.29096 6.54430 1.000 35.40537 110 ASP C C 1
ATOM 4302 O O . ASP C 1 130 ? 34.75084 44.79384 5.47454 1.000 33.33078 110 ASP C O 1
ATOM 4307 N N . ASN C 1 131 ? 35.63229 46.52049 6.61942 1.000 32.83548 111 ASN C N 1
ATOM 4308 C CA . ASN C 1 131 ? 35.75665 47.35999 5.43226 1.000 32.55392 111 ASN C CA 1
ATOM 4309 C C . ASN C 1 131 ? 36.82742 46.81226 4.49670 1.000 32.61423 111 ASN C C 1
ATOM 4310 O O . ASN C 1 131 ? 36.67000 46.84720 3.27033 1.000 28.95424 111 ASN C O 1
ATOM 4315 N N . LYS C 1 132 ? 37.90758 46.26570 5.06077 1.000 35.03391 112 LYS C N 1
ATOM 4316 C CA . LYS C 1 132 ? 38.92148 45.61550 4.23389 1.000 31.76845 112 LYS C CA 1
ATOM 4317 C C . LYS C 1 132 ? 38.34623 44.41256 3.49421 1.000 33.54549 112 LYS C C 1
ATOM 4318 O O . LYS C 1 132 ? 38.59559 44.23516 2.29465 1.000 31.14375 112 LYS C O 1
ATOM 4324 N N . ILE C 1 133 ? 37.58232 43.56704 4.18748 1.000 31.91391 113 ILE C N 1
ATOM 4325 C CA . ILE C 1 133 ? 36.95728 42.42080 3.52528 1.000 31.27470 113 ILE C CA 1
ATOM 4326 C C . ILE C 1 133 ? 36.03906 42.88775 2.40142 1.000 32.33110 113 ILE C C 1
ATOM 4327 O O . ILE C 1 133 ? 35.88425 42.20347 1.38212 1.000 31.42786 113 ILE C O 1
ATOM 4332 N N . ALA C 1 134 ? 35.44578 44.06034 2.55237 1.000 29.21982 114 ALA C N 1
ATOM 4333 C CA . ALA C 1 134 ? 34.60846 44.65850 1.52450 1.000 32.72450 114 ALA C CA 1
ATOM 4334 C C . ALA C 1 134 ? 35.40889 45.39312 0.46778 1.000 30.15676 114 ALA C C 1
ATOM 4335 O O . ALA C 1 134 ? 34.81015 46.13618 -0.31868 1.000 33.56052 114 ALA C O 1
ATOM 4337 N N . ASP C 1 135 ? 36.72969 45.20602 0.42800 1.000 28.93559 115 ASP C N 1
ATOM 4338 C CA . ASP C 1 135 ? 37.58114 45.90254 -0.53661 1.000 30.12596 115 ASP C CA 1
ATOM 4339 C C . ASP C 1 135 ? 37.40751 47.41245 -0.41029 1.000 34.12447 115 ASP C C 1
ATOM 4340 O O . ASP C 1 135 ? 37.41394 48.15038 -1.40337 1.000 31.29972 115 ASP C O 1
ATOM 4345 N N . PHE C 1 136 ? 37.24909 47.86170 0.83371 1.000 30.87298 116 PHE C N 1
ATOM 4346 C CA . PHE C 1 136 ? 37.09683 49.25904 1.23163 1.000 33.38402 116 PHE C CA 1
ATOM 4347 C C . PHE C 1 136 ? 35.81146 49.87574 0.72300 1.000 33.21493 116 PHE C C 1
ATOM 4348 O O . PHE C 1 136 ? 35.63634 51.09394 0.81956 1.000 36.15224 116 PHE C O 1
ATOM 4356 N N . LYS C 1 137 ? 34.88196 49.06704 0.22562 1.000 31.10350 117 LYS C N 1
ATOM 4357 C CA . LYS C 1 137 ? 33.58657 49.57465 -0.21094 1.000 31.47753 117 LYS C CA 1
ATOM 4358 C C . LYS C 1 137 ? 32.58555 49.32373 0.91463 1.000 29.59249 117 LYS C C 1
ATOM 4359 O O . LYS C 1 137 ? 31.87302 48.32626 0.94581 1.000 28.63271 117 LYS C O 1
ATOM 4365 N N . GLY C 1 138 ? 32.57228 50.24140 1.87786 1.000 29.77966 118 GLY C N 1
ATOM 4366 C CA . GLY C 1 138 ? 31.50531 50.23538 2.86356 1.000 29.03644 118 GLY C CA 1
ATOM 4367 C C . GLY C 1 138 ? 31.60585 49.05101 3.80162 1.000 31.28040 118 GLY C C 1
ATOM 4368 O O . GLY C 1 138 ? 32.69153 48.65368 4.23922 1.000 28.20109 118 GLY C O 1
ATOM 4369 N N . LEU C 1 139 ? 30.47390 48.48125 4.10102 1.000 31.58027 119 LEU C N 1
ATOM 4370 C CA . LEU C 1 139 ? 30.36555 47.40666 5.06376 1.000 33.24605 119 LEU C CA 1
ATOM 4371 C C . LEU C 1 139 ? 29.98335 46.11306 4.36331 1.000 31.92940 119 LEU C C 1
ATOM 4372 O O . LEU C 1 139 ? 29.16181 46.13187 3.44165 1.000 32.27470 119 LEU C O 1
ATOM 4377 N N . PRO C 1 140 ? 30.54099 44.98329 4.78462 1.000 38.85218 120 PRO C N 1
ATOM 4378 C CA . PRO C 1 140 ? 30.21499 43.71104 4.13761 1.000 41.29197 120 PRO C CA 1
ATOM 4379 C C . PRO C 1 140 ? 28.89689 43.14555 4.64333 1.000 45.43839 120 PRO C C 1
ATOM 4380 O O . PRO C 1 140 ? 28.54450 43.27450 5.81640 1.000 42.51636 120 PRO C O 1
ATOM 4384 N N . LEU C 1 141 ? 28.16399 42.50669 3.72777 1.000 52.49359 121 LEU C N 1
ATOM 4385 C CA . LEU C 1 141 ? 26.83932 41.97953 4.05585 1.000 55.59200 121 LEU C CA 1
ATOM 4386 C C . LEU C 1 141 ? 26.88141 40.84915 5.07657 1.000 52.35387 121 LEU C C 1
ATOM 4387 O O . LEU C 1 141 ? 25.95882 40.72951 5.88915 1.000 54.81494 121 LEU C O 1
ATOM 4392 N N . GLY C 1 142 ? 27.91880 40.01851 5.06025 1.000 58.04207 122 GLY C N 1
ATOM 4393 C CA . GLY C 1 142 ? 27.95329 38.89492 5.97594 1.000 62.13169 122 GLY C CA 1
ATOM 4394 C C . GLY C 1 142 ? 28.30917 39.22289 7.41359 1.000 61.39175 122 GLY C C 1
ATOM 4395 O O . GLY C 1 142 ? 28.22941 38.33638 8.27079 1.000 62.03703 122 GLY C O 1
ATOM 4396 N N . SER C 1 143 ? 28.69682 40.46587 7.70575 1.000 56.74489 123 SER C N 1
ATOM 4397 C CA . SER C 1 143 ? 29.16979 40.75184 9.05220 1.000 54.64661 123 SER C CA 1
ATOM 4398 C C . SER C 1 143 ? 27.99066 40.95874 10.00070 1.000 52.10391 123 SER C C 1
ATOM 4399 O O . SER C 1 143 ? 26.96108 41.51507 9.60476 1.000 51.26348 123 SER C O 1
ATOM 4402 N N . PRO C 1 144 ? 28.11923 40.51112 11.25187 1.000 53.63242 124 PRO C N 1
ATOM 4403 C CA . PRO C 1 144 ? 27.04726 40.74456 12.22833 1.000 53.14022 124 PRO C CA 1
ATOM 4404 C C . PRO C 1 144 ? 26.87128 42.20613 12.58040 1.000 49.98856 124 PRO C C 1
ATOM 4405 O O . PRO C 1 144 ? 25.74562 42.63222 12.87333 1.000 48.40221 124 PRO C O 1
ATOM 4409 N N . LEU C 1 145 ? 27.95679 42.98302 12.57099 1.000 47.35454 125 LEU C N 1
ATOM 4410 C CA . LEU C 1 145 ? 27.88840 44.38873 12.93197 1.000 45.03865 125 LEU C CA 1
ATOM 4411 C C . LEU C 1 145 ? 27.28045 45.25002 11.83694 1.000 41.01354 125 LEU C C 1
ATOM 4412 O O . LEU C 1 145 ? 26.73687 46.31050 12.13782 1.000 38.55920 125 LEU C O 1
ATOM 4417 N N . SER C 1 146 ? 27.36608 44.82440 10.57895 1.000 40.57827 126 SER C N 1
ATOM 4418 C CA . SER C 1 146 ? 26.92194 45.67983 9.47918 1.000 37.50829 126 SER C CA 1
ATOM 4419 C C . SER C 1 146 ? 25.47718 46.14242 9.60868 1.000 36.97039 126 SER C C 1
ATOM 4420 O O . SER C 1 146 ? 25.21457 47.33559 9.37334 1.000 34.34405 126 SER C O 1
ATOM 4423 N N . PRO C 1 147 ? 24.50431 45.28739 9.94917 1.000 36.37046 127 PRO C N 1
ATOM 4424 C CA . PRO C 1 147 ? 23.11203 45.77281 10.00677 1.000 36.93226 127 PRO C CA 1
ATOM 4425 C C . PRO C 1 147 ? 22.87667 46.88494 11.02208 1.000 34.27451 127 PRO C C 1
ATOM 4426 O O . PRO C 1 147 ? 22.31674 47.92700 10.65669 1.000 30.64195 127 PRO C O 1
ATOM 4430 N N . ILE C 1 148 ? 23.27806 46.70845 12.28445 1.000 35.11064 128 ILE C N 1
ATOM 4431 C CA . ILE C 1 148 ? 23.07049 47.79441 13.24090 1.000 32.47434 128 ILE C CA 1
ATOM 4432 C C . ILE C 1 148 ? 23.86903 49.02637 12.81979 1.000 30.53838 128 ILE C C 1
ATOM 4433 O O . ILE C 1 148 ? 23.40439 50.16194 12.96214 1.000 28.41562 128 ILE C O 1
ATOM 4438 N N . LEU C 1 149 ? 25.06519 48.82668 12.25674 1.000 30.99171 129 LEU C N 1
ATOM 4439 C CA . LEU C 1 149 ? 25.86247 49.98002 11.85014 1.000 30.01490 129 LEU C CA 1
ATOM 4440 C C . LEU C 1 149 ? 25.17666 50.75627 10.73790 1.000 27.80491 129 LEU C C 1
ATOM 4441 O O . LEU C 1 149 ? 25.31566 51.98198 10.65490 1.000 28.86696 129 LEU C O 1
ATOM 4446 N N . SER C 1 150 ? 24.42333 50.06813 9.87940 1.000 25.52871 130 SER C N 1
ATOM 4447 C CA . SER C 1 150 ? 23.64713 50.78137 8.87223 1.000 27.67915 130 SER C CA 1
ATOM 4448 C C . SER C 1 150 ? 22.55667 51.63562 9.51062 1.000 25.88260 130 SER C C 1
ATOM 4449 O O . SER C 1 150 ? 22.21662 52.69712 8.97764 1.000 25.53588 130 SER C O 1
ATOM 4452 N N . ASN C 1 151 ? 21.98960 51.19107 10.63962 1.000 26.10817 131 ASN C N 1
ATOM 4453 C CA . ASN C 1 151 ? 21.01601 52.01809 11.35644 1.000 24.51670 131 ASN C CA 1
ATOM 4454 C C . ASN C 1 151 ? 21.70148 53.18024 12.06849 1.000 27.38075 131 ASN C C 1
ATOM 4455 O O . ASN C 1 151 ? 21.13899 54.28015 12.17387 1.000 26.35877 131 ASN C O 1
ATOM 4460 N N . VAL C 1 152 ? 22.90716 52.94948 12.59096 1.000 25.18993 132 VAL C N 1
ATOM 4461 C CA . VAL C 1 152 ? 23.68735 54.05191 13.14160 1.000 29.07199 132 VAL C CA 1
ATOM 4462 C C . VAL C 1 152 ? 23.93809 55.08847 12.05827 1.000 28.53192 132 VAL C C 1
ATOM 4463 O O . VAL C 1 152 ? 23.77909 56.29562 12.27748 1.000 28.31230 132 VAL C O 1
ATOM 4467 N N . TYR C 1 153 ? 24.28869 54.62083 10.85957 1.000 26.15950 133 TYR C N 1
ATOM 4468 C CA . TYR C 1 153 ? 24.65393 55.51215 9.76283 1.000 27.17656 133 TYR C CA 1
ATOM 4469 C C . TYR C 1 153 ? 23.49105 56.41093 9.34784 1.000 27.46914 133 TYR C C 1
ATOM 4470 O O . TYR C 1 153 ? 23.69418 57.59229 9.04645 1.000 29.68354 133 TYR C O 1
ATOM 4479 N N . LEU C 1 154 ? 22.26701 55.87927 9.33398 1.000 23.13971 134 LEU C N 1
ATOM 4480 C CA . LEU C 1 154 ? 21.09657 56.63852 8.89377 1.000 23.80095 134 LEU C CA 1
ATOM 4481 C C . LEU C 1 154 ? 20.29658 57.27504 10.02623 1.000 25.42171 134 LEU C C 1
ATOM 4482 O O . LEU C 1 154 ? 19.28513 57.91881 9.75028 1.000 23.33434 134 LEU C O 1
ATOM 4487 N N . GLU C 1 155 ? 20.71920 57.13249 11.27793 1.000 24.51687 135 GLU C N 1
ATOM 4488 C CA . GLU C 1 155 ? 19.88951 57.57320 12.40157 1.000 25.70358 135 GLU C CA 1
ATOM 4489 C C . GLU C 1 155 ? 19.49621 59.04819 12.28705 1.000 28.65410 135 GLU C C 1
ATOM 4490 O O . GLU C 1 155 ? 18.33920 59.41282 12.52956 1.000 26.48635 135 GLU C O 1
ATOM 4496 N N . GLU C 1 156 ? 20.45500 59.92203 11.95381 1.000 29.39174 136 GLU C N 1
ATOM 4497 C CA . GLU C 1 156 ? 20.13683 61.34420 11.81110 1.000 30.35647 136 GLU C CA 1
ATOM 4498 C C . GLU C 1 156 ? 19.17808 61.57910 10.64977 1.000 26.00572 136 GLU C C 1
ATOM 4499 O O . GLU C 1 156 ? 18.23186 62.37011 10.76480 1.000 25.48282 136 GLU C O 1
ATOM 4505 N N . PHE C 1 157 ? 19.42194 60.90460 9.52455 1.000 24.64352 137 PHE C N 1
ATOM 4506 C CA . PHE C 1 157 ? 18.53011 60.96718 8.37067 1.000 23.41441 137 PHE C CA 1
ATOM 4507 C C . PHE C 1 157 ? 17.14313 60.46237 8.73224 1.000 23.55419 137 PHE C C 1
ATOM 4508 O O . PHE C 1 157 ? 16.13317 61.10778 8.42541 1.000 23.07417 137 PHE C O 1
ATOM 4516 N N . ASP C 1 158 ? 17.07438 59.30700 9.39775 1.000 23.11813 138 ASP C N 1
ATOM 4517 C CA . ASP C 1 158 ? 15.77231 58.75348 9.75529 1.000 22.46621 138 ASP C CA 1
ATOM 4518 C C . ASP C 1 158 ? 15.02004 59.71025 10.66427 1.000 24.88439 138 ASP C C 1
ATOM 4519 O O . ASP C 1 158 ? 13.83201 59.98890 10.45468 1.000 25.26329 138 ASP C O 1
ATOM 4524 N N . ASN C 1 159 ? 15.70397 60.23731 11.68490 1.000 23.52195 139 ASN C N 1
ATOM 4525 C CA . ASN C 1 159 ? 15.03701 61.14247 12.61525 1.000 24.24876 139 ASN C CA 1
ATOM 4526 C C . ASN C 1 159 ? 14.56023 62.40513 11.91516 1.000 25.70179 139 ASN C C 1
ATOM 4527 O O . ASN C 1 159 ? 13.49927 62.94847 12.24009 1.000 25.13605 139 ASN C O 1
ATOM 4532 N N . TYR C 1 160 ? 15.34224 62.88543 10.95213 1.000 22.99317 140 TYR C N 1
ATOM 4533 C CA . TYR C 1 160 ? 14.97912 64.08925 10.21289 1.000 27.87964 140 TYR C CA 1
ATOM 4534 C C . TYR C 1 160 ? 13.61313 63.94276 9.55162 1.000 24.09141 140 TYR C C 1
ATOM 4535 O O . TYR C 1 160 ? 12.74655 64.82078 9.67657 1.000 26.56530 140 TYR C O 1
ATOM 4544 N N . PHE C 1 161 ? 13.38490 62.82268 8.86984 1.000 21.91017 141 PHE C N 1
ATOM 4545 C CA . PHE C 1 161 ? 12.09256 62.64057 8.22159 1.000 21.69537 141 PHE C CA 1
ATOM 4546 C C . PHE C 1 161 ? 11.03110 62.15476 9.19588 1.000 22.63735 141 PHE C C 1
ATOM 4547 O O . PHE C 1 161 ? 9.85650 62.49235 9.03900 1.000 23.17597 141 PHE C O 1
ATOM 4555 N N . TYR C 1 162 ? 11.43075 61.38923 10.21400 1.000 18.97591 142 TYR C N 1
ATOM 4556 C CA . TYR C 1 162 ? 10.46590 60.88871 11.19383 1.000 20.99603 142 TYR C CA 1
ATOM 4557 C C . TYR C 1 162 ? 9.82160 62.02787 11.97173 1.000 22.90762 142 TYR C C 1
ATOM 4558 O O . TYR C 1 162 ? 8.60759 62.02191 12.21811 1.000 22.22260 142 TYR C O 1
ATOM 4567 N N . LYS C 1 163 ? 10.61718 63.01294 12.37529 1.000 22.53332 143 LYS C N 1
ATOM 4568 C CA . LYS C 1 163 ? 10.13861 64.05820 13.26350 1.000 25.55207 143 LYS C CA 1
ATOM 4569 C C . LYS C 1 163 ? 9.33971 65.12581 12.53327 1.000 27.52370 143 LYS C C 1
ATOM 4570 O O . LYS C 1 163 ? 8.70544 65.95664 13.18965 1.000 26.53027 143 LYS C O 1
ATOM 4576 N N . ASN C 1 164 ? 9.36968 65.11935 11.20089 1.000 25.63263 144 ASN C N 1
ATOM 4577 C CA . ASN C 1 164 ? 8.54685 66.02233 10.40296 1.000 25.08909 144 ASN C CA 1
ATOM 4578 C C . ASN C 1 164 ? 7.08358 65.64820 10.58664 1.000 25.28077 144 ASN C C 1
ATOM 4579 O O . ASN C 1 164 ? 6.65704 64.57115 10.16255 1.000 23.28982 144 ASN C O 1
ATOM 4584 N N . LYS C 1 165 ? 6.30678 66.53649 11.21168 1.000 25.73791 145 LYS C N 1
ATOM 4585 C CA . LYS C 1 165 ? 4.92190 66.20610 11.51180 1.000 27.00884 145 LYS C CA 1
ATOM 4586 C C . LYS C 1 165 ? 4.03047 66.18893 10.27661 1.000 27.44781 145 LYS C C 1
ATOM 4587 O O . LYS C 1 165 ? 2.90060 65.70930 10.36939 1.000 29.61891 145 LYS C O 1
ATOM 4593 N N . LYS C 1 166 ? 4.50277 66.68661 9.13499 1.000 26.72284 146 LYS C N 1
ATOM 4594 C CA . LYS C 1 166 ? 3.65736 66.83214 7.95118 1.000 28.85942 146 LYS C CA 1
ATOM 4595 C C . LYS C 1 166 ? 3.73689 65.64526 7.00580 1.000 26.16200 146 LYS C C 1
ATOM 4596 O O . LYS C 1 166 ? 3.04945 65.64248 5.97957 1.000 24.07533 146 LYS C O 1
ATOM 4602 N N . ILE C 1 167 ? 4.53512 64.63087 7.33387 1.000 21.45925 147 ILE C N 1
ATOM 4603 C CA . ILE C 1 167 ? 4.78353 63.50050 6.45703 1.000 20.13177 147 ILE C CA 1
ATOM 4604 C C . ILE C 1 167 ? 4.81650 62.23892 7.30208 1.000 24.41875 147 ILE C C 1
ATOM 4605 O O . ILE C 1 167 ? 4.83048 62.28540 8.53531 1.000 20.31756 147 ILE C O 1
ATOM 4610 N N . ARG C 1 168 ? 4.81996 61.10130 6.62005 1.000 19.40954 148 ARG C N 1
ATOM 4611 C CA . ARG C 1 168 ? 5.19256 59.85203 7.25238 1.000 18.31350 148 ARG C CA 1
ATOM 4612 C C . ARG C 1 168 ? 6.32182 59.22598 6.44830 1.000 19.02153 148 ARG C C 1
ATOM 4613 O O . ARG C 1 168 ? 6.53219 59.52471 5.26128 1.000 19.45583 148 ARG C O 1
ATOM 4621 N N . TYR C 1 169 ? 7.04756 58.33344 7.10357 1.000 18.02590 149 TYR C N 1
ATOM 4622 C CA . TYR C 1 169 ? 8.25621 57.77063 6.51918 1.000 16.56232 149 TYR C CA 1
ATOM 4623 C C . TYR C 1 169 ? 8.45741 56.41466 7.15542 1.000 19.51204 149 TYR C C 1
ATOM 4624 O O . TYR C 1 169 ? 8.28757 56.29351 8.36427 1.000 19.78447 149 TYR C O 1
ATOM 4633 N N . LEU C 1 170 ? 8.78855 55.40864 6.34398 1.000 17.03700 150 LEU C N 1
ATOM 4634 C CA . LEU C 1 170 ? 9.05963 54.06077 6.81687 1.000 17.77854 150 LEU C CA 1
ATOM 4635 C C . LEU C 1 170 ? 10.29577 53.54994 6.10785 1.000 19.26624 150 LEU C C 1
ATOM 4636 O O . LEU C 1 170 ? 10.44377 53.75707 4.89766 1.000 19.18489 150 LEU C O 1
ATOM 4641 N N . ARG C 1 171 ? 11.15282 52.83209 6.82867 1.000 18.29328 151 ARG C N 1
ATOM 4642 C CA . ARG C 1 171 ? 12.35674 52.29119 6.19600 1.000 18.45131 151 ARG C CA 1
ATOM 4643 C C . ARG C 1 171 ? 12.58534 50.87559 6.68137 1.000 20.13102 151 ARG C C 1
ATOM 4644 O O . ARG C 1 171 ? 12.44229 50.58770 7.87080 1.000 19.09704 151 ARG C O 1
ATOM 4652 N N . PHE C 1 172 ? 12.91839 49.98592 5.74769 1.000 19.43126 152 PHE C N 1
ATOM 4653 C CA . PHE C 1 172 ? 13.41864 48.66178 6.09163 1.000 22.28978 152 PHE C CA 1
ATOM 4654 C C . PHE C 1 172 ? 14.67691 48.46642 5.26619 1.000 23.55472 152 PHE C C 1
ATOM 4655 O O . PHE C 1 172 ? 14.59898 48.33300 4.03979 1.000 21.17207 152 PHE C O 1
ATOM 4663 N N . CYS C 1 173 ? 15.82996 48.46021 5.93930 1.000 22.55917 153 CYS C N 1
ATOM 4664 C CA . CYS C 1 173 ? 17.12592 48.36037 5.27890 1.000 25.41010 153 CYS C CA 1
ATOM 4665 C C . CYS C 1 173 ? 17.22845 49.44351 4.21856 1.000 24.14511 153 CYS C C 1
ATOM 4666 O O . CYS C 1 173 ? 17.12378 50.63379 4.53479 1.000 21.78130 153 CYS C O 1
ATOM 4669 N N . ASP C 1 174 ? 17.41532 49.06734 2.95562 1.000 22.71024 154 ASP C N 1
ATOM 4670 C CA . ASP C 1 174 ? 17.58727 50.09591 1.94941 1.000 26.02693 154 ASP C CA 1
ATOM 4671 C C . ASP C 1 174 ? 16.27274 50.57842 1.34298 1.000 23.55644 154 ASP C C 1
ATOM 4672 O O . ASP C 1 174 ? 16.29347 51.55126 0.57937 1.000 24.81740 154 ASP C O 1
ATOM 4677 N N . ASP C 1 175 ? 15.13777 49.96259 1.68817 1.000 21.38929 155 ASP C N 1
ATOM 4678 C CA . ASP C 1 175 ? 13.84445 50.30787 1.08742 1.000 23.01238 155 ASP C CA 1
ATOM 4679 C C . ASP C 1 175 ? 13.11454 51.34961 1.93154 1.000 22.26974 155 ASP C C 1
ATOM 4680 O O . ASP C 1 175 ? 12.97673 51.17614 3.14474 1.000 21.40108 155 ASP C O 1
ATOM 4685 N N . MET C 1 176 ? 12.61411 52.40406 1.28536 1.000 19.06865 156 MET C N 1
ATOM 4686 C CA . MET C 1 176 ? 11.97404 53.51804 1.98015 1.000 20.54481 156 MET C CA 1
ATOM 4687 C C . MET C 1 176 ? 10.66848 53.88528 1.30077 1.000 21.67138 156 MET C C 1
ATOM 4688 O O . MET C 1 176 ? 10.53041 53.76315 0.08290 1.000 20.60856 156 MET C O 1
ATOM 4693 N N . ILE C 1 177 ? 9.71477 54.37299 2.08131 1.000 19.41097 157 ILE C N 1
ATOM 4694 C CA . ILE C 1 177 ? 8.54444 54.99744 1.47857 1.000 18.47508 157 ILE C CA 1
ATOM 4695 C C . ILE C 1 177 ? 8.17989 56.23546 2.29096 1.000 17.16093 157 ILE C C 1
ATOM 4696 O O . ILE C 1 177 ? 8.28969 56.24541 3.52416 1.000 19.16046 157 ILE C O 1
ATOM 4701 N N . PHE C 1 178 ? 7.77585 57.28889 1.58241 1.000 18.82028 158 PHE C N 1
ATOM 4702 C CA . PHE C 1 178 ? 7.45781 58.58604 2.15433 1.000 18.96916 158 PHE C CA 1
ATOM 4703 C C . PHE C 1 178 ? 6.03532 58.93297 1.74838 1.000 22.06562 158 PHE C C 1
ATOM 4704 O O . PHE C 1 178 ? 5.66860 58.77208 0.58102 1.000 21.86892 158 PHE C O 1
ATOM 4712 N N . PHE C 1 179 ? 5.23459 59.37820 2.70554 1.000 17.95934 159 PHE C N 1
ATOM 4713 C CA . PHE C 1 179 ? 3.88061 59.84765 2.43850 1.000 19.15946 159 PHE C CA 1
ATOM 4714 C C . PHE C 1 179 ? 3.81495 61.32883 2.75502 1.000 22.22432 159 PHE C C 1
ATOM 4715 O O . PHE C 1 179 ? 4.24662 61.76132 3.83287 1.000 19.12269 159 PHE C O 1
ATOM 4723 N N . SER C 1 180 ? 3.27535 62.11296 1.82580 1.000 18.11847 160 SER C N 1
ATOM 4724 C CA . SER C 1 180 ? 3.34607 63.55410 2.00339 1.000 19.47782 160 SER C CA 1
ATOM 4725 C C . SER C 1 180 ? 2.24810 64.22420 1.18973 1.000 20.26287 160 SER C C 1
ATOM 4726 O O . SER C 1 180 ? 1.63517 63.60706 0.31892 1.000 22.20081 160 SER C O 1
ATOM 4729 N N . ASN C 1 181 ? 1.98786 65.48928 1.51155 1.000 21.36493 161 ASN C N 1
ATOM 4730 C CA . ASN C 1 181 ? 1.04248 66.31210 0.75787 1.000 22.16296 161 ASN C CA 1
ATOM 4731 C C . ASN C 1 181 ? 1.74281 67.28331 -0.17801 1.000 24.70199 161 ASN C C 1
ATOM 4732 O O . ASN C 1 181 ? 1.08888 68.03726 -0.91556 1.000 26.21828 161 ASN C O 1
ATOM 4737 N N . ALA C 1 182 ? 3.06460 67.27123 -0.16546 1.000 23.04193 162 ALA C N 1
ATOM 4738 C CA . ALA C 1 182 ? 3.90253 68.05289 -1.04072 1.000 25.70425 162 ALA C CA 1
ATOM 4739 C C . ALA C 1 182 ? 5.05742 67.14471 -1.39569 1.000 28.01129 162 ALA C C 1
ATOM 4740 O O . ALA C 1 182 ? 5.50079 66.35010 -0.56347 1.000 29.93638 162 ALA C O 1
ATOM 4742 N N . ASN C 1 183 ? 5.52673 67.21955 -2.62572 1.000 28.77650 163 ASN C N 1
ATOM 4743 C CA . ASN C 1 183 ? 6.48676 66.21537 -3.03795 1.000 25.00623 163 ASN C CA 1
ATOM 4744 C C . ASN C 1 183 ? 7.85257 66.59493 -2.49256 1.000 34.08428 163 ASN C C 1
ATOM 4745 O O . ASN C 1 183 ? 8.24625 67.76429 -2.54791 1.000 37.74614 163 ASN C O 1
ATOM 4750 N N . ILE C 1 184 ? 8.54424 65.61488 -1.90913 1.000 29.54919 164 ILE C N 1
ATOM 4751 C CA . ILE C 1 184 ? 9.77048 65.87202 -1.15894 1.000 34.86203 164 ILE C CA 1
ATOM 4752 C C . ILE C 1 184 ? 10.94513 65.03851 -1.65953 1.000 36.90926 164 ILE C C 1
ATOM 4753 O O . ILE C 1 184 ? 12.00104 65.00241 -1.01419 1.000 33.31634 164 ILE C O 1
ATOM 4758 N N . TYR C 1 185 ? 10.78866 64.35595 -2.79925 1.000 35.17845 165 TYR C N 1
ATOM 4759 C CA . TYR C 1 185 ? 11.86145 63.45901 -3.21958 1.000 33.88806 165 TYR C CA 1
ATOM 4760 C C . TYR C 1 185 ? 13.14402 64.22374 -3.53808 1.000 38.15824 165 TYR C C 1
ATOM 4761 O O . TYR C 1 185 ? 14.24457 63.68472 -3.36643 1.000 37.80742 165 TYR C O 1
ATOM 4770 N N . ASP C 1 186 ? 13.03833 65.48084 -3.95867 1.000 40.19235 166 ASP C N 1
ATOM 4771 C CA . ASP C 1 186 ? 14.25763 66.25332 -4.17514 1.000 46.67746 166 ASP C CA 1
ATOM 4772 C C . ASP C 1 186 ? 15.01006 66.46545 -2.86441 1.000 45.47459 166 ASP C C 1
ATOM 4773 O O . ASP C 1 186 ? 16.24490 66.44592 -2.84324 1.000 47.46964 166 ASP C O 1
ATOM 4778 N N . GLU C 1 187 ? 14.28966 66.59855 -1.75186 1.000 41.02190 167 GLU C N 1
ATOM 4779 C CA . GLU C 1 187 ? 14.95175 66.77571 -0.46416 1.000 37.68844 167 GLU C CA 1
ATOM 4780 C C . GLU C 1 187 ? 15.51735 65.45745 0.07856 1.000 33.82835 167 GLU C C 1
ATOM 4781 O O . GLU C 1 187 ? 16.57146 65.45134 0.72914 1.000 37.11998 167 GLU C O 1
ATOM 4787 N N . ILE C 1 188 ? 14.81567 64.33778 -0.13651 1.000 34.23245 168 ILE C N 1
ATOM 4788 C CA . ILE C 1 188 ? 15.38706 63.02924 0.18481 1.000 27.98323 168 ILE C CA 1
ATOM 4789 C C . ILE C 1 188 ? 16.74165 62.87479 -0.48742 1.000 38.30538 168 ILE C C 1
ATOM 4790 O O . ILE C 1 188 ? 17.72704 62.42682 0.11391 1.000 30.59526 168 ILE C O 1
ATOM 4795 N N . ILE C 1 189 ? 16.81541 63.29408 -1.74110 1.000 39.41090 169 ILE C N 1
ATOM 4796 C CA . ILE C 1 189 ? 18.01919 63.12222 -2.53343 1.000 39.50395 169 ILE C CA 1
ATOM 4797 C C . ILE C 1 189 ? 19.15021 63.96833 -1.96396 1.000 41.74892 169 ILE C C 1
ATOM 4798 O O . ILE C 1 189 ? 20.28322 63.49451 -1.81798 1.000 46.67427 169 ILE C O 1
ATOM 4803 N N . ASN C 1 190 ? 18.85524 65.23075 -1.62420 1.000 44.97659 170 ASN C N 1
ATOM 4804 C CA . ASN C 1 190 ? 19.78956 66.06690 -0.86337 1.000 50.29992 170 ASN C CA 1
ATOM 4805 C C . ASN C 1 190 ? 20.33133 65.37841 0.37639 1.000 45.60686 170 ASN C C 1
ATOM 4806 O O . ASN C 1 190 ? 21.54755 65.33060 0.59198 1.000 42.20831 170 ASN C O 1
ATOM 4811 N N . LYS C 1 191 ? 19.43759 64.90131 1.24234 1.000 40.35779 171 LYS C N 1
ATOM 4812 C CA . LYS C 1 191 ? 19.89494 64.35466 2.51814 1.000 39.65893 171 LYS C CA 1
ATOM 4813 C C . LYS C 1 191 ? 20.70312 63.08669 2.30927 1.000 37.58700 171 LYS C C 1
ATOM 4814 O O . LYS C 1 191 ? 21.63430 62.81296 3.07189 1.000 35.63917 171 LYS C O 1
ATOM 4820 N N . LEU C 1 192 ? 20.34501 62.29671 1.29369 1.000 33.78870 172 LEU C N 1
ATOM 4821 C CA . LEU C 1 192 ? 21.10398 61.09230 0.98788 1.000 33.06577 172 LEU C CA 1
ATOM 4822 C C . LEU C 1 192 ? 22.49279 61.44892 0.48783 1.000 40.38879 172 LEU C C 1
ATOM 4823 O O . LEU C 1 192 ? 23.47189 60.75537 0.79718 1.000 37.91444 172 LEU C O 1
ATOM 4828 N N . LYS C 1 193 ? 22.59217 62.54540 -0.27300 1.000 41.17291 173 LYS C N 1
ATOM 4829 C CA . LYS C 1 193 ? 23.87364 62.99120 -0.80929 1.000 34.78325 173 LYS C CA 1
ATOM 4830 C C . LYS C 1 193 ? 24.83293 63.42928 0.29177 1.000 42.42875 173 LYS C C 1
ATOM 4831 O O . LYS C 1 193 ? 26.04383 63.21834 0.16872 1.000 42.19693 173 LYS C O 1
ATOM 4833 N N . GLU C 1 194 ? 24.32225 64.01769 1.37903 1.000 40.97764 174 GLU C N 1
ATOM 4834 C CA . GLU C 1 194 ? 25.18337 64.36083 2.51148 1.000 40.09877 174 GLU C CA 1
ATOM 4835 C C . GLU C 1 194 ? 25.83585 63.13130 3.13361 1.000 40.17264 174 GLU C C 1
ATOM 4836 O O . GLU C 1 194 ? 26.87921 63.24692 3.78531 1.000 39.68505 174 GLU C O 1
ATOM 4842 N N . LEU C 1 195 ? 25.22833 61.95948 2.97620 1.000 38.1239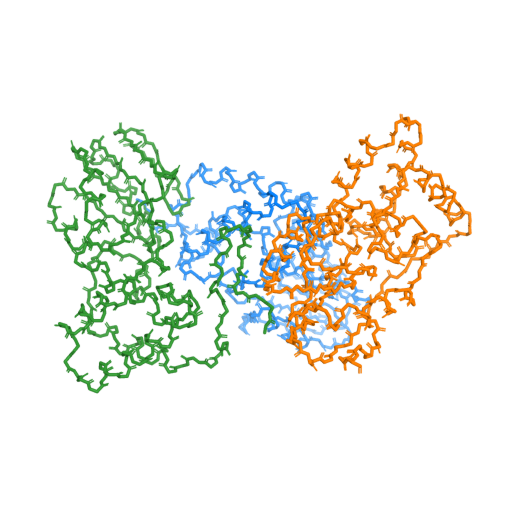0 175 LEU C N 1
ATOM 4843 C CA . LEU C 1 195 ? 25.78600 60.71543 3.49127 1.000 37.00102 175 LEU C CA 1
ATOM 4844 C C . LEU C 1 195 ? 26.55171 59.93997 2.43383 1.000 38.22454 175 LEU C C 1
ATOM 4845 O O . LEU C 1 195 ? 26.98786 58.81391 2.70396 1.000 35.56501 175 LEU C O 1
ATOM 4850 N N . GLY C 1 196 ? 26.72204 60.50816 1.24010 1.000 38.00798 176 GLY C N 1
ATOM 4851 C CA . GLY C 1 196 ? 27.36369 59.77822 0.16585 1.000 38.37715 176 GLY C CA 1
ATOM 4852 C C . GLY C 1 196 ? 26.49712 58.71599 -0.46331 1.000 38.97342 176 GLY C C 1
ATOM 4853 O O . GLY C 1 196 ? 27.02380 57.79691 -1.09655 1.000 37.03437 176 GLY C O 1
ATOM 4854 N N . LEU C 1 197 ? 25.17957 58.82550 -0.32837 1.000 34.67406 177 LEU C N 1
ATOM 4855 C CA . LEU C 1 197 ? 24.24796 57.79818 -0.76503 1.000 36.32243 177 LEU C CA 1
ATOM 4856 C C . LEU C 1 197 ? 23.42895 58.29087 -1.94794 1.000 38.99067 177 LEU C C 1
ATOM 4857 O O . LEU C 1 197 ? 23.28458 59.49437 -2.17485 1.000 43.20659 177 LEU C O 1
ATOM 4862 N N . ASN C 1 198 ? 22.89307 57.32991 -2.69825 1.000 40.41927 178 ASN C N 1
ATOM 4863 C CA . ASN C 1 198 ? 22.07833 57.58809 -3.87547 1.000 44.58169 178 ASN C CA 1
ATOM 4864 C C . ASN C 1 198 ? 20.89135 56.64771 -3.92140 1.000 37.44429 178 ASN C C 1
ATOM 4865 O O . ASN C 1 198 ? 20.94586 55.52248 -3.41941 1.000 38.64966 178 ASN C O 1
ATOM 4870 N N . LEU C 1 199 ? 19.83404 57.11600 -4.57313 1.000 42.17315 179 LEU C N 1
ATOM 4871 C CA . LEU C 1 199 ? 18.67632 56.28878 -4.85956 1.000 42.84999 179 LEU C CA 1
ATOM 4872 C C . LEU C 1 199 ? 18.93916 55.44232 -6.09381 1.000 43.69662 179 LEU C C 1
ATOM 4873 O O . LEU C 1 199 ? 19.68077 55.84461 -6.99797 1.000 46.14759 179 LEU C O 1
ATOM 4878 N N . ASN C 1 200 ? 18.32010 54.26604 -6.13714 1.000 39.20189 180 ASN C N 1
ATOM 4879 C CA . ASN C 1 200 ? 18.31238 53.47773 -7.36756 1.000 45.16810 180 ASN C CA 1
ATOM 4880 C C . ASN C 1 200 ? 17.21906 54.07540 -8.24880 1.000 53.82657 180 ASN C C 1
ATOM 4881 O O . ASN C 1 200 ? 16.03185 53.77310 -8.09430 1.000 47.84250 180 ASN C O 1
ATOM 4886 N N . GLU C 1 201 ? 17.63944 54.94724 -9.16879 1.000 60.51221 181 GLU C N 1
ATOM 4887 C CA . GLU C 1 201 ? 16.71559 55.78557 -9.92784 1.000 69.46851 181 GLU C CA 1
ATOM 4888 C C . GLU C 1 201 ? 15.67061 54.96449 -10.66810 1.000 64.72568 181 GLU C C 1
ATOM 4889 O O . GLU C 1 201 ? 14.50546 55.36855 -10.76605 1.000 63.99556 181 GLU C O 1
ATOM 4895 N N . THR C 1 202 ? 16.05943 53.80243 -11.17844 1.000 57.80172 182 THR C N 1
ATOM 4896 C CA . THR C 1 202 ? 15.14580 53.02348 -12.00003 1.000 61.60005 182 THR C CA 1
ATOM 4897 C C . THR C 1 202 ? 14.01189 52.39366 -11.19336 1.000 56.09488 182 THR C C 1
ATOM 4898 O O . THR C 1 202 ? 12.98242 52.04475 -11.77899 1.000 62.78159 182 THR C O 1
ATOM 4902 N N . LYS C 1 203 ? 14.14931 52.27411 -9.86973 1.000 52.22843 183 LYS C N 1
ATOM 4903 C CA . LYS C 1 203 ? 13.17629 51.55449 -9.05760 1.000 43.12862 183 LYS C CA 1
ATOM 4904 C C . LYS C 1 203 ? 12.32923 52.49010 -8.19967 1.000 38.55750 183 LYS C C 1
ATOM 4905 O O . LYS C 1 203 ? 11.58147 52.03031 -7.33500 1.000 39.36059 183 LYS C O 1
ATOM 4911 N N . THR C 1 204 ? 12.43906 53.78730 -8.43018 1.000 36.62150 184 THR C N 1
ATOM 4912 C CA . THR C 1 204 ? 11.64237 54.78386 -7.72730 1.000 33.77211 184 THR C CA 1
ATOM 4913 C C . THR C 1 204 ? 10.20685 54.82843 -8.23209 1.000 28.46780 184 THR C C 1
ATOM 4914 O O . THR C 1 204 ? 9.96206 54.68455 -9.43098 1.000 29.83915 184 THR C O 1
ATOM 4918 N N . ILE C 1 205 ? 9.25854 55.04063 -7.31494 1.000 24.81056 185 ILE C N 1
ATOM 4919 C CA . ILE C 1 205 ? 7.83992 55.07022 -7.66016 1.000 24.96681 185 ILE C CA 1
ATOM 4920 C C . ILE C 1 205 ? 7.19761 56.27684 -6.99337 1.000 23.74684 185 ILE C C 1
ATOM 4921 O O . ILE C 1 205 ? 7.19075 56.37797 -5.76672 1.000 24.71423 185 ILE C O 1
ATOM 4926 N N . LEU C 1 206 ? 6.65046 57.17916 -7.79568 1.000 23.35590 186 LEU C N 1
ATOM 4927 C CA . LEU C 1 206 ? 5.84943 58.27554 -7.28482 1.000 21.15695 186 LEU C CA 1
ATOM 4928 C C . LEU C 1 206 ? 4.37848 57.91927 -7.45996 1.000 24.56672 186 LEU C C 1
ATOM 4929 O O . LEU C 1 206 ? 4.00136 57.30526 -8.46128 1.000 22.84252 186 LEU C O 1
ATOM 4934 N N . GLY C 1 207 ? 3.54958 58.30564 -6.50242 1.000 19.69919 187 GLY C N 1
ATOM 4935 C CA . GLY C 1 207 ? 2.11902 58.09767 -6.62523 1.000 21.85776 187 GLY C CA 1
ATOM 4936 C C . GLY C 1 207 ? 1.33752 59.27937 -6.09848 1.000 21.67579 187 GLY C C 1
ATOM 4937 O O . GLY C 1 207 ? 1.79919 60.02106 -5.22498 1.000 21.08966 187 GLY C O 1
ATOM 4938 N N . ALA C 1 208 ? 0.13432 59.44531 -6.64621 1.000 19.72080 188 ALA C N 1
ATOM 4939 C CA . ALA C 1 208 ? -0.86946 60.35417 -6.12536 1.000 20.49813 188 ALA C CA 1
ATOM 4940 C C . ALA C 1 208 ? -1.91537 59.54487 -5.37125 1.000 26.75317 188 ALA C C 1
ATOM 4941 O O . ALA C 1 208 ? -2.14000 58.36940 -5.67616 1.000 22.28219 188 ALA C O 1
ATOM 4943 N N . LYS C 1 209 ? -2.54249 60.17729 -4.37502 1.000 22.23974 189 LYS C N 1
ATOM 4944 C CA . LYS C 1 209 ? -3.62418 59.54463 -3.61477 1.000 22.88701 189 LYS C CA 1
ATOM 4945 C C . LYS C 1 209 ? -4.58050 58.78337 -4.52785 1.000 23.42478 189 LYS C C 1
ATOM 4946 O O . LYS C 1 209 ? -5.10029 59.32571 -5.50187 1.000 23.11778 189 LYS C O 1
ATOM 4952 N N . GLY C 1 210 ? -4.78195 57.50625 -4.21922 1.000 20.73946 190 GLY C N 1
ATOM 4953 C CA . GLY C 1 210 ? -5.56608 56.60719 -5.03612 1.000 23.22537 190 GLY C CA 1
ATOM 4954 C C . GLY C 1 210 ? -4.72661 55.54966 -5.71018 1.000 25.05368 190 GLY C C 1
ATOM 4955 O O . GLY C 1 210 ? -5.24835 54.49098 -6.05772 1.000 23.92606 190 GLY C O 1
ATOM 4956 N N . ASP C 1 211 ? -3.44286 55.82111 -5.91093 1.000 21.49407 191 ASP C N 1
ATOM 4957 C CA . ASP C 1 211 ? -2.54575 54.86428 -6.52451 1.000 23.65731 191 ASP C CA 1
ATOM 4958 C C . ASP C 1 211 ? -2.08045 53.84969 -5.49618 1.000 22.73811 191 ASP C C 1
ATOM 4959 O O . ASP C 1 211 ? -2.02977 54.12188 -4.28692 1.000 22.20258 191 ASP C O 1
ATOM 4964 N N . SER C 1 212 ? -1.74603 52.67549 -5.99823 1.000 25.58172 192 SER C N 1
ATOM 4965 C CA . SER C 1 212 ? -1.15740 51.59395 -5.22724 1.000 26.81196 192 SER C CA 1
ATOM 4966 C C . SER C 1 212 ? 0.35003 51.56837 -5.45879 1.000 23.78193 192 SER C C 1
ATOM 4967 O O . SER C 1 212 ? 0.85460 52.10598 -6.45578 1.000 24.51448 192 SER C O 1
ATOM 4970 N N . VAL C 1 213 ? 1.06505 50.86925 -4.57987 1.000 24.82131 193 VAL C N 1
ATOM 4971 C CA . VAL C 1 213 ? 2.51641 50.74733 -4.71094 1.000 24.57864 193 VAL C CA 1
ATOM 4972 C C . VAL C 1 213 ? 2.95555 49.45950 -4.02996 1.000 22.85140 193 VAL C C 1
ATOM 4973 O O . VAL C 1 213 ? 2.37896 49.04963 -3.02316 1.000 26.41193 193 VAL C O 1
ATOM 4977 N N . LYS C 1 214 ? 3.96344 48.80391 -4.60662 1.000 23.73227 194 LYS C N 1
ATOM 4978 C CA . LYS C 1 214 ? 4.56571 47.63858 -3.96893 1.000 25.12206 194 LYS C CA 1
ATOM 4979 C C . LYS C 1 214 ? 5.62516 48.10024 -2.97353 1.000 27.75823 194 LYS C C 1
ATOM 4980 O O . LYS C 1 214 ? 6.51493 48.88119 -3.31630 1.000 26.30892 194 LYS C O 1
ATOM 4986 N N . PHE C 1 215 ? 5.51578 47.64017 -1.72869 1.000 24.42063 195 PHE C N 1
ATOM 4987 C CA . PHE C 1 215 ? 6.46945 48.00689 -0.69102 1.000 25.09961 195 PHE C CA 1
ATOM 4988 C C . PHE C 1 215 ? 6.81360 46.74764 0.08494 1.000 24.99600 195 PHE C C 1
ATOM 4989 O O . PHE C 1 215 ? 5.91186 46.06563 0.58283 1.000 23.28170 195 PHE C O 1
ATOM 4997 N N . LEU C 1 216 ? 8.10357 46.40853 0.12973 1.000 22.22564 196 LEU C N 1
ATOM 4998 C CA . LEU C 1 216 ? 8.57004 45.18846 0.78987 1.000 23.78438 196 LEU C CA 1
ATOM 4999 C C . LEU C 1 216 ? 7.84134 43.96366 0.24862 1.000 27.26177 196 LEU C C 1
ATOM 5000 O O . LEU C 1 216 ? 7.58910 42.98628 0.96479 1.000 29.08826 196 LEU C O 1
ATOM 5005 N N . GLY C 1 217 ? 7.50474 44.00147 -1.04161 1.000 27.36919 197 GLY C N 1
ATOM 5006 C CA . GLY C 1 217 ? 6.93424 42.84492 -1.69300 1.000 27.26068 197 GLY C CA 1
ATOM 5007 C C . GLY C 1 217 ? 5.42446 42.76816 -1.67164 1.000 31.65793 197 GLY C C 1
ATOM 5008 O O . GLY C 1 217 ? 4.85981 41.86540 -2.29544 1.000 33.07306 197 GLY C O 1
ATOM 5009 N N . ILE C 1 218 ? 4.74861 43.68857 -0.99906 1.000 25.75759 198 ILE C N 1
ATOM 5010 C CA . ILE C 1 218 ? 3.30081 43.63938 -0.82989 1.000 27.84494 198 ILE C CA 1
ATOM 5011 C C . ILE C 1 218 ? 2.69460 44.85940 -1.48564 1.000 27.60987 198 ILE C C 1
ATOM 5012 O O . ILE C 1 218 ? 3.22529 45.96323 -1.34166 1.000 24.51788 198 ILE C O 1
ATOM 5017 N N . ILE C 1 219 ? 1.56702 44.67792 -2.16683 1.000 30.11294 199 ILE C N 1
ATOM 5018 C CA . ILE C 1 219 ? 0.88383 45.81851 -2.76629 1.000 26.37615 199 ILE C CA 1
ATOM 5019 C C . ILE C 1 219 ? 0.16656 46.60257 -1.67853 1.000 30.19152 199 ILE C C 1
ATOM 5020 O O . ILE C 1 219 ? -0.65848 46.05803 -0.93532 1.000 31.20335 199 ILE C O 1
ATOM 5025 N N . ILE C 1 220 ? 0.50371 47.87727 -1.57022 1.000 27.45753 200 ILE C N 1
ATOM 5026 C CA . ILE C 1 220 ? -0.15578 48.81315 -0.67357 1.000 28.49495 200 ILE C CA 1
ATOM 5027 C C . ILE C 1 220 ? -1.22344 49.53063 -1.48364 1.000 28.79801 200 ILE C C 1
ATOM 5028 O O . ILE C 1 220 ? -0.90538 50.23176 -2.44992 1.000 28.65734 200 ILE C O 1
ATOM 5033 N N . ASN C 1 221 ? -2.48765 49.34801 -1.11516 1.000 30.23165 201 ASN C N 1
ATOM 5034 C CA . ASN C 1 221 ? -3.59260 49.92324 -1.87053 1.000 30.80213 201 ASN C CA 1
ATOM 5035 C C . ASN C 1 221 ? -4.28229 51.03217 -1.09382 1.000 30.75760 201 ASN C C 1
ATOM 5036 O O . ASN C 1 221 ? -4.45422 50.94338 0.12709 1.000 27.92763 201 ASN C O 1
ATOM 5041 N N . PHE C 1 222 ? -4.74328 52.03436 -1.83333 1.000 29.00401 202 PHE C N 1
ATOM 5042 C CA . PHE C 1 222 ? -5.60768 53.06447 -1.27266 1.000 31.96416 202 PHE C CA 1
ATOM 5043 C C . PHE C 1 222 ? -6.99198 52.47597 -1.02658 1.000 39.60896 202 PHE C C 1
ATOM 5044 O O . PHE C 1 222 ? -7.57480 51.85476 -1.91934 1.000 34.83709 202 PHE C O 1
ATOM 5052 N N . LYS C 1 223 ? -7.53547 52.69073 0.16428 1.000 32.85402 203 LYS C N 1
ATOM 5053 C CA . LYS C 1 223 ? -8.85697 52.14619 0.46356 1.000 41.89323 203 LYS C CA 1
ATOM 5054 C C . LYS C 1 223 ? -9.92547 53.23663 0.55744 1.000 46.14437 203 LYS C C 1
ATOM 5055 O O . LYS C 1 223 ? -9.72648 54.25845 1.22114 1.000 52.57497 203 LYS C O 1
#

InterPro domains:
  IPR000123 RNA-directed DNA polymerase (reverse transcriptase), msDNA [PR00866] (65-83)
  IPR000123 RNA-directed DNA polymerase (reverse transcriptase), msDNA [PR00866] (118-131)
  IPR000477 Reverse transcriptase domain [PF00078] (7-200)
  IPR000477 Reverse transcriptase domain [PS50878] (1-200)
  IPR043502 DNA/RNA polymerase superfamily [SSF56672] (32-206)
  IPR051083 Group II Intron Splicing and Mobility/Defense [PTHR34047] (39-204)
  IPR054347 TOTE conflict system, primase domain [PF22548] (357-500)
  IPR055034 Mu Gam/Sipho_Gp157-like domain of the TOTE conflict systems [PF22709] (649-711)

Foldseek 3Di:
DWDADADVHDDDFDTCVDPDPLQVVLLVLQVVVLVQDDFPPLEAAPHPPGHVVVNLVVCLVLLQPFFKKKKWFWDPQQLQFQLVLLLVLSCVGCVPVVSSVSVNVVLVVQCVRVVVRGGDPSHSNSVVSSSSLCRVVRCVLPVPPAKHKHDYRGIIMIGHHDDCVVVVQVVQVVRRIHIPVVQMDMDGRQDWDQGPNDIRGHD/DADADDDDPVQLVVLVVLQVVVLVQDDFDPLEAALDPPGHPVVNLVVLLVQLQPFFKKKKWFWDPQQLQFDLVVLLVLCPVRPPPVVSSVVVNVVQVVQCVSVVVRGGHHHRSNSVVSSSSLCRVVRCVLPVPPQKGKHDYRGIIMIGHHDDCVVVVQVVQVVRSIHIPVVPMDMDGRQDWDAGPNDIRGHD/DPFAFDADDPVGQRFHDDPPPPQVVLVVLLVVVLVQDDFDPLEAAPHPPGHPVVNLVVLLVLLQPFFKKKKWFWDPQQLQFDLVLLLVLVVVTDDPVVSSVVVNVVLVVQCVSVVNRGGGPHHSNSRVSSSSLCRVVRCVLCVPPAKHKHDYRGIIMIGHHDDCVVVVQVVQVVRRIHIPVVPMDMDGRQDWDAGPRDIRGHD

B-factor: mean 41.23, std 29.88, range [13.54, 206.04]

Organism: NCBI:txid857293

Secondary structure (DSSP, 8-state):
------BSB--SS-STT--STHHHHHHHHHHHHHTT----TTB-SS-TT--HHHHHHHHHHHTTS-SEEEEEEBTTHHHH--HHHHHHHHHHH---HHHHHHHHHHHHHHHHHTTTSS--TT-THHHHHHHHHHHHHHHHHHS-TT-EEEEETTEEEEEESS--HHHHHHHHHTTT--B-GGG-EEEETT--EEETTEEE---/---B----HHHHHHHHHHHHHHHTT----TTB-SS-TT--HHHHHHHHHHHTTS-SEEEEEEBTTHHHH--HHHHHHHHHHH---HHHHHHHHHHHHHHHHHTTTSS--BT-TTHHHHHHHHHHHHHHHHHT-TT-EEEEETTEEEEEESS--HHHHHHHHHHTT--B-GGG-EEEETT--EEETTEEE---/---S-SS-STTS-S----STT--HHHHHHHHHHHTT----TTB-SS-TT--HHHHHHHHHHHGGG-SEEEEEEBTTHHHH--HHHHHHHHHTT---HHHHHHHHHHHHHHHHHTTTSS--TT-SHHHHHHHHHHHHHHHHHHS-TT-EEEEETTEEEEEESS--HHHHHHHHHHTT--B-GGG-EEEETT--EEETTEEE---

Nearest PDB structures (foldseek):
  8bgj-assembly2_B  TM=1.005E+00  e=4.143E-40  Caloramator australicus RC3
  8bgj-assembly3_C  TM=9.879E-01  e=1.211E-37  Caloramator australicus RC3
  7z0z-assembly1_A  TM=6.736E-01  e=9.190E-07  Lactococcus lactis
  7r07-assembly1_C  TM=7.087E-01  e=1.444E-06  Lactococcus lactis
  7r07-assembly1_E  TM=6.763E-01  e=1.046E-06  Lactococcus lactis

Sequence (598 aa):
MKKYMIKNKNKFREVVVYEDDELRLRKELKEKLEKYFIFPPCVFSFIKGRSAKKDAIILAKKEYINQYDYFFKCDIKDFFPSINIEKKLLNLLRKRRVNNDVKFFKELEKLIIEDNKIADFKGLPLGSPLSPILSNVYLEEFDNYFYKNKKKIRYLRFCDDMIFFSSNANIYDEIINKLKELGLNLNETKTILGAKGDSVKFLGIIINFKFREVVVYEEDDELRLRKKELKEKLEKYFIFPPCVFSFIKGRSAKDAIILAKEYINQQYDYFFKCDIKDFFPSINIEKLLNLLRKRRVNDVKFFKELEKLIIEDNKIADFKKGLPLGSPLSPILSNVYLEEFDNYFYKNKKKIRYLRFCDDMIFFSSNANIYDEIINKLKELGLNNLNETKTILGAKGDSVKFLGIIIINFKMKKYMIKNKNKFREVVVYEDDELRLRKELKEKLEKYFIFPPCVFSFIKGRSAKDAIILAKEYINQYDYFFKCDIKDFFPSINIEKLLNLLRKRVNDVKFFKELEKLIIEDNKIADFKGLPLGSPLSPILSNVYLEEFDNYFYKNKKIRYLRFCDDMIFFSNANIYDEIINKLKELGLNLNETKTILGAKGDSVKFLGIIINFK